Protein AF-A0A812NDP6-F1 (afdb_monomer_lite)

Organism: NCBI:txid878477

Sequence (696 aa):
MATSAATKEELLSAVQSSDADAVQRLLNSSQLGPDDMMYRKDAGWITSTVLHLAASQGDLDVVHLILAAWPAGSQERDGDGNLPFPESLRKRHLQLWLDGCGGHPRWADNFGPLVSRLRDPEAKDFLESRSRPEDWMVALLTDWLAWLSLISAASAALAAVCLERLISKLMQRPRQVQPRPSPEEERDVSDQFLQGARLLVCQALAERTSFMRLWRWLESLIAVFWFGFALLLVRWVLWLPVVFFLYAVPAVSVHGVREVLKCPVLIILTKRTTGTKCLLTQAAALLRTVALSGFFVATFVAYWVFFLGGEFAVAEPLKWFAEYAVNPIISEWVASKYFNEWRNSKLADDWLFGWAPPDITAVDIFNMVLDRLLPGFLILYSTCLLCAWLANCVQRLVPAVGCVQHRLPWLDVTIRKQRAQAKRTRAQQAIEELLQKQPLPSRFRDVDPSLRPVVLLAWPWQGGGLLQTLALLILDIGLDVKTLSDVLSAKHYAFASVTAFIVTRSALKQLAVLPPWNLRQARLEAIRESVGRGLLREDLLEFIEEERRSEAFFCACITAYAMLYAAQTAGQLVTQFGSLLLSTWLFAGYAVRICDLELDMDNFGTDAACPDVVSIRIDELKKDGDDELPATAASRNGLKPIDFASVEYLKSEFVSEDANDELQQAQQALDQGGSSNDSELSFQQAPESFAENSVP

Secondary structure (DSSP, 8-state):
----PPPHHHHHHHHHTT-HHHHHHHHHTS---TTTTEEE-TTSSEEEEHHHHHHHHT-HHHHHHHHHH-GGGGG---TTS--S--TT--HHHHHHHHHHS---TT-EETTEEHHHH---HHHHHHHHHHHSHHHHHHHHHH-HHHHHHHHHHHHHHHHHHHHHHHHHHHHS---S------HHHHHHTT-TTHHHHHHHHHHHHSTTHHHHHHHHHHHHHHHHIIIIIHHHHB-HHHHHHHHHHHHHHHHHHHH-HHHHHH-GGGGT-----SSHHHHHHHHHHHHHHHHHHHHHHHHHHHHHHHHTT------HHHHHHHHHHB-HHHHHHHHSHHHHHHHH-BGGGSGGGTTS-TT-BHHHHHHIIIIIIHHHHHHHHHHHHHHHHHHHHHHHHHHHT-SSTTS-GGG-HHHHHHHHHHHHHHHHHHHHHHHHT---GGGHHHH-TT----BSS--TTT--BHHHHHHHHHHHHHHHHHHHHHHHHTT-HHHHHHHHHHHHHHHHHHHHHS-GGGHHHHHHHHHHHHHHHTS--HHHHHHHHHIIIIIHHHHHHHHHHHHHHH--SHHHHHHHHHHHHHHHHHHHHHHHHHHTS---GGGGTTGGG--------GGGSSSS-------------------S--GGGGSSS---THHHHHHHHHHHHHHT------------PPPP--------

Structure (mmCIF, N/CA/C/O backbone):
data_AF-A0A812NDP6-F1
#
_entry.id   AF-A0A812NDP6-F1
#
loop_
_atom_site.group_PDB
_atom_site.id
_atom_site.type_symbol
_atom_site.label_atom_id
_atom_site.label_alt_id
_atom_site.label_comp_id
_atom_site.label_asym_id
_atom_site.label_entity_id
_atom_site.label_seq_id
_atom_site.pdbx_PDB_ins_code
_atom_site.Cartn_x
_atom_site.Cartn_y
_atom_site.Cartn_z
_atom_site.occupancy
_atom_site.B_iso_or_equiv
_atom_site.auth_seq_id
_atom_site.auth_comp_id
_atom_site.auth_asym_id
_atom_site.auth_atom_id
_atom_site.pdbx_PDB_model_num
ATOM 1 N N . MET A 1 1 ? 55.535 8.283 -43.056 1.00 49.62 1 MET A N 1
ATOM 2 C CA . MET A 1 1 ? 54.280 8.100 -43.812 1.00 49.62 1 MET A CA 1
ATOM 3 C C . MET A 1 1 ? 53.151 8.473 -42.873 1.00 49.62 1 MET A C 1
ATOM 5 O O . MET A 1 1 ? 53.080 7.876 -41.810 1.00 49.62 1 MET A O 1
ATOM 9 N N . ALA A 1 2 ? 52.373 9.509 -43.188 1.00 53.19 2 ALA A N 1
ATOM 10 C CA . ALA A 1 2 ? 51.181 9.829 -42.409 1.00 53.19 2 ALA A CA 1
ATOM 11 C C . ALA A 1 2 ? 50.146 8.736 -42.691 1.00 53.19 2 ALA A C 1
ATOM 13 O O . ALA A 1 2 ? 49.777 8.529 -43.845 1.00 53.19 2 ALA A O 1
ATOM 14 N N . THR A 1 3 ? 49.757 7.980 -41.670 1.00 66.38 3 THR A N 1
ATOM 15 C CA . THR A 1 3 ? 48.620 7.064 -41.762 1.00 66.38 3 THR A CA 1
ATOM 16 C C . THR A 1 3 ? 47.378 7.912 -41.999 1.00 66.38 3 THR A C 1
ATOM 18 O O . THR A 1 3 ? 47.088 8.796 -41.193 1.00 66.38 3 THR A O 1
ATOM 21 N N . SER A 1 4 ? 46.711 7.684 -43.134 1.00 76.75 4 SER A N 1
ATOM 22 C CA . SER A 1 4 ? 45.385 8.234 -43.433 1.00 76.75 4 SER A CA 1
ATOM 23 C C . SER A 1 4 ? 44.489 8.073 -42.209 1.00 76.75 4 SER A C 1
ATOM 25 O O . SER A 1 4 ? 44.520 7.013 -41.580 1.00 76.75 4 SER A O 1
ATOM 27 N N . ALA A 1 5 ? 43.758 9.125 -41.842 1.00 83.00 5 ALA A N 1
ATOM 28 C CA . ALA A 1 5 ? 42.807 9.030 -40.748 1.00 83.00 5 ALA A CA 1
ATOM 29 C C . ALA A 1 5 ? 41.742 7.984 -41.106 1.00 83.00 5 ALA A C 1
ATOM 31 O O . ALA A 1 5 ? 41.269 7.982 -42.243 1.00 83.00 5 ALA A O 1
ATOM 32 N N . ALA A 1 6 ? 41.420 7.093 -40.169 1.00 87.94 6 ALA A N 1
ATOM 33 C CA . ALA A 1 6 ? 40.399 6.075 -40.376 1.00 87.94 6 ALA A CA 1
ATOM 34 C C . ALA A 1 6 ? 39.065 6.780 -40.621 1.00 87.94 6 ALA A C 1
ATOM 36 O O . ALA A 1 6 ? 38.617 7.567 -39.786 1.00 87.94 6 ALA A O 1
A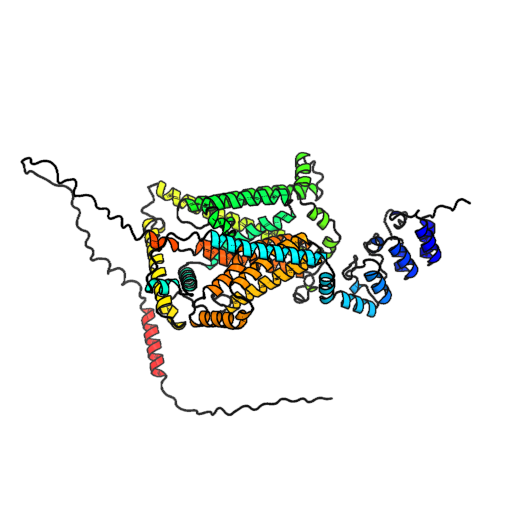TOM 37 N N . THR A 1 7 ? 38.455 6.535 -41.776 1.00 92.75 7 THR A N 1
ATOM 38 C CA . THR A 1 7 ? 37.186 7.185 -42.122 1.00 92.75 7 THR A CA 1
ATOM 39 C C . THR A 1 7 ? 36.000 6.300 -41.764 1.00 92.75 7 THR A C 1
ATOM 41 O O . THR A 1 7 ? 36.083 5.069 -41.729 1.00 92.75 7 THR A O 1
ATOM 44 N N . LYS A 1 8 ? 34.856 6.933 -41.511 1.00 91.88 8 LYS A N 1
ATOM 45 C CA . LYS A 1 8 ? 33.581 6.246 -41.296 1.00 91.88 8 LYS A CA 1
ATOM 46 C C . LYS A 1 8 ? 33.213 5.348 -42.478 1.00 91.88 8 LYS A C 1
ATOM 48 O O . LYS A 1 8 ? 32.681 4.256 -42.294 1.00 91.88 8 LYS A O 1
ATOM 53 N N . GLU A 1 9 ? 33.514 5.799 -43.690 1.00 92.56 9 GLU A N 1
ATOM 54 C CA . GLU A 1 9 ? 33.276 5.082 -44.937 1.00 92.56 9 GLU A CA 1
ATOM 55 C C . GLU A 1 9 ? 34.135 3.815 -45.035 1.00 92.56 9 GLU A C 1
ATOM 57 O O . GLU A 1 9 ? 33.638 2.778 -45.473 1.00 92.56 9 GLU A O 1
ATOM 62 N N . GLU A 1 10 ? 35.391 3.863 -44.575 1.00 94.62 10 GLU A N 1
ATOM 63 C CA . GLU A 1 10 ? 36.263 2.685 -44.486 1.00 94.62 10 GLU A CA 1
ATOM 64 C C . GLU A 1 10 ? 35.721 1.659 -43.488 1.00 94.62 10 GLU A C 1
ATOM 66 O O . GLU A 1 10 ? 35.692 0.469 -43.805 1.00 94.62 10 GLU A O 1
ATOM 71 N N . LEU A 1 11 ? 35.238 2.101 -42.317 1.00 95.19 11 LEU A N 1
ATOM 72 C CA . LEU A 1 11 ? 34.617 1.198 -41.343 1.00 95.19 11 LEU A CA 1
ATOM 73 C C . LEU A 1 11 ? 33.358 0.556 -41.924 1.00 95.19 11 LEU A C 1
ATOM 75 O O . LEU A 1 11 ? 33.196 -0.659 -41.845 1.00 95.19 11 LEU A O 1
ATOM 79 N N . LEU A 1 12 ? 32.484 1.351 -42.544 1.00 93.25 12 LEU A N 1
ATOM 80 C CA . LEU A 1 12 ? 31.268 0.839 -43.166 1.00 93.25 12 LEU A CA 1
ATOM 81 C C . LEU A 1 12 ? 31.593 -0.173 -44.272 1.00 93.25 12 LEU A C 1
ATOM 83 O O . LEU A 1 12 ? 30.969 -1.228 -44.327 1.00 93.25 12 LEU A O 1
ATOM 87 N N . SER A 1 13 ? 32.580 0.127 -45.122 1.00 94.69 13 SER A N 1
ATOM 88 C CA . SER A 1 13 ? 33.020 -0.775 -46.187 1.00 94.69 13 SER A CA 1
ATOM 89 C C . SER A 1 13 ? 33.579 -2.081 -45.625 1.00 94.69 13 SER A C 1
ATOM 91 O O . SER A 1 13 ? 33.253 -3.138 -46.155 1.00 94.69 13 SER A O 1
ATOM 93 N N . ALA A 1 14 ? 34.387 -2.018 -44.562 1.00 96.56 14 ALA A N 1
ATOM 94 C CA . ALA A 1 14 ? 34.961 -3.195 -43.910 1.00 96.56 14 ALA A CA 1
ATOM 95 C C . ALA A 1 14 ? 33.883 -4.087 -43.279 1.00 96.56 14 ALA A C 1
ATOM 97 O O . ALA A 1 14 ? 33.935 -5.310 -43.401 1.00 96.56 14 ALA A O 1
ATOM 98 N N . VAL A 1 15 ? 32.876 -3.472 -42.650 1.00 94.94 15 VAL A N 1
ATOM 99 C CA . VAL A 1 15 ? 31.721 -4.186 -42.097 1.00 94.94 15 VAL A CA 1
ATOM 100 C C . VAL A 1 15 ? 30.890 -4.809 -43.208 1.00 94.94 15 VAL A C 1
ATOM 102 O O . VAL A 1 15 ? 30.582 -5.988 -43.128 1.00 94.94 15 VAL A O 1
ATOM 105 N N . GLN A 1 16 ? 30.597 -4.067 -44.280 1.00 93.62 16 GLN A N 1
ATOM 106 C CA . GLN A 1 16 ? 29.851 -4.585 -45.430 1.00 93.62 16 GLN A CA 1
ATOM 107 C C . GLN A 1 16 ? 30.526 -5.783 -46.098 1.00 93.62 16 GLN A C 1
ATOM 109 O O . GLN A 1 16 ? 29.823 -6.641 -46.633 1.00 93.62 16 GLN A O 1
ATOM 114 N N . SER A 1 17 ? 31.860 -5.813 -46.099 1.00 95.56 17 SER A N 1
ATOM 115 C CA . SER A 1 17 ? 32.661 -6.895 -46.664 1.00 95.56 17 SER A CA 1
ATOM 116 C C . SER A 1 17 ? 32.972 -8.023 -45.682 1.00 95.56 17 SER A C 1
ATOM 118 O O . SER A 1 17 ? 33.696 -8.937 -46.071 1.00 95.56 17 SER A O 1
ATOM 120 N N . SER A 1 18 ? 32.476 -7.970 -44.440 1.00 95.00 18 SER A N 1
ATOM 121 C CA . SER A 1 18 ? 32.792 -8.963 -43.406 1.00 95.00 18 SER A CA 1
ATOM 122 C C . SER A 1 18 ? 34.299 -9.119 -43.120 1.00 95.00 18 SER A C 1
ATOM 124 O O . SER A 1 18 ? 34.790 -10.210 -42.838 1.00 95.00 18 SER A O 1
ATOM 126 N N . ASP A 1 19 ? 35.074 -8.031 -43.228 1.00 96.94 19 ASP A N 1
ATOM 127 C CA . ASP A 1 19 ? 36.526 -8.042 -42.989 1.00 96.94 19 ASP A CA 1
ATOM 128 C C . ASP A 1 19 ? 36.825 -7.682 -41.524 1.00 96.94 19 ASP A C 1
ATOM 130 O O . ASP A 1 19 ? 37.075 -6.523 -41.177 1.00 96.94 19 ASP A O 1
ATOM 134 N N . ALA A 1 20 ? 36.781 -8.690 -40.648 1.00 96.50 20 ALA A N 1
ATOM 135 C CA . ALA A 1 20 ? 37.018 -8.530 -39.213 1.00 96.50 20 ALA A CA 1
ATOM 136 C C . ALA A 1 20 ? 38.391 -7.905 -38.893 1.00 96.50 20 ALA A C 1
ATOM 138 O O . ALA A 1 20 ? 38.496 -7.083 -37.981 1.00 96.50 20 ALA A O 1
ATOM 139 N N . ASP A 1 21 ? 39.436 -8.214 -39.666 1.00 96.94 21 ASP A N 1
ATOM 140 C CA . ASP A 1 21 ? 40.774 -7.650 -39.459 1.00 96.94 21 ASP A CA 1
ATOM 141 C C . ASP A 1 21 ? 40.821 -6.160 -39.821 1.00 96.94 21 ASP A C 1
ATOM 143 O O . ASP A 1 21 ? 41.492 -5.364 -39.154 1.00 96.94 21 ASP A O 1
ATOM 147 N N . ALA A 1 22 ? 40.121 -5.743 -40.880 1.00 96.44 22 ALA A N 1
ATOM 148 C CA . ALA A 1 22 ? 39.954 -4.328 -41.195 1.00 96.44 22 ALA A CA 1
ATOM 149 C C . ALA A 1 22 ? 39.124 -3.608 -40.125 1.00 96.44 22 ALA A C 1
ATOM 151 O O . ALA A 1 22 ? 39.560 -2.563 -39.643 1.00 96.44 22 ALA A O 1
ATOM 152 N N . VAL A 1 23 ? 38.002 -4.185 -39.684 1.00 96.56 23 VAL A N 1
ATOM 153 C CA . VAL A 1 23 ? 37.168 -3.615 -38.613 1.00 96.56 23 VAL A CA 1
ATOM 154 C C . VAL A 1 23 ? 37.974 -3.446 -37.324 1.00 96.56 23 VAL A C 1
ATOM 156 O O . VAL A 1 23 ? 38.022 -2.348 -36.775 1.00 96.56 23 VAL A O 1
ATOM 159 N N . GLN A 1 24 ? 38.687 -4.479 -36.869 1.00 96.62 24 GLN A N 1
ATOM 160 C CA . GLN A 1 24 ? 39.517 -4.418 -35.663 1.00 96.62 24 GLN A CA 1
ATOM 161 C C . GLN A 1 24 ? 40.599 -3.336 -35.769 1.00 96.62 24 GLN A C 1
ATOM 163 O O . GLN A 1 24 ? 40.818 -2.588 -34.812 1.00 96.62 24 GLN A O 1
ATOM 168 N N . ARG A 1 25 ? 41.284 -3.238 -36.918 1.00 95.69 25 ARG A N 1
ATOM 169 C CA . ARG A 1 25 ? 42.303 -2.202 -37.156 1.00 95.69 25 ARG A CA 1
ATOM 170 C C . ARG A 1 25 ? 41.705 -0.799 -37.119 1.00 95.69 25 ARG A C 1
ATOM 172 O O . ARG A 1 25 ? 42.305 0.086 -36.512 1.00 95.69 25 ARG A O 1
ATOM 179 N N . LEU A 1 26 ? 40.541 -0.605 -37.737 1.00 95.81 26 LEU A N 1
ATOM 180 C CA . LEU A 1 26 ? 39.856 0.685 -37.783 1.00 95.81 26 LEU A CA 1
ATOM 181 C C . LEU A 1 26 ? 39.358 1.100 -36.395 1.00 95.81 26 LEU A C 1
ATOM 183 O O . LEU A 1 26 ? 39.615 2.227 -35.979 1.00 95.81 26 LEU A O 1
ATOM 187 N N . LEU A 1 27 ? 38.763 0.187 -35.626 1.00 94.62 27 LEU A N 1
ATOM 188 C CA . LEU A 1 27 ? 38.317 0.456 -34.253 1.00 94.62 27 LEU A CA 1
ATOM 189 C C . LEU A 1 27 ? 39.484 0.766 -33.301 1.00 94.62 27 LEU A C 1
ATOM 191 O O . LEU A 1 27 ? 39.376 1.650 -32.454 1.00 94.62 27 LEU A O 1
ATOM 195 N N . ASN A 1 28 ? 40.638 0.117 -33.483 1.00 94.62 28 ASN A N 1
ATOM 196 C CA . ASN A 1 28 ? 41.835 0.373 -32.671 1.00 94.62 28 ASN A CA 1
ATOM 197 C C . ASN A 1 28 ? 42.537 1.702 -32.995 1.00 94.62 28 ASN A C 1
ATOM 199 O O . ASN A 1 28 ? 43.393 2.147 -32.229 1.00 94.62 28 ASN A O 1
ATOM 203 N N . SER A 1 29 ? 42.194 2.356 -34.109 1.00 92.19 29 SER A N 1
ATOM 204 C CA . SER A 1 29 ? 42.841 3.604 -34.539 1.00 92.19 29 SER A CA 1
ATOM 205 C C . SER A 1 29 ? 42.583 4.799 -33.606 1.00 92.19 29 SER A C 1
ATOM 207 O O . SER A 1 29 ? 43.217 5.838 -33.770 1.00 92.19 29 SER A O 1
ATOM 209 N N . SER A 1 30 ? 41.704 4.656 -32.600 1.00 80.31 30 SER A N 1
ATOM 210 C CA . SER A 1 30 ? 41.301 5.689 -31.622 1.00 80.31 30 SER A CA 1
ATOM 211 C C . SER A 1 30 ? 40.625 6.929 -32.226 1.00 80.31 30 SER A C 1
ATOM 213 O O . SER A 1 30 ? 40.320 7.870 -31.499 1.00 80.31 30 SER A O 1
ATOM 215 N N . GLN A 1 31 ? 40.408 6.952 -33.543 1.00 87.75 31 GLN A N 1
ATOM 216 C CA . GLN A 1 31 ? 39.863 8.105 -34.264 1.00 87.75 31 GLN A CA 1
ATOM 217 C C . GLN A 1 31 ? 38.349 8.037 -34.468 1.00 87.75 31 GLN A C 1
ATOM 219 O O . GLN A 1 31 ? 37.753 9.054 -34.796 1.00 87.75 31 GLN A O 1
ATOM 224 N N . LEU A 1 32 ? 37.741 6.867 -34.259 1.00 90.56 32 LEU A N 1
ATOM 225 C CA . LEU A 1 32 ? 36.307 6.654 -34.422 1.00 90.56 32 LEU A CA 1
ATOM 226 C C . LEU A 1 32 ? 35.607 6.798 -33.068 1.00 90.56 32 LEU A C 1
ATOM 228 O O . LEU A 1 32 ? 35.892 6.051 -32.129 1.00 90.56 32 LEU A O 1
ATOM 232 N N . GLY A 1 33 ? 34.707 7.772 -32.969 1.00 89.06 33 GLY A N 1
ATOM 233 C CA . GLY A 1 33 ? 33.824 7.961 -31.824 1.00 89.06 33 GLY A CA 1
ATOM 234 C C . GLY A 1 33 ? 32.473 7.251 -31.993 1.00 89.06 33 GLY A C 1
ATOM 235 O O . GLY A 1 33 ? 32.176 6.702 -33.056 1.00 89.06 33 GLY A O 1
ATOM 236 N N . PRO A 1 34 ? 31.602 7.291 -30.967 1.00 86.75 34 PRO A N 1
ATOM 237 C CA . PRO A 1 34 ? 30.237 6.762 -31.055 1.00 86.75 34 PRO A CA 1
ATOM 238 C C . PRO A 1 34 ? 29.418 7.348 -32.219 1.00 86.75 34 PRO A C 1
ATOM 240 O O . PRO A 1 34 ? 28.638 6.635 -32.845 1.00 86.75 34 PRO A O 1
ATOM 243 N N . ASP A 1 35 ? 29.634 8.621 -32.563 1.00 86.56 35 ASP A N 1
ATOM 244 C CA . ASP A 1 35 ? 28.934 9.291 -33.670 1.00 86.56 35 ASP A CA 1
ATOM 245 C C . ASP A 1 35 ? 29.334 8.739 -35.051 1.00 86.56 35 ASP A C 1
ATOM 247 O O . ASP A 1 35 ? 28.530 8.734 -35.991 1.00 86.56 35 ASP A O 1
ATOM 251 N N . ASP A 1 36 ? 30.553 8.210 -35.181 1.00 90.50 36 ASP A N 1
ATOM 252 C CA . ASP A 1 36 ? 31.026 7.583 -36.418 1.00 90.50 36 ASP A CA 1
ATOM 253 C C . ASP A 1 36 ? 30.395 6.199 -36.624 1.00 90.50 36 ASP A C 1
ATOM 255 O O . ASP A 1 36 ? 30.212 5.756 -37.759 1.00 90.50 36 ASP A O 1
ATOM 259 N N . MET A 1 37 ? 29.966 5.551 -35.536 1.00 89.06 37 MET A N 1
ATOM 260 C CA . MET A 1 37 ? 29.261 4.263 -35.552 1.00 89.06 37 MET A CA 1
ATOM 261 C C . MET A 1 37 ? 27.782 4.383 -35.968 1.00 89.06 37 MET A C 1
ATOM 263 O O . MET A 1 37 ? 27.113 3.375 -36.236 1.00 89.06 37 MET A O 1
ATOM 267 N N . MET A 1 38 ? 27.258 5.609 -36.050 1.00 86.38 38 MET A N 1
ATOM 268 C CA . MET A 1 38 ? 25.895 5.906 -36.489 1.00 86.38 38 MET A CA 1
ATOM 269 C C . MET A 1 38 ? 25.853 6.105 -38.005 1.00 86.38 38 MET A C 1
ATOM 271 O O . MET A 1 38 ? 26.327 7.119 -38.515 1.00 86.38 38 MET A O 1
ATOM 275 N N . TYR A 1 39 ? 25.257 5.188 -38.768 1.00 78.69 39 TYR A N 1
ATOM 276 C CA . TYR A 1 39 ? 25.146 5.340 -40.221 1.00 78.69 39 TYR A CA 1
ATOM 277 C C . TYR A 1 39 ? 23.893 6.154 -40.601 1.00 78.69 39 TYR A C 1
ATOM 279 O O . TYR A 1 39 ? 22.749 5.778 -40.339 1.00 78.69 39 TYR A O 1
ATOM 287 N N . ARG A 1 40 ? 24.111 7.308 -41.244 1.00 72.25 40 ARG A N 1
ATOM 288 C CA . ARG A 1 40 ? 23.046 8.201 -41.718 1.00 72.25 40 ARG A CA 1
ATOM 289 C C . ARG A 1 40 ? 23.072 8.208 -43.240 1.00 72.25 40 ARG A C 1
ATOM 291 O O . ARG A 1 40 ? 24.071 8.612 -43.825 1.00 72.25 40 ARG A O 1
ATOM 298 N N . LYS A 1 41 ? 21.997 7.750 -43.877 1.00 64.88 41 LYS A N 1
ATOM 299 C CA . LYS A 1 41 ? 21.830 7.870 -45.329 1.00 64.88 41 LYS A CA 1
ATOM 300 C C . LYS A 1 41 ? 21.324 9.281 -45.649 1.00 64.88 41 LYS A C 1
ATOM 302 O O . LYS A 1 41 ? 20.572 9.852 -44.861 1.00 64.88 41 LYS A O 1
ATOM 307 N N . ASP A 1 42 ? 21.709 9.828 -46.801 1.00 55.03 42 ASP A N 1
ATOM 308 C CA . ASP A 1 42 ? 21.548 11.245 -47.201 1.00 55.03 42 ASP A CA 1
ATOM 309 C C . ASP A 1 42 ? 20.109 11.813 -47.195 1.00 55.03 42 ASP A C 1
ATOM 311 O O . ASP A 1 42 ? 19.900 12.994 -47.453 1.00 55.03 42 ASP A O 1
ATOM 315 N N . ALA A 1 43 ? 19.096 11.011 -46.863 1.00 57.25 43 ALA A N 1
ATOM 316 C CA . ALA A 1 43 ? 17.692 11.414 -46.806 1.00 57.25 43 ALA A CA 1
ATOM 317 C C . ALA A 1 43 ? 17.212 11.887 -45.415 1.00 57.25 43 ALA A C 1
ATOM 319 O O . ALA A 1 43 ? 16.010 12.025 -45.204 1.00 57.25 43 ALA A O 1
ATOM 320 N N . GLY A 1 44 ? 18.110 12.120 -44.451 1.00 56.88 44 GLY A N 1
ATOM 321 C CA . GLY A 1 44 ? 17.764 12.704 -43.143 1.00 56.88 44 GLY A CA 1
ATOM 322 C C . GLY A 1 44 ? 17.158 11.739 -42.113 1.00 56.88 44 GLY A C 1
ATOM 323 O O . GLY A 1 44 ? 17.034 12.107 -40.947 1.00 56.88 44 GLY A O 1
ATOM 324 N N . TRP A 1 45 ? 16.869 10.495 -42.493 1.00 56.75 45 TRP A N 1
ATOM 325 C CA . TRP A 1 45 ? 16.493 9.423 -41.569 1.00 56.75 45 TRP A CA 1
ATOM 326 C C . TRP A 1 45 ? 17.757 8.659 -41.149 1.00 56.75 45 TRP A C 1
ATOM 328 O O . TRP A 1 45 ? 18.587 8.305 -41.989 1.00 56.75 45 TRP A O 1
ATOM 338 N N . ILE A 1 46 ? 17.951 8.435 -39.846 1.00 57.72 46 ILE A N 1
ATOM 339 C CA . ILE A 1 46 ? 19.003 7.532 -39.353 1.00 57.72 46 ILE A CA 1
ATOM 340 C C . ILE A 1 46 ? 18.588 6.130 -39.793 1.00 57.72 46 ILE A C 1
ATOM 342 O O . ILE A 1 46 ? 17.606 5.606 -39.291 1.00 57.72 46 ILE A O 1
ATOM 346 N N . THR A 1 47 ? 19.258 5.547 -40.783 1.00 66.88 47 THR A N 1
ATOM 347 C CA . THR A 1 47 ? 18.754 4.320 -41.418 1.00 66.88 47 THR A CA 1
ATOM 348 C C . THR A 1 47 ? 19.263 3.034 -40.779 1.00 66.88 47 THR A C 1
ATOM 350 O O . THR A 1 47 ? 18.678 1.999 -41.054 1.00 66.88 47 THR A O 1
ATOM 353 N N . SER A 1 48 ? 20.330 3.057 -39.969 1.00 82.75 48 SER A N 1
ATOM 354 C CA . SER A 1 48 ? 20.877 1.894 -39.238 1.00 82.75 48 SER A CA 1
ATOM 355 C C . SER A 1 48 ? 22.170 2.290 -38.520 1.00 82.75 48 SER A C 1
ATOM 357 O O . SER A 1 48 ? 22.829 3.237 -38.933 1.00 82.75 48 SER A O 1
ATOM 359 N N . THR A 1 49 ? 22.596 1.565 -37.489 1.00 90.94 49 THR A N 1
ATOM 360 C CA . THR A 1 49 ? 23.985 1.674 -36.989 1.00 90.94 49 THR A CA 1
ATOM 361 C C . THR A 1 49 ? 24.903 0.715 -37.746 1.00 90.94 49 THR A C 1
ATOM 363 O O . THR A 1 49 ? 24.433 -0.228 -38.387 1.00 90.94 49 THR A O 1
ATOM 366 N N . VAL A 1 50 ? 26.222 0.910 -37.655 1.00 92.81 50 VAL A N 1
ATOM 367 C CA . VAL A 1 50 ? 27.199 -0.062 -38.184 1.00 92.81 50 VAL A CA 1
ATOM 368 C C . VAL A 1 50 ? 26.955 -1.459 -37.582 1.00 92.81 50 VAL A C 1
ATOM 370 O O . VAL A 1 50 ? 27.113 -2.474 -38.260 1.00 92.81 50 VAL A O 1
ATOM 373 N N . LEU A 1 51 ? 26.453 -1.511 -36.343 1.00 91.19 51 LEU A N 1
ATOM 374 C CA . LEU A 1 51 ? 26.059 -2.749 -35.681 1.00 91.19 51 LEU A CA 1
ATOM 375 C C . LEU A 1 51 ? 24.797 -3.389 -36.283 1.00 91.19 51 LEU A C 1
ATOM 377 O O . LEU A 1 51 ? 24.771 -4.606 -36.424 1.00 91.19 51 LEU A O 1
ATOM 381 N N . HIS A 1 52 ? 23.785 -2.609 -36.690 1.00 90.12 52 HIS A N 1
ATOM 382 C CA . HIS A 1 52 ? 22.611 -3.147 -37.405 1.00 90.12 52 HIS A CA 1
ATOM 383 C C . HIS A 1 52 ? 23.032 -3.825 -38.709 1.00 90.12 52 HIS A C 1
ATOM 385 O O . HIS A 1 52 ? 22.528 -4.893 -39.052 1.00 90.12 52 HIS A O 1
ATOM 391 N N . LEU A 1 53 ? 23.991 -3.224 -39.416 1.00 90.25 53 LEU A N 1
ATOM 392 C CA . LEU A 1 53 ? 24.503 -3.757 -40.670 1.00 90.25 53 LEU A CA 1
ATOM 393 C C . LEU A 1 53 ? 25.255 -5.075 -40.453 1.00 90.25 53 LEU A C 1
ATOM 395 O O . LEU A 1 53 ? 24.900 -6.074 -41.077 1.00 90.25 53 LEU A O 1
ATOM 399 N N . ALA A 1 54 ? 26.206 -5.101 -39.515 1.00 90.69 54 ALA A N 1
ATOM 400 C CA . ALA A 1 54 ? 26.934 -6.316 -39.143 1.00 90.69 54 ALA A CA 1
ATOM 401 C C . ALA A 1 54 ? 25.983 -7.439 -38.683 1.00 90.69 54 ALA A C 1
ATOM 403 O O . ALA A 1 54 ? 26.083 -8.583 -39.129 1.00 90.69 54 ALA A O 1
ATOM 404 N N . ALA A 1 55 ? 24.996 -7.089 -37.851 1.00 87.31 55 ALA A N 1
ATOM 405 C CA . ALA A 1 55 ? 23.953 -7.997 -37.394 1.00 87.31 55 ALA A CA 1
ATOM 406 C C . ALA A 1 55 ? 23.130 -8.561 -38.563 1.00 87.31 55 ALA A C 1
ATOM 408 O O . ALA A 1 55 ? 22.951 -9.772 -38.660 1.00 87.31 55 ALA A O 1
ATOM 409 N N . SER A 1 56 ? 22.671 -7.714 -39.488 1.00 86.00 56 SER A N 1
ATOM 410 C CA . SER A 1 56 ? 21.860 -8.142 -40.637 1.00 86.00 56 SER A CA 1
ATOM 411 C C . SER A 1 56 ? 22.582 -9.128 -41.564 1.00 86.00 56 SER A C 1
ATOM 413 O O . SER A 1 56 ? 21.939 -9.971 -42.188 1.00 86.00 56 SER A O 1
ATOM 415 N N . GLN A 1 57 ? 23.914 -9.058 -41.619 1.00 86.75 57 GLN A N 1
ATOM 416 C CA . GLN A 1 57 ? 24.757 -9.962 -42.402 1.00 86.75 57 GLN A CA 1
ATOM 417 C C . GLN A 1 57 ? 25.069 -11.276 -41.670 1.00 86.75 57 GLN A C 1
ATOM 419 O O . GLN A 1 57 ? 25.543 -12.228 -42.288 1.00 86.75 57 GLN A O 1
ATOM 424 N N . GLY A 1 58 ? 24.775 -11.357 -40.368 1.00 82.06 58 GLY A N 1
ATOM 425 C CA . GLY A 1 58 ? 25.069 -12.524 -39.540 1.00 82.06 58 GLY A CA 1
ATOM 426 C C . GLY A 1 58 ? 26.560 -12.717 -39.246 1.00 82.06 58 GLY A C 1
ATOM 427 O O . GLY A 1 58 ? 26.949 -13.821 -38.863 1.00 82.06 58 GLY A O 1
ATOM 428 N N . ASP A 1 59 ? 27.378 -11.674 -39.418 1.00 86.44 59 ASP A N 1
ATOM 429 C CA . ASP A 1 59 ? 28.820 -11.719 -39.183 1.00 86.44 59 ASP A CA 1
ATOM 430 C C . ASP A 1 59 ? 29.155 -11.392 -37.725 1.00 86.44 59 ASP A C 1
ATOM 432 O O . ASP A 1 59 ? 29.196 -10.241 -37.285 1.00 86.44 59 ASP A O 1
ATOM 436 N N . LEU A 1 60 ? 29.360 -12.447 -36.949 1.00 82.06 60 LEU A N 1
ATOM 437 C CA . LEU A 1 60 ? 29.503 -12.359 -35.501 1.00 82.06 60 LEU A CA 1
ATOM 438 C C . LEU A 1 60 ? 30.841 -11.801 -35.069 1.00 82.06 60 LEU A C 1
ATOM 440 O O . LEU A 1 60 ? 30.897 -11.144 -34.035 1.00 82.06 60 LEU A O 1
ATOM 444 N N . ASP A 1 61 ? 31.900 -12.084 -35.821 1.00 89.44 61 ASP A N 1
ATOM 445 C CA . ASP A 1 61 ? 33.234 -11.624 -35.463 1.00 89.44 61 ASP A CA 1
ATOM 446 C C . ASP A 1 61 ? 33.252 -10.097 -35.556 1.00 89.44 61 ASP A C 1
ATOM 448 O O . ASP A 1 61 ? 33.656 -9.412 -34.618 1.00 89.44 61 ASP A O 1
ATOM 452 N N . VAL A 1 62 ? 32.654 -9.546 -36.614 1.00 91.94 62 VAL A N 1
ATOM 453 C CA . VAL A 1 62 ? 32.464 -8.101 -36.765 1.00 91.94 62 VAL A CA 1
ATOM 454 C C . VAL A 1 62 ? 31.528 -7.522 -35.695 1.00 91.94 62 VAL A C 1
ATOM 456 O O . VAL A 1 62 ? 31.862 -6.503 -35.088 1.00 91.94 62 VAL A O 1
ATOM 459 N N . VAL A 1 63 ? 30.394 -8.169 -35.398 1.00 88.12 63 VAL A N 1
ATOM 460 C CA . VAL A 1 63 ? 29.488 -7.752 -34.304 1.00 88.12 63 VAL A CA 1
ATOM 461 C C . VAL A 1 63 ? 30.224 -7.696 -32.960 1.00 88.12 63 VAL A C 1
ATOM 463 O O . VAL A 1 63 ? 30.072 -6.728 -32.214 1.00 88.12 63 VAL A O 1
ATOM 466 N N . HIS A 1 64 ? 31.058 -8.694 -32.664 1.00 86.81 64 HIS A N 1
ATOM 467 C CA . HIS A 1 64 ? 31.862 -8.753 -31.447 1.00 86.81 64 HIS A CA 1
ATOM 468 C C . HIS A 1 64 ? 32.860 -7.612 -31.352 1.00 86.81 64 HIS A C 1
ATOM 470 O O . HIS A 1 64 ? 32.967 -6.985 -30.299 1.00 86.81 64 HIS A O 1
ATOM 476 N N . LEU A 1 65 ? 33.566 -7.329 -32.443 1.00 92.25 65 LEU A N 1
ATOM 477 C CA . LEU A 1 65 ? 34.526 -6.235 -32.505 1.00 92.25 65 LEU A CA 1
ATOM 478 C C . LEU A 1 65 ? 33.852 -4.884 -32.271 1.00 92.25 65 LEU A C 1
ATOM 480 O O . LEU A 1 65 ? 34.326 -4.089 -31.457 1.00 92.25 65 LEU A O 1
ATOM 484 N N . ILE A 1 66 ? 32.713 -4.650 -32.928 1.00 92.44 66 ILE A N 1
ATOM 485 C CA . ILE A 1 66 ? 31.948 -3.410 -32.773 1.00 92.44 66 ILE A CA 1
ATOM 486 C C . ILE A 1 66 ? 31.429 -3.276 -31.341 1.00 92.44 66 ILE A C 1
ATOM 488 O O . ILE A 1 66 ? 31.555 -2.202 -30.766 1.00 92.44 66 ILE A O 1
ATOM 492 N N . LEU A 1 67 ? 30.891 -4.338 -30.737 1.00 87.81 67 LEU A N 1
ATOM 493 C CA . LEU A 1 67 ? 30.365 -4.291 -29.367 1.00 87.81 67 LEU A CA 1
ATOM 494 C C . LEU A 1 67 ? 31.456 -4.198 -28.303 1.00 87.81 67 LEU A C 1
ATOM 496 O O . LEU A 1 67 ? 31.230 -3.580 -27.268 1.00 87.81 67 LEU A O 1
ATOM 500 N N . ALA A 1 68 ? 32.641 -4.752 -28.551 1.00 88.44 68 ALA A N 1
ATOM 501 C CA . ALA A 1 68 ? 33.793 -4.555 -27.679 1.00 88.44 68 ALA A CA 1
ATOM 502 C C . ALA A 1 68 ? 34.256 -3.089 -27.686 1.00 88.44 68 ALA A C 1
ATOM 504 O O . ALA A 1 68 ? 34.587 -2.545 -26.634 1.00 88.44 68 ALA A O 1
ATOM 505 N N . ALA A 1 69 ? 34.241 -2.439 -28.855 1.00 91.00 69 ALA A N 1
ATOM 506 C CA . ALA A 1 69 ? 34.576 -1.022 -28.990 1.00 91.00 69 ALA A CA 1
ATOM 507 C C . ALA A 1 69 ? 33.437 -0.087 -28.542 1.00 91.00 69 ALA A C 1
ATOM 509 O O . ALA A 1 69 ? 33.689 1.008 -28.044 1.00 91.00 69 ALA A O 1
ATOM 510 N N . TRP A 1 70 ? 32.183 -0.515 -28.700 1.00 90.62 70 TRP A N 1
ATOM 511 C CA . TRP A 1 70 ? 30.987 0.272 -28.414 1.00 90.62 70 TRP A CA 1
ATOM 512 C C . TRP A 1 70 ? 29.863 -0.584 -27.796 1.00 90.62 70 TRP A C 1
ATOM 514 O O . TRP A 1 70 ? 28.864 -0.883 -28.458 1.00 90.62 70 TRP A O 1
ATOM 524 N N . PRO A 1 71 ? 29.967 -0.944 -26.498 1.00 86.25 71 PRO A N 1
ATOM 525 C CA . PRO A 1 71 ? 28.982 -1.806 -25.832 1.00 86.25 71 PRO A CA 1
ATOM 526 C C . PRO A 1 71 ? 27.559 -1.230 -25.830 1.00 86.25 71 PRO A C 1
ATOM 528 O O . PRO A 1 71 ? 26.582 -1.965 -25.983 1.00 86.25 71 PRO A O 1
ATOM 531 N N . ALA A 1 72 ? 27.444 0.098 -25.704 1.00 84.38 72 ALA A N 1
ATOM 532 C CA . ALA A 1 72 ? 26.168 0.814 -25.738 1.00 84.38 72 ALA A CA 1
ATOM 533 C C . ALA A 1 72 ? 25.446 0.684 -27.093 1.00 84.38 72 ALA A C 1
ATOM 535 O O . ALA A 1 72 ? 24.219 0.742 -27.132 1.00 84.38 72 ALA A O 1
ATOM 536 N N . GLY A 1 73 ? 26.185 0.416 -28.179 1.00 87.31 73 GLY A N 1
ATOM 537 C CA . GLY A 1 73 ? 25.638 0.224 -29.521 1.00 87.31 73 GLY A CA 1
ATOM 538 C C . GLY A 1 73 ? 24.608 -0.902 -29.615 1.00 87.31 73 GLY A C 1
ATOM 539 O O . GLY A 1 73 ? 23.722 -0.835 -30.461 1.00 87.31 73 GLY A O 1
ATOM 540 N N . SER A 1 74 ? 24.666 -1.899 -28.721 1.00 83.75 74 SER A N 1
ATOM 541 C CA . SER A 1 74 ? 23.677 -2.989 -28.635 1.00 83.75 74 SER A CA 1
ATOM 542 C C . SER A 1 74 ? 22.249 -2.505 -28.358 1.00 83.75 74 SER A C 1
ATOM 544 O O . SER A 1 74 ? 21.292 -3.204 -28.692 1.00 83.75 74 SER A O 1
ATOM 546 N N . GLN A 1 75 ? 22.101 -1.329 -27.740 1.00 82.50 75 GLN A N 1
ATOM 547 C CA . GLN A 1 75 ? 20.815 -0.747 -27.349 1.00 82.50 75 GLN A CA 1
ATOM 548 C C . GLN A 1 75 ? 20.311 0.316 -28.324 1.00 82.50 75 GLN A C 1
ATOM 550 O O . GLN A 1 75 ? 19.160 0.747 -28.202 1.00 82.50 75 GLN A O 1
ATOM 555 N N . GLU A 1 76 ? 21.155 0.738 -29.265 1.00 85.94 76 GLU A N 1
ATOM 556 C CA . GLU A 1 76 ? 20.789 1.744 -30.252 1.00 85.94 76 GLU A CA 1
ATOM 557 C C . GLU A 1 76 ? 19.704 1.216 -31.168 1.00 85.94 76 GLU A C 1
ATOM 559 O O . GLU A 1 76 ? 19.690 0.035 -31.498 1.00 85.94 76 GLU A O 1
ATOM 564 N N . ARG A 1 77 ? 18.791 2.086 -31.587 1.00 83.38 77 ARG A N 1
ATOM 565 C CA . ARG A 1 77 ? 17.736 1.708 -32.523 1.00 83.38 77 ARG A CA 1
ATOM 566 C C . ARG A 1 77 ? 17.964 2.337 -33.885 1.00 83.38 77 ARG A C 1
ATOM 568 O O . ARG A 1 77 ? 18.472 3.454 -33.977 1.00 83.38 77 ARG A O 1
ATOM 575 N N . ASP A 1 78 ? 17.597 1.626 -34.942 1.00 86.06 78 ASP A N 1
ATOM 576 C CA . ASP A 1 78 ? 17.517 2.216 -36.273 1.00 86.06 78 ASP A CA 1
ATOM 577 C C . ASP A 1 78 ? 16.324 3.188 -36.383 1.00 86.06 78 ASP A C 1
ATOM 579 O O . ASP A 1 78 ? 15.570 3.418 -35.431 1.00 86.06 78 ASP A O 1
ATOM 583 N N . GLY A 1 79 ? 16.156 3.793 -37.559 1.00 79.25 79 GLY A N 1
ATOM 584 C CA . GLY A 1 79 ? 15.063 4.728 -37.834 1.00 79.25 79 GLY A CA 1
ATOM 585 C C . GLY A 1 79 ? 13.670 4.105 -37.776 1.00 79.25 79 GLY A C 1
ATOM 586 O O . GLY A 1 79 ? 12.697 4.837 -37.610 1.00 79.25 79 GLY A O 1
ATOM 587 N N . ASP A 1 80 ? 13.579 2.777 -37.849 1.00 79.56 80 ASP A N 1
ATOM 588 C CA . ASP A 1 80 ? 12.342 2.016 -37.698 1.00 79.56 80 ASP A CA 1
ATOM 589 C C . ASP A 1 80 ? 12.126 1.567 -36.247 1.00 79.56 80 ASP A C 1
ATOM 591 O O . ASP A 1 80 ? 11.155 0.872 -35.947 1.00 79.56 80 ASP A O 1
ATOM 595 N N . GLY A 1 81 ? 13.007 1.968 -35.325 1.00 79.75 81 GLY A N 1
ATOM 596 C CA . GLY A 1 81 ? 12.961 1.585 -33.923 1.00 79.75 81 GLY A CA 1
ATOM 597 C C . GLY A 1 81 ? 13.399 0.143 -33.669 1.00 79.75 81 GLY A C 1
ATOM 598 O O . GLY A 1 81 ? 13.157 -0.360 -32.571 1.00 79.75 81 GLY A O 1
ATOM 599 N N . ASN A 1 82 ? 14.018 -0.542 -34.625 1.00 83.00 82 ASN A N 1
ATOM 600 C CA . ASN A 1 82 ? 14.548 -1.884 -34.412 1.00 83.00 82 ASN A CA 1
ATOM 601 C C . ASN A 1 82 ? 15.857 -1.810 -33.661 1.00 83.00 82 ASN A C 1
ATOM 603 O O . ASN A 1 82 ? 16.588 -0.841 -33.783 1.00 83.00 82 ASN A O 1
ATOM 607 N N . LEU A 1 83 ? 16.143 -2.833 -32.871 1.00 83.38 83 LEU A N 1
ATOM 608 C CA . LEU A 1 83 ? 17.470 -3.002 -32.305 1.00 83.38 83 LEU A CA 1
ATOM 609 C C . LEU A 1 83 ? 18.373 -3.703 -33.346 1.00 83.38 83 LEU A C 1
ATOM 611 O O . LEU A 1 83 ? 17.844 -4.376 -34.235 1.00 83.38 83 LEU A O 1
ATOM 615 N N . PRO A 1 84 ? 19.711 -3.629 -33.221 1.00 82.19 84 PRO A N 1
ATOM 616 C CA . PRO A 1 84 ? 20.677 -4.243 -34.132 1.00 82.19 84 PRO A CA 1
ATOM 617 C C . PRO A 1 84 ? 20.727 -5.761 -33.946 1.00 82.19 84 PRO A C 1
ATOM 619 O O . PRO A 1 84 ? 21.736 -6.332 -33.545 1.00 82.19 84 PRO A O 1
ATOM 622 N N . PHE A 1 85 ? 19.604 -6.422 -34.208 1.00 76.88 85 PHE A N 1
ATOM 623 C CA . PHE A 1 85 ? 19.392 -7.836 -33.972 1.00 76.88 85 PHE A CA 1
ATOM 624 C C . PHE A 1 85 ? 19.036 -8.544 -35.272 1.00 76.88 85 PHE A C 1
ATOM 626 O O . PHE A 1 85 ? 18.053 -8.188 -35.922 1.00 76.88 85 PHE A O 1
ATOM 633 N N . PRO A 1 86 ? 19.769 -9.605 -35.631 1.00 65.25 86 PRO A N 1
ATOM 634 C CA . PRO A 1 86 ? 19.322 -10.512 -36.668 1.00 65.25 86 PRO A CA 1
ATOM 635 C C . PRO A 1 86 ? 18.145 -11.352 -36.148 1.00 65.25 86 PRO A C 1
ATOM 637 O O . PRO A 1 86 ? 18.277 -12.065 -35.154 1.00 65.25 86 PRO A O 1
ATOM 640 N N . GLU A 1 87 ? 17.023 -11.382 -36.876 1.00 69.19 87 GLU A N 1
ATOM 641 C CA . GLU A 1 87 ? 15.940 -12.372 -36.662 1.00 69.19 87 GLU A CA 1
ATOM 642 C C . GLU A 1 87 ? 16.455 -13.832 -36.726 1.00 69.19 87 GLU A C 1
ATOM 644 O O . GLU A 1 87 ? 15.802 -14.773 -36.271 1.00 69.19 87 GLU A O 1
ATOM 649 N N . SER A 1 88 ? 17.646 -14.023 -37.302 1.00 71.81 88 SER A N 1
ATOM 650 C CA . SER A 1 88 ? 18.345 -15.290 -37.506 1.00 71.81 88 SER A CA 1
ATOM 651 C C . SER A 1 88 ? 19.430 -15.599 -36.463 1.00 71.81 88 SER A C 1
ATOM 653 O O . SER A 1 88 ? 20.327 -16.399 -36.750 1.00 71.81 88 SER A O 1
ATOM 655 N N . LEU A 1 89 ? 19.414 -14.974 -35.277 1.00 78.06 89 LEU A N 1
ATOM 656 C CA . LEU A 1 89 ? 20.362 -15.329 -34.215 1.00 78.06 89 LEU A CA 1
ATOM 657 C C . LEU A 1 89 ? 20.208 -16.799 -33.836 1.00 78.06 89 LEU A C 1
ATOM 659 O O . LEU A 1 89 ? 19.149 -17.234 -33.391 1.00 78.06 89 LEU A O 1
ATOM 663 N N . ARG A 1 90 ? 21.308 -17.542 -33.961 1.00 83.88 90 ARG A N 1
ATOM 664 C CA . ARG A 1 90 ? 21.406 -18.873 -33.373 1.00 83.88 90 ARG A CA 1
ATOM 665 C C . ARG A 1 90 ? 21.614 -18.759 -31.870 1.00 83.88 90 ARG A C 1
ATOM 667 O O . ARG A 1 90 ? 22.170 -17.759 -31.407 1.00 83.88 90 ARG A O 1
ATOM 674 N N . LYS A 1 91 ? 21.285 -19.807 -31.113 1.00 87.88 91 LYS A N 1
ATOM 675 C CA . LYS A 1 91 ? 21.492 -19.863 -29.651 1.00 87.88 91 LYS A CA 1
ATOM 676 C C . LYS A 1 91 ? 22.856 -19.334 -29.195 1.00 87.88 91 LYS A C 1
ATOM 678 O O . LYS A 1 91 ? 22.923 -18.503 -28.295 1.00 87.88 91 LYS A O 1
ATOM 683 N N . ARG A 1 92 ? 23.946 -19.771 -29.840 1.00 82.94 92 ARG A N 1
ATOM 684 C CA . ARG A 1 92 ? 25.315 -19.333 -29.508 1.00 82.94 92 ARG A CA 1
ATOM 685 C C . ARG A 1 92 ? 25.488 -17.816 -29.636 1.00 82.94 92 ARG A C 1
ATOM 687 O O . ARG A 1 92 ? 26.165 -17.208 -28.817 1.00 82.94 92 ARG A O 1
ATOM 694 N N . HIS A 1 93 ? 24.881 -17.218 -30.655 1.00 79.69 93 HIS A N 1
ATOM 695 C CA . HIS A 1 93 ? 25.016 -15.794 -30.963 1.00 79.69 93 HIS A CA 1
ATOM 696 C C . HIS A 1 93 ? 24.206 -14.967 -29.972 1.00 79.69 93 HIS A C 1
ATOM 698 O O . HIS A 1 93 ? 24.679 -13.963 -29.456 1.00 79.69 93 HIS A O 1
ATOM 704 N N . LEU A 1 94 ? 23.005 -15.445 -29.653 1.00 84.88 94 LEU A N 1
ATOM 705 C CA . LEU A 1 94 ? 22.165 -14.861 -28.626 1.00 84.88 94 LEU A CA 1
ATOM 706 C C . LEU A 1 94 ? 22.826 -14.927 -27.243 1.00 84.88 94 LEU A C 1
ATOM 708 O O . LEU A 1 94 ? 22.801 -13.947 -26.512 1.00 84.88 94 LEU A O 1
ATOM 712 N N . GLN A 1 95 ? 23.462 -16.047 -26.895 1.00 86.00 95 GLN A N 1
ATOM 713 C CA . GLN A 1 95 ? 24.214 -16.173 -25.647 1.00 86.00 95 GLN A CA 1
ATOM 714 C C . GLN A 1 95 ? 25.357 -15.160 -25.575 1.00 86.00 95 GLN A C 1
ATOM 716 O O . GLN A 1 95 ? 25.473 -14.435 -24.594 1.00 86.00 95 GLN A O 1
ATOM 721 N N . LEU A 1 96 ? 26.158 -15.071 -26.636 1.00 76.06 96 LEU A N 1
ATOM 722 C CA . LEU A 1 96 ? 27.243 -14.099 -26.749 1.00 76.06 96 LEU A CA 1
ATOM 723 C C . LEU A 1 96 ? 26.741 -12.657 -26.644 1.00 76.06 96 LEU A C 1
ATOM 725 O O . LEU A 1 96 ? 27.368 -11.835 -25.982 1.00 76.06 96 LEU A O 1
ATOM 729 N N . TRP A 1 97 ? 25.584 -12.373 -27.231 1.00 76.38 97 TRP A N 1
ATOM 730 C CA . TRP A 1 97 ? 24.952 -11.066 -27.154 1.00 76.38 97 TRP A CA 1
ATOM 731 C C . TRP A 1 97 ? 24.478 -10.718 -25.734 1.00 76.38 97 TRP A C 1
ATOM 733 O O . TRP A 1 97 ? 24.736 -9.622 -25.233 1.00 76.38 97 TRP A O 1
ATOM 743 N N . LEU A 1 98 ? 23.790 -11.645 -25.063 1.00 80.25 98 LEU A N 1
ATOM 744 C CA . LEU A 1 98 ? 23.303 -11.430 -23.699 1.00 80.25 98 LEU A CA 1
ATOM 745 C C . LEU A 1 98 ? 24.459 -11.340 -22.688 1.00 80.25 98 LEU A C 1
ATOM 747 O O . LEU A 1 98 ? 24.440 -10.471 -21.824 1.00 80.25 98 LEU A O 1
ATOM 751 N N . ASP A 1 99 ? 25.468 -12.207 -22.808 1.00 79.69 99 ASP A N 1
ATOM 752 C CA . ASP A 1 99 ? 26.565 -12.318 -21.835 1.00 79.69 99 ASP A CA 1
ATOM 753 C C . ASP A 1 99 ? 27.696 -11.318 -22.077 1.00 79.69 99 ASP A C 1
ATOM 755 O O . ASP A 1 99 ? 28.271 -10.788 -21.129 1.00 79.69 99 ASP A O 1
ATOM 759 N N . GLY A 1 100 ? 28.040 -11.070 -23.341 1.00 69.94 100 GLY A N 1
ATOM 760 C CA . GLY A 1 100 ? 29.200 -10.264 -23.718 1.00 69.94 100 GLY A CA 1
ATOM 761 C C . GLY A 1 100 ? 28.883 -8.798 -23.988 1.00 69.94 100 GLY A C 1
ATOM 762 O O . GLY A 1 100 ? 29.778 -7.960 -23.909 1.00 69.94 100 GLY A O 1
ATOM 763 N N . CYS A 1 101 ? 27.629 -8.474 -24.311 1.00 66.44 101 CYS A N 1
ATOM 764 C CA . CYS A 1 101 ? 27.284 -7.170 -24.884 1.00 66.44 101 CYS A CA 1
ATOM 765 C C . CYS A 1 101 ? 26.223 -6.405 -24.086 1.00 66.44 101 CYS A C 1
ATOM 767 O O . CYS A 1 101 ? 25.738 -5.374 -24.541 1.00 66.44 101 CYS A O 1
ATOM 769 N N . GLY A 1 102 ? 25.855 -6.895 -22.897 1.00 66.19 102 GLY A N 1
ATOM 770 C CA . GLY A 1 102 ? 24.827 -6.270 -22.062 1.00 66.19 102 GLY A CA 1
ATOM 771 C C . GLY A 1 102 ? 23.411 -6.406 -22.627 1.00 66.19 102 GLY A C 1
ATOM 772 O O . GLY A 1 102 ? 22.529 -5.627 -22.257 1.00 66.19 102 GLY A O 1
ATOM 773 N N . GLY A 1 103 ? 23.189 -7.377 -23.521 1.00 69.38 103 GLY A N 1
ATOM 774 C CA . GLY A 1 103 ? 21.864 -7.741 -24.006 1.00 69.38 103 GLY A CA 1
ATOM 775 C C . GLY A 1 103 ? 20.933 -8.168 -22.875 1.00 69.38 103 GLY A C 1
ATOM 776 O O . GLY A 1 103 ? 21.343 -8.910 -21.986 1.00 69.38 103 GLY A O 1
ATOM 777 N N . HIS A 1 104 ? 19.664 -7.753 -22.916 1.00 73.75 104 HIS A N 1
ATOM 778 C CA . HIS A 1 104 ? 18.663 -8.194 -21.942 1.00 73.75 104 HIS A CA 1
ATOM 779 C C . HIS A 1 104 ? 17.617 -9.103 -22.604 1.00 73.75 104 HIS A C 1
ATOM 781 O O . HIS A 1 104 ? 17.091 -8.755 -23.663 1.00 73.75 104 HIS A O 1
ATOM 787 N N . PRO A 1 105 ? 17.232 -10.230 -21.973 1.00 71.69 105 PRO A N 1
ATOM 788 C CA . PRO A 1 105 ? 16.295 -11.185 -22.567 1.00 71.69 105 PRO A CA 1
ATOM 789 C C . PRO A 1 105 ? 14.880 -10.628 -22.777 1.00 71.69 105 PRO A C 1
ATOM 791 O O . PRO A 1 105 ? 14.114 -11.166 -23.569 1.00 71.69 105 PRO A O 1
ATOM 794 N N . ARG A 1 106 ? 14.544 -9.531 -22.087 1.00 68.56 106 ARG A N 1
ATOM 795 C CA . ARG A 1 106 ? 13.256 -8.826 -22.217 1.00 68.56 106 ARG A CA 1
ATOM 796 C C . ARG A 1 106 ? 13.233 -7.721 -23.274 1.00 68.56 106 ARG A C 1
ATOM 798 O O . ARG A 1 106 ? 12.239 -7.015 -23.354 1.00 68.56 106 ARG A O 1
ATOM 805 N N . TRP A 1 107 ? 14.306 -7.513 -24.037 1.00 75.62 107 TRP A N 1
ATOM 806 C CA . TRP A 1 107 ? 14.296 -6.459 -25.052 1.00 75.62 107 TRP A CA 1
ATOM 807 C C . TRP A 1 107 ? 13.180 -6.678 -26.074 1.00 75.62 107 TRP A C 1
ATOM 809 O O . TRP A 1 107 ? 12.958 -7.796 -26.534 1.00 75.62 107 TRP A O 1
ATOM 819 N N . ALA A 1 108 ? 12.502 -5.591 -26.430 1.00 70.38 108 ALA A N 1
ATOM 820 C CA . ALA A 1 108 ? 11.515 -5.556 -27.496 1.00 70.38 108 ALA A CA 1
ATOM 821 C C . ALA A 1 108 ? 11.911 -4.523 -28.560 1.00 70.38 108 ALA A C 1
ATOM 823 O O . ALA A 1 108 ? 12.514 -3.490 -28.245 1.00 70.38 108 ALA A O 1
ATOM 824 N N . ASP A 1 109 ? 11.575 -4.790 -29.818 1.00 75.00 109 ASP A N 1
ATOM 825 C CA . ASP A 1 109 ? 11.580 -3.810 -30.907 1.00 75.00 109 ASP A CA 1
ATOM 826 C C . ASP A 1 109 ? 10.136 -3.354 -31.206 1.00 75.00 109 ASP A C 1
ATOM 828 O O . ASP A 1 109 ? 9.213 -3.635 -30.439 1.00 75.00 109 ASP A O 1
ATOM 832 N N . ASN A 1 110 ? 9.925 -2.608 -32.293 1.00 72.81 110 ASN A N 1
ATOM 833 C CA . ASN A 1 110 ? 8.577 -2.201 -32.711 1.00 72.81 110 ASN A CA 1
ATOM 834 C C . ASN A 1 110 ? 7.701 -3.376 -33.193 1.00 72.81 110 ASN A C 1
ATOM 836 O O . ASN A 1 110 ? 6.495 -3.209 -33.364 1.00 72.81 110 ASN A O 1
ATOM 840 N N . PHE A 1 111 ? 8.284 -4.562 -33.377 1.00 70.69 111 PHE A N 1
ATOM 841 C CA . PHE A 1 111 ? 7.612 -5.784 -33.808 1.00 70.69 111 PHE A CA 1
ATOM 842 C C . PHE A 1 111 ? 7.343 -6.771 -32.661 1.00 70.69 111 PHE A C 1
ATOM 844 O O . PHE A 1 111 ? 6.698 -7.794 -32.891 1.00 70.69 111 PHE A O 1
ATOM 851 N N . GLY A 1 112 ? 7.784 -6.474 -31.434 1.00 70.56 112 GLY A N 1
ATOM 852 C CA . GLY A 1 112 ? 7.464 -7.244 -30.232 1.00 70.56 112 GLY A CA 1
ATOM 853 C C . GLY A 1 112 ? 8.691 -7.678 -29.420 1.00 70.56 112 GLY A C 1
ATOM 854 O O . GLY A 1 112 ? 9.816 -7.254 -29.690 1.00 70.56 112 GLY A O 1
ATOM 855 N N . PRO A 1 113 ? 8.497 -8.507 -28.377 1.00 76.31 113 PRO A N 1
ATOM 856 C CA . PRO A 1 113 ? 9.595 -9.025 -27.565 1.00 76.31 113 PRO A CA 1
ATOM 857 C C . PRO A 1 113 ? 10.526 -9.917 -28.395 1.00 76.31 113 PRO A C 1
ATOM 859 O O . PRO A 1 113 ? 10.061 -10.706 -29.222 1.00 76.31 113 PRO A O 1
ATOM 862 N N . LEU A 1 114 ? 11.835 -9.848 -28.130 1.00 81.50 114 LEU A N 1
ATOM 863 C CA . LEU A 1 114 ? 12.892 -10.552 -28.871 1.00 81.50 114 LEU A CA 1
ATOM 864 C C . LEU A 1 114 ? 12.593 -12.048 -29.047 1.00 81.50 114 LEU A C 1
ATOM 866 O O . LEU A 1 114 ? 12.802 -12.601 -30.123 1.00 81.50 114 LEU A O 1
ATOM 870 N N . VAL A 1 115 ? 12.014 -12.688 -28.027 1.00 83.38 115 VAL A N 1
ATOM 871 C CA . VAL A 1 115 ? 11.633 -14.110 -28.049 1.00 83.38 115 VAL A CA 1
ATOM 872 C C . VAL A 1 115 ? 10.673 -14.477 -29.182 1.00 83.38 115 VAL A C 1
ATOM 874 O O . VAL A 1 115 ? 10.749 -15.573 -29.729 1.00 83.38 115 VAL A O 1
ATOM 877 N N . SER A 1 116 ? 9.793 -13.554 -29.574 1.00 81.88 116 SER A N 1
ATOM 878 C CA . SER A 1 116 ? 8.835 -13.761 -30.665 1.00 81.88 116 SER A CA 1
ATOM 879 C C . SER A 1 116 ? 9.470 -13.615 -32.052 1.00 81.88 116 SER A C 1
ATOM 881 O O . SER A 1 116 ? 8.932 -14.125 -33.032 1.00 81.88 116 SER A O 1
ATOM 883 N N . ARG A 1 117 ? 10.625 -12.942 -32.130 1.00 83.69 117 ARG A N 1
ATOM 884 C CA . ARG A 1 117 ? 11.356 -12.635 -33.368 1.00 83.69 117 ARG A CA 1
ATOM 885 C C . ARG A 1 117 ? 12.405 -13.699 -33.701 1.00 83.69 117 ARG A C 1
ATOM 887 O O . ARG A 1 117 ? 12.801 -13.823 -34.858 1.00 83.69 117 ARG A O 1
ATOM 894 N N . LEU A 1 118 ? 12.853 -14.464 -32.703 1.00 86.06 118 LEU A N 1
ATOM 895 C CA . LEU A 1 118 ? 13.830 -15.534 -32.881 1.00 86.06 118 LEU A CA 1
ATOM 896 C C . LEU A 1 118 ? 13.231 -16.678 -33.703 1.00 86.06 118 LEU A C 1
ATOM 898 O O . LEU A 1 118 ? 12.325 -17.380 -33.256 1.00 86.06 118 LEU A O 1
ATOM 902 N N . ARG A 1 119 ? 13.768 -16.879 -34.912 1.00 88.50 119 ARG A N 1
ATOM 903 C CA . ARG A 1 119 ? 13.373 -17.998 -35.783 1.00 88.50 119 ARG A CA 1
ATOM 904 C C . ARG A 1 119 ? 14.012 -19.327 -35.376 1.00 88.50 119 ARG A C 1
ATOM 906 O O . ARG A 1 119 ? 13.475 -20.377 -35.713 1.00 88.50 119 ARG A O 1
ATOM 913 N N . ASP A 1 120 ? 15.159 -19.284 -34.695 1.00 88.62 120 ASP A N 1
ATOM 914 C CA . ASP A 1 120 ? 15.843 -20.480 -34.199 1.00 88.62 120 ASP A CA 1
ATOM 915 C C . ASP A 1 120 ? 15.162 -20.982 -32.910 1.00 88.62 120 ASP A C 1
ATOM 917 O O . ASP A 1 120 ? 15.190 -20.264 -31.903 1.00 88.62 120 ASP A O 1
ATOM 921 N N . PRO A 1 121 ? 14.567 -22.193 -32.902 1.00 91.12 121 PRO A N 1
ATOM 922 C CA . PRO A 1 121 ? 13.934 -22.748 -31.711 1.00 91.12 121 PRO A CA 1
ATOM 923 C C . PRO A 1 121 ? 14.920 -22.907 -30.551 1.00 91.12 121 PRO A C 1
ATOM 925 O O . PRO A 1 121 ? 14.537 -22.667 -29.415 1.00 91.12 121 PRO A O 1
ATOM 928 N N . GLU A 1 122 ? 16.201 -23.208 -30.800 1.00 93.38 122 GLU A N 1
ATOM 929 C CA . GLU A 1 122 ? 17.181 -23.330 -29.713 1.00 93.38 122 GLU A CA 1
ATOM 930 C C . GLU A 1 122 ? 17.503 -21.979 -29.071 1.00 93.38 122 GLU A C 1
ATOM 932 O O . GLU A 1 122 ? 17.734 -21.894 -27.862 1.00 93.38 122 GLU A O 1
ATOM 937 N N . ALA A 1 123 ? 17.547 -20.915 -29.877 1.00 89.38 123 ALA A N 1
ATOM 938 C CA . ALA A 1 123 ? 17.728 -19.555 -29.387 1.00 89.38 123 ALA A CA 1
ATOM 939 C C . ALA A 1 123 ? 16.501 -19.106 -28.595 1.00 89.38 123 ALA A C 1
ATOM 941 O O . ALA A 1 123 ? 16.646 -18.501 -27.535 1.00 89.38 123 ALA A O 1
ATOM 942 N N . LYS A 1 124 ? 15.306 -19.437 -29.091 1.00 90.75 124 LYS A N 1
ATOM 943 C CA . LYS A 1 124 ? 14.044 -19.160 -28.416 1.00 90.75 124 LYS A CA 1
ATOM 944 C C . LYS A 1 124 ? 13.965 -19.886 -27.076 1.00 90.75 124 LYS A C 1
ATOM 946 O O . LYS A 1 124 ? 13.804 -19.216 -26.067 1.00 90.75 124 LYS A O 1
ATOM 951 N N . ASP A 1 125 ? 14.205 -21.194 -27.045 1.00 89.00 125 ASP A N 1
ATOM 952 C CA . ASP A 1 125 ? 14.237 -21.997 -25.819 1.00 89.00 125 ASP A CA 1
ATOM 953 C C . ASP A 1 125 ? 15.300 -21.486 -24.840 1.00 89.00 125 ASP A C 1
ATOM 955 O O . ASP A 1 125 ? 15.068 -21.423 -23.634 1.00 89.00 125 ASP A O 1
ATOM 959 N N . PHE A 1 126 ? 16.471 -21.078 -25.343 1.00 89.00 126 PHE A N 1
ATOM 960 C CA . PHE A 1 126 ? 17.510 -20.464 -24.521 1.00 89.00 126 PHE A CA 1
ATOM 961 C C . PHE A 1 126 ? 17.047 -19.131 -23.923 1.00 89.00 126 PHE A C 1
ATOM 963 O O . PHE A 1 126 ? 17.200 -18.925 -22.718 1.00 89.00 126 PHE A O 1
ATOM 970 N N . LEU A 1 127 ? 16.439 -18.251 -24.720 1.00 86.62 127 LEU A N 1
ATOM 971 C CA . LEU A 1 127 ? 15.917 -16.976 -24.235 1.00 86.62 127 LEU A CA 1
ATOM 972 C C . LEU A 1 127 ? 14.774 -17.175 -23.244 1.00 86.62 127 LEU A C 1
ATOM 974 O O . LEU A 1 127 ? 14.752 -16.526 -22.204 1.00 86.62 127 LEU A O 1
ATOM 978 N N . GLU A 1 128 ? 13.858 -18.093 -23.547 1.00 84.75 128 GLU A N 1
ATOM 979 C CA . GLU A 1 128 ? 12.741 -18.464 -22.690 1.00 84.75 128 GLU A CA 1
ATOM 980 C C . GLU A 1 128 ? 13.258 -19.019 -21.369 1.00 84.75 128 GLU A C 1
ATOM 982 O O . GLU A 1 128 ? 12.824 -18.559 -20.314 1.00 84.75 128 GLU A O 1
ATOM 987 N N . SER A 1 129 ? 14.250 -19.917 -21.411 1.00 81.75 129 SER A N 1
ATOM 988 C CA . SER A 1 129 ? 14.906 -20.453 -20.216 1.00 81.75 129 SER A CA 1
ATOM 989 C C . SER A 1 129 ? 15.535 -19.356 -19.362 1.00 81.75 129 SER A C 1
ATOM 991 O O . SER A 1 129 ? 15.393 -19.408 -18.146 1.00 81.75 129 SER A O 1
ATOM 993 N N . ARG A 1 130 ? 16.116 -18.322 -19.989 1.00 77.81 130 ARG A N 1
ATOM 994 C CA . ARG A 1 130 ? 16.678 -17.161 -19.287 1.00 77.81 130 ARG A CA 1
ATOM 995 C C . ARG A 1 130 ? 15.661 -16.140 -18.806 1.00 77.81 130 ARG A C 1
ATOM 997 O O . ARG A 1 130 ? 15.901 -15.374 -17.881 1.00 77.81 130 ARG A O 1
ATOM 1004 N N . SER A 1 131 ? 14.515 -16.080 -19.466 1.00 72.12 131 SER A N 1
ATOM 1005 C CA . SER A 1 131 ? 13.407 -15.226 -19.052 1.00 72.12 131 SER A CA 1
ATOM 1006 C C . SER A 1 131 ? 12.602 -15.837 -17.903 1.00 72.12 131 SER A C 1
ATOM 1008 O O . SER A 1 131 ? 11.704 -15.176 -17.372 1.00 72.12 131 SER A O 1
ATOM 1010 N N . ARG A 1 132 ? 12.927 -17.078 -17.496 1.00 75.06 132 ARG A N 1
ATOM 1011 C CA . ARG A 1 132 ? 12.256 -17.754 -16.389 1.00 75.06 132 ARG A CA 1
ATOM 1012 C C . ARG A 1 132 ? 12.417 -16.970 -15.087 1.00 75.06 132 ARG A C 1
ATOM 1014 O O . ARG A 1 132 ? 13.441 -16.326 -14.860 1.00 75.06 132 ARG A O 1
ATOM 1021 N N . PRO A 1 133 ? 11.434 -17.078 -14.179 1.00 65.19 133 PRO A N 1
ATOM 1022 C CA . PRO A 1 133 ? 11.490 -16.439 -12.869 1.00 65.19 133 PRO A CA 1
ATOM 1023 C C . PRO A 1 133 ? 12.726 -16.821 -12.036 1.00 65.19 133 PRO A C 1
ATOM 1025 O O . PRO A 1 133 ? 13.089 -16.126 -11.101 1.00 65.19 133 PRO A O 1
ATOM 1028 N N . GLU A 1 134 ? 13.388 -17.932 -12.328 1.00 76.00 134 GLU A N 1
ATOM 1029 C CA . GLU A 1 134 ? 14.535 -18.377 -11.534 1.00 76.00 134 GLU A CA 1
ATOM 1030 C C . GLU A 1 134 ? 15.766 -17.477 -11.742 1.00 76.00 134 GLU A C 1
ATOM 1032 O O . GLU A 1 134 ? 16.504 -17.210 -10.792 1.00 76.00 134 GLU A O 1
ATOM 1037 N N . ASP A 1 135 ? 15.931 -16.903 -12.936 1.00 73.19 135 ASP A N 1
ATOM 1038 C CA . ASP A 1 135 ? 17.114 -16.114 -13.288 1.00 73.19 135 ASP A CA 1
ATOM 1039 C C . ASP A 1 135 ? 17.138 -14.735 -12.624 1.00 73.19 135 ASP A C 1
ATOM 1041 O O . ASP A 1 135 ? 18.214 -14.246 -12.278 1.00 73.19 135 ASP A O 1
ATOM 1045 N N . TRP A 1 136 ? 15.980 -14.109 -12.365 1.00 76.25 136 TRP A N 1
ATOM 1046 C CA . TRP A 1 136 ? 15.972 -12.859 -11.591 1.00 76.25 136 TRP A CA 1
ATOM 1047 C C . TRP A 1 136 ? 16.358 -13.109 -10.134 1.00 76.25 136 TRP A C 1
ATOM 1049 O O . TRP A 1 136 ? 17.007 -12.254 -9.536 1.00 76.25 136 TRP A O 1
ATOM 1059 N N . MET A 1 137 ? 16.016 -14.276 -9.569 1.00 79.00 137 MET A N 1
ATOM 1060 C CA . MET A 1 137 ? 16.489 -14.634 -8.233 1.00 79.00 137 MET A CA 1
ATOM 1061 C C . MET A 1 137 ? 18.001 -14.794 -8.247 1.00 79.00 137 MET A C 1
ATOM 1063 O O . MET A 1 137 ? 18.661 -14.245 -7.377 1.00 79.00 137 MET A O 1
ATOM 1067 N N . VAL A 1 138 ? 18.570 -15.483 -9.241 1.00 82.56 138 VAL A N 1
ATOM 1068 C CA . VAL A 1 138 ? 20.030 -15.599 -9.369 1.00 82.56 138 VAL A CA 1
ATOM 1069 C C . VAL A 1 138 ? 20.669 -14.218 -9.517 1.00 82.56 138 VAL A C 1
ATOM 1071 O O . VAL A 1 138 ? 21.597 -13.910 -8.775 1.00 82.56 138 VAL A O 1
ATOM 1074 N N . ALA A 1 139 ? 20.134 -13.355 -10.386 1.00 80.12 139 ALA A N 1
ATOM 1075 C CA . ALA A 1 139 ? 20.614 -11.986 -10.554 1.00 80.12 139 ALA A CA 1
ATOM 1076 C C . ALA A 1 139 ? 20.587 -11.211 -9.227 1.00 80.12 139 ALA A C 1
ATOM 1078 O O . ALA A 1 139 ? 21.590 -10.605 -8.850 1.00 80.12 139 ALA A O 1
ATOM 1079 N N . LEU A 1 140 ? 19.486 -11.306 -8.477 1.00 83.62 140 LEU A N 1
ATOM 1080 C CA . LEU A 1 140 ? 19.341 -10.697 -7.158 1.00 83.62 140 LEU A CA 1
ATOM 1081 C C . LEU A 1 140 ? 20.342 -11.264 -6.141 1.00 83.62 140 LEU A C 1
ATOM 1083 O O . LEU A 1 140 ? 20.956 -10.507 -5.395 1.00 83.62 140 LEU A O 1
ATOM 1087 N N . LEU A 1 141 ? 20.533 -12.587 -6.124 1.00 87.19 141 LEU A N 1
ATOM 1088 C CA . LEU A 1 141 ? 21.483 -13.271 -5.246 1.00 87.19 141 LEU A CA 1
ATOM 1089 C C . LEU A 1 141 ? 22.936 -12.897 -5.582 1.00 87.19 141 LEU A C 1
ATOM 1091 O O . LEU A 1 141 ? 23.778 -12.901 -4.686 1.00 87.19 141 LEU A O 1
ATOM 1095 N N . THR A 1 142 ? 23.237 -12.558 -6.837 1.00 89.88 142 THR A N 1
ATOM 1096 C CA . THR A 1 142 ? 24.570 -12.099 -7.263 1.00 89.88 142 THR A CA 1
ATOM 1097 C C . THR A 1 142 ? 24.791 -10.595 -7.090 1.00 89.88 142 THR A C 1
ATOM 1099 O O . THR A 1 142 ? 25.936 -10.141 -7.088 1.00 89.88 142 THR A O 1
ATOM 1102 N N . ASP A 1 143 ? 23.726 -9.811 -6.919 1.00 92.06 143 ASP A N 1
ATOM 1103 C CA . ASP A 1 143 ? 23.809 -8.362 -6.778 1.00 92.06 143 ASP A CA 1
ATOM 1104 C C . ASP A 1 143 ? 24.146 -7.962 -5.333 1.00 92.06 143 ASP A C 1
ATOM 1106 O O . ASP A 1 143 ? 23.300 -7.921 -4.436 1.00 92.06 143 ASP A O 1
ATOM 1110 N N . TRP A 1 144 ? 25.415 -7.638 -5.088 1.00 95.38 144 TRP A N 1
ATOM 1111 C CA . TRP A 1 144 ? 25.885 -7.242 -3.760 1.00 95.38 144 TRP A CA 1
ATOM 1112 C C . TRP A 1 144 ? 25.213 -5.960 -3.234 1.00 95.38 144 TRP A C 1
ATOM 1114 O O . TRP A 1 144 ? 25.087 -5.808 -2.016 1.00 95.38 144 TRP A O 1
ATOM 1124 N N . LEU A 1 145 ? 24.758 -5.051 -4.111 1.00 94.81 145 LEU A N 1
ATOM 1125 C CA . LEU A 1 145 ? 24.045 -3.836 -3.699 1.00 94.81 145 LEU A CA 1
ATOM 1126 C C . LEU A 1 145 ? 22.653 -4.173 -3.172 1.00 94.81 145 LEU A C 1
ATOM 1128 O O . LEU A 1 145 ? 22.228 -3.606 -2.161 1.00 94.81 145 LEU A O 1
ATOM 1132 N N . ALA A 1 146 ? 21.974 -5.136 -3.800 1.00 94.75 146 ALA A N 1
ATOM 1133 C CA . ALA A 1 146 ? 20.712 -5.658 -3.295 1.00 94.75 146 ALA A CA 1
ATOM 1134 C C . ALA A 1 146 ? 20.891 -6.228 -1.880 1.00 94.75 146 ALA A C 1
ATOM 1136 O O . ALA A 1 146 ? 20.170 -5.836 -0.961 1.00 94.75 146 ALA A O 1
ATOM 1137 N N . TRP A 1 147 ? 21.913 -7.055 -1.652 1.00 96.12 147 TRP A N 1
ATOM 1138 C CA . TRP A 1 147 ? 22.208 -7.579 -0.315 1.00 96.12 147 TRP A CA 1
ATOM 1139 C C . TRP A 1 147 ? 22.549 -6.499 0.703 1.00 96.12 147 TRP A C 1
ATOM 1141 O O . TRP A 1 147 ? 22.032 -6.530 1.818 1.00 96.12 147 TRP A O 1
ATOM 1151 N N . LEU A 1 148 ? 23.381 -5.523 0.333 1.00 96.12 148 LEU A N 1
ATOM 1152 C CA . LEU A 1 148 ? 23.717 -4.411 1.218 1.00 96.12 148 LEU A CA 1
ATOM 1153 C C . LEU A 1 148 ? 22.460 -3.621 1.616 1.00 96.12 148 LEU A C 1
ATOM 1155 O O . LEU A 1 148 ? 22.299 -3.262 2.786 1.00 96.12 148 LEU A O 1
ATOM 1159 N N . SER A 1 149 ? 21.548 -3.394 0.668 1.00 95.19 149 SER A N 1
ATOM 1160 C CA . SER A 1 149 ? 20.269 -2.717 0.909 1.00 95.19 149 SER A CA 1
ATOM 1161 C C . SER A 1 149 ? 19.392 -3.490 1.905 1.00 95.19 149 SER A C 1
ATOM 1163 O O . SER A 1 149 ? 18.916 -2.922 2.887 1.00 95.19 149 SER A O 1
ATOM 1165 N N . LEU A 1 150 ? 19.280 -4.812 1.745 1.00 96.06 150 LEU A N 1
ATOM 1166 C CA . LEU A 1 150 ? 18.492 -5.675 2.628 1.00 96.06 150 LEU A CA 1
ATOM 1167 C C . LEU A 1 150 ? 19.113 -5.806 4.025 1.00 96.06 150 LEU A C 1
ATOM 1169 O O . LEU A 1 150 ? 18.410 -5.691 5.028 1.00 96.06 150 LEU A O 1
ATOM 1173 N N . ILE A 1 151 ? 20.431 -6.005 4.115 1.00 97.12 151 ILE A N 1
ATOM 1174 C CA . ILE A 1 151 ? 21.146 -6.153 5.392 1.00 97.12 151 ILE A CA 1
ATOM 1175 C C . ILE A 1 151 ? 21.106 -4.847 6.190 1.00 97.12 151 ILE A C 1
ATOM 1177 O O . ILE A 1 151 ? 20.872 -4.871 7.403 1.00 97.12 151 ILE A O 1
ATOM 1181 N N . SER A 1 152 ? 21.316 -3.702 5.533 1.00 96.69 152 SER A N 1
ATOM 1182 C CA . SER A 1 152 ? 21.248 -2.393 6.193 1.00 96.69 152 SER A CA 1
ATOM 1183 C C . SER A 1 152 ? 19.833 -2.091 6.692 1.00 96.69 152 SER A C 1
ATOM 1185 O O . SER A 1 152 ? 19.670 -1.692 7.847 1.00 96.69 152 SER A O 1
ATOM 1187 N N . ALA A 1 153 ? 18.811 -2.378 5.882 1.00 96.88 153 ALA A N 1
ATOM 1188 C CA . ALA A 1 153 ? 17.410 -2.255 6.262 1.00 96.88 153 ALA A CA 1
ATOM 1189 C C . ALA A 1 153 ? 17.042 -3.156 7.452 1.00 96.88 153 ALA A C 1
ATOM 1191 O O . ALA A 1 153 ? 16.454 -2.682 8.425 1.00 96.88 153 ALA A O 1
ATOM 1192 N N . ALA A 1 154 ? 17.448 -4.428 7.426 1.00 97.25 154 ALA A N 1
ATOM 1193 C CA . ALA A 1 154 ? 17.211 -5.371 8.516 1.00 97.25 154 ALA A CA 1
ATOM 1194 C C . ALA A 1 154 ? 17.922 -4.953 9.813 1.00 97.25 154 ALA A C 1
ATOM 1196 O O . ALA A 1 154 ? 17.341 -5.022 10.898 1.00 97.25 154 ALA A O 1
ATOM 1197 N N . SER A 1 155 ? 19.156 -4.455 9.707 1.00 97.38 155 SER A N 1
ATOM 1198 C CA . SER A 1 155 ? 19.925 -3.948 10.849 1.00 97.38 155 SER A CA 1
ATOM 1199 C C . SER A 1 155 ? 19.265 -2.713 11.467 1.00 97.38 155 SER A C 1
ATOM 1201 O O . SER A 1 155 ? 19.123 -2.627 12.688 1.00 97.38 155 SER A O 1
ATOM 1203 N N . ALA A 1 156 ? 18.804 -1.775 10.633 1.00 97.44 156 ALA A N 1
ATOM 1204 C CA . ALA A 1 156 ? 18.069 -0.597 11.079 1.00 97.44 156 ALA A CA 1
ATOM 1205 C C . ALA A 1 156 ? 16.728 -0.976 11.726 1.00 97.44 156 ALA A C 1
ATOM 1207 O O . ALA A 1 156 ? 16.373 -0.429 12.771 1.00 97.44 156 ALA A O 1
ATOM 1208 N N . ALA A 1 157 ? 16.005 -1.941 11.152 1.00 96.31 157 ALA A N 1
ATOM 1209 C CA . ALA A 1 157 ? 14.751 -2.453 11.697 1.00 96.31 157 ALA A CA 1
ATOM 1210 C C . ALA A 1 157 ? 14.960 -3.085 13.079 1.00 96.31 157 ALA A C 1
ATOM 1212 O O . ALA A 1 157 ? 14.241 -2.760 14.025 1.00 96.31 157 ALA A O 1
ATOM 1213 N N . LEU A 1 158 ? 15.993 -3.917 13.230 1.00 96.94 158 LEU A N 1
ATOM 1214 C CA . LEU A 1 158 ? 16.363 -4.512 14.512 1.00 96.94 158 LEU A CA 1
ATOM 1215 C C . LEU A 1 158 ? 16.724 -3.446 15.550 1.00 96.94 158 LEU A C 1
ATOM 1217 O O . LEU A 1 158 ? 16.228 -3.494 16.677 1.00 96.94 158 LEU A O 1
ATOM 1221 N N . ALA A 1 159 ? 17.539 -2.460 15.171 1.00 96.56 159 ALA A N 1
ATOM 1222 C CA . ALA A 1 159 ? 17.885 -1.344 16.043 1.00 96.56 159 ALA A CA 1
ATOM 1223 C C . ALA A 1 159 ? 16.637 -0.560 16.480 1.00 96.56 159 ALA A C 1
ATOM 1225 O O . ALA A 1 159 ? 16.497 -0.253 17.664 1.00 96.56 159 ALA A O 1
ATOM 1226 N N . ALA A 1 160 ? 15.700 -0.303 15.562 1.00 94.31 160 ALA A N 1
ATOM 1227 C CA . ALA A 1 160 ? 14.445 0.383 15.854 1.00 94.31 160 ALA A CA 1
ATOM 1228 C C . ALA A 1 160 ? 13.568 -0.403 16.843 1.00 94.31 160 ALA A C 1
ATOM 1230 O O . ALA A 1 160 ? 13.090 0.175 17.817 1.00 94.31 160 ALA A O 1
ATOM 1231 N N . VAL A 1 161 ? 13.403 -1.718 16.655 1.00 93.75 161 VAL A N 1
ATOM 1232 C CA . VAL A 1 161 ? 12.631 -2.574 17.579 1.00 93.75 161 VAL A CA 1
ATOM 1233 C C . VAL A 1 161 ? 13.295 -2.652 18.959 1.00 93.75 161 VAL A C 1
ATOM 1235 O O . VAL A 1 161 ? 12.617 -2.560 19.986 1.00 93.75 161 VAL A O 1
ATOM 1238 N N . CYS A 1 162 ? 14.623 -2.777 19.016 1.00 95.06 162 CYS A N 1
ATOM 1239 C CA . CYS A 1 162 ? 15.377 -2.761 20.270 1.00 95.06 162 CYS A CA 1
ATOM 1240 C C . CYS A 1 162 ? 15.248 -1.419 21.002 1.00 95.06 162 CYS A C 1
ATOM 1242 O O . CYS A 1 162 ? 15.029 -1.400 22.215 1.00 95.06 162 CYS A O 1
ATOM 1244 N N . LEU A 1 163 ? 15.337 -0.305 20.272 1.00 93.06 163 LEU A N 1
ATOM 1245 C CA . LEU A 1 163 ? 15.169 1.037 20.820 1.00 93.06 163 LEU A CA 1
ATOM 1246 C C . LEU A 1 163 ? 13.740 1.261 21.323 1.00 93.06 163 LEU A C 1
ATOM 1248 O O . LEU A 1 163 ? 13.565 1.772 22.423 1.00 93.06 163 LEU A O 1
ATOM 1252 N N . GLU A 1 164 ? 12.722 0.833 20.576 1.00 89.50 164 GLU A N 1
ATOM 1253 C CA . GLU A 1 164 ? 11.315 0.906 20.987 1.00 89.50 164 GLU A CA 1
ATOM 1254 C C . GLU A 1 164 ? 11.073 0.127 22.289 1.00 89.50 164 GLU A C 1
ATOM 1256 O O . GLU A 1 164 ? 10.437 0.633 23.217 1.00 89.50 164 GLU A O 1
ATOM 1261 N N . ARG A 1 165 ? 11.657 -1.072 22.412 1.00 89.62 165 ARG A N 1
ATOM 1262 C CA . ARG A 1 165 ? 11.625 -1.868 23.649 1.00 89.62 165 ARG A CA 1
ATOM 1263 C C . ARG A 1 165 ? 12.350 -1.180 24.804 1.00 89.62 165 ARG A C 1
ATOM 1265 O O . ARG A 1 165 ? 11.849 -1.192 25.927 1.00 89.62 165 ARG A O 1
ATOM 1272 N N . LEU A 1 166 ? 13.508 -0.576 24.548 1.00 91.44 166 LEU A N 1
ATOM 1273 C CA . LEU A 1 166 ? 14.262 0.168 25.556 1.00 91.44 166 LEU A CA 1
ATOM 1274 C C . LEU A 1 166 ? 13.478 1.395 26.036 1.00 91.44 166 LEU A C 1
ATOM 1276 O O . LEU A 1 166 ? 13.322 1.586 27.239 1.00 91.44 166 LEU A O 1
ATOM 1280 N N . ILE A 1 167 ? 12.931 2.188 25.112 1.00 87.25 167 ILE A N 1
ATOM 1281 C CA . ILE A 1 167 ? 12.093 3.354 25.412 1.00 87.25 167 ILE A CA 1
ATOM 1282 C C . ILE A 1 167 ? 10.851 2.923 26.181 1.00 87.25 167 ILE A C 1
ATOM 1284 O O . ILE A 1 167 ? 10.508 3.569 27.163 1.00 87.25 167 ILE A O 1
ATOM 1288 N N . SER A 1 168 ? 10.206 1.821 25.797 1.00 84.31 168 SER A N 1
ATOM 1289 C CA . SER A 1 168 ? 9.042 1.297 26.517 1.00 84.31 168 SER A CA 1
ATOM 1290 C C . SER A 1 168 ? 9.400 0.932 27.957 1.00 84.31 168 SER A C 1
ATOM 1292 O O . SER A 1 168 ? 8.688 1.340 28.869 1.00 84.31 168 SER A O 1
ATOM 1294 N N . LYS A 1 169 ? 10.546 0.277 28.187 1.00 87.50 169 LYS A N 1
ATOM 1295 C CA . LYS A 1 169 ? 11.056 -0.012 29.540 1.00 87.50 169 LYS A CA 1
ATOM 1296 C C . LYS A 1 169 ? 11.401 1.255 30.331 1.00 87.50 169 LYS A C 1
ATOM 1298 O O . LYS A 1 169 ? 11.120 1.320 31.520 1.00 87.50 169 LYS A O 1
ATOM 1303 N N . LEU A 1 170 ? 11.984 2.269 29.690 1.00 88.50 170 LEU A N 1
ATOM 1304 C CA . LEU A 1 170 ? 12.335 3.542 30.337 1.00 88.50 170 LEU A CA 1
ATOM 1305 C C . LEU A 1 170 ? 11.101 4.413 30.635 1.00 88.50 170 LEU A C 1
ATOM 1307 O O . LEU A 1 170 ? 11.047 5.094 31.658 1.00 88.50 170 LEU A O 1
ATOM 1311 N N . MET A 1 171 ? 10.108 4.406 29.741 1.00 83.19 171 MET A N 1
ATOM 1312 C CA . MET A 1 171 ? 8.848 5.142 29.879 1.00 83.19 171 MET A CA 1
ATOM 1313 C C . MET A 1 171 ? 7.848 4.443 30.787 1.00 83.19 171 MET A C 1
ATOM 1315 O O . MET A 1 171 ? 7.001 5.120 31.375 1.00 83.19 171 MET A O 1
ATOM 1319 N N . GLN A 1 172 ? 7.982 3.131 30.978 1.00 81.38 172 GLN A N 1
ATOM 1320 C CA . GLN A 1 172 ? 7.508 2.433 32.169 1.00 81.38 172 GLN A CA 1
ATOM 1321 C C . GLN A 1 172 ? 8.343 2.872 33.385 1.00 81.38 172 GLN A C 1
ATOM 1323 O O . GLN A 1 172 ? 8.854 2.043 34.137 1.00 81.38 172 GLN A O 1
ATOM 1328 N N . ARG A 1 173 ? 8.449 4.199 33.610 1.00 66.69 173 ARG A N 1
ATOM 1329 C CA . ARG A 1 173 ? 8.770 4.772 34.923 1.00 66.69 173 ARG A CA 1
ATOM 1330 C C . ARG A 1 173 ? 8.030 3.927 35.949 1.00 66.69 173 ARG A C 1
ATOM 1332 O O . ARG A 1 173 ? 6.871 3.612 35.661 1.00 66.69 173 ARG A O 1
ATOM 1339 N N . PRO A 1 174 ? 8.643 3.592 37.099 1.00 57.28 174 PRO A N 1
ATOM 1340 C CA . PRO A 1 174 ? 7.950 2.863 38.147 1.00 57.28 174 PRO A CA 1
ATOM 1341 C C . PRO A 1 174 ? 6.656 3.623 38.393 1.00 57.28 174 PRO A C 1
ATOM 1343 O O . PRO A 1 174 ? 6.684 4.747 38.901 1.00 57.28 174 PRO A O 1
ATOM 1346 N N . ARG A 1 175 ? 5.541 3.069 37.888 1.00 53.12 175 ARG A N 1
ATOM 1347 C CA . ARG A 1 175 ? 4.198 3.558 38.172 1.00 53.12 175 ARG A CA 1
ATOM 1348 C C . ARG A 1 175 ? 4.239 3.692 39.679 1.00 53.12 175 ARG A C 1
ATOM 1350 O O . ARG A 1 175 ? 4.552 2.692 40.329 1.00 53.12 175 ARG A O 1
ATOM 1357 N N . GLN A 1 176 ? 4.095 4.926 40.184 1.00 49.16 176 GLN A N 1
ATOM 1358 C CA . GLN A 1 176 ? 3.923 5.204 41.611 1.00 49.16 176 GLN A CA 1
ATOM 1359 C C . GLN A 1 176 ? 3.191 4.014 42.179 1.00 49.16 176 GLN A C 1
ATOM 1361 O O . GLN A 1 176 ? 2.106 3.774 41.656 1.00 49.16 176 GLN A O 1
ATOM 1366 N N . VAL A 1 177 ? 3.851 3.259 43.070 1.00 54.06 177 VAL A N 1
ATOM 1367 C CA . VAL A 1 177 ? 3.402 1.973 43.611 1.00 54.06 177 VAL A CA 1
ATOM 1368 C C . VAL A 1 177 ? 1.885 2.001 43.675 1.00 54.06 177 VAL A C 1
ATOM 1370 O O . VAL A 1 177 ? 1.319 2.548 44.619 1.00 54.06 177 VAL A O 1
ATOM 1373 N N . GLN A 1 178 ? 1.227 1.525 42.613 1.00 55.97 178 GLN A N 1
ATOM 1374 C CA . GLN A 1 178 ? -0.204 1.341 42.687 1.00 55.97 178 GLN A CA 1
ATOM 1375 C C . GLN A 1 178 ? -0.306 0.268 43.760 1.00 55.97 178 GLN A C 1
ATOM 1377 O O . GLN A 1 178 ? 0.483 -0.688 43.701 1.00 55.97 178 GLN A O 1
ATOM 1382 N N . PRO A 1 179 ? -1.123 0.492 44.806 1.00 63.31 179 PRO A N 1
ATOM 1383 C CA . PRO A 1 179 ? -1.276 -0.480 45.874 1.00 63.31 179 PRO A CA 1
ATOM 1384 C C . PRO A 1 179 ? -1.422 -1.835 45.204 1.00 63.31 179 PRO A C 1
ATOM 1386 O O . PRO A 1 179 ? -2.205 -1.958 44.263 1.00 63.31 179 PRO A O 1
ATOM 1389 N N . ARG A 1 180 ? -0.526 -2.757 45.580 1.00 62.78 180 ARG A N 1
ATOM 1390 C CA . ARG A 1 180 ? -0.378 -4.063 44.939 1.00 62.78 180 ARG A CA 1
ATOM 1391 C C . ARG A 1 180 ? -1.795 -4.588 44.698 1.00 62.78 180 ARG A C 1
ATOM 1393 O O . ARG A 1 180 ? -2.509 -4.692 45.700 1.00 62.78 180 ARG A O 1
ATOM 1400 N N . PRO A 1 181 ? -2.214 -4.792 43.431 1.00 61.84 181 PRO A N 1
ATOM 1401 C CA . PRO A 1 181 ? -3.572 -5.218 43.147 1.00 61.84 181 PRO A CA 1
ATOM 1402 C C . PRO A 1 181 ? -3.847 -6.428 44.024 1.00 61.84 181 PRO A C 1
ATOM 1404 O O . PRO A 1 181 ? -2.958 -7.263 44.243 1.00 61.84 181 PRO A O 1
ATOM 1407 N N . SER A 1 182 ? -5.027 -6.455 44.628 1.00 79.12 182 SER A N 1
ATOM 1408 C CA . SER A 1 182 ? -5.423 -7.594 45.446 1.00 79.12 182 SER A CA 1
ATOM 1409 C C . SER A 1 182 ? -5.222 -8.890 44.636 1.00 79.12 182 SER A C 1
ATOM 1411 O O . SER A 1 182 ? -5.302 -8.863 43.409 1.00 79.12 182 SER A O 1
ATOM 1413 N N . PRO A 1 183 ? -4.953 -10.046 45.265 1.00 76.56 183 PRO A N 1
ATOM 1414 C CA . PRO A 1 183 ? -4.775 -11.309 44.537 1.00 76.56 183 PRO A CA 1
ATOM 1415 C C . PRO A 1 183 ? -5.949 -11.668 43.605 1.00 76.56 183 PRO A C 1
ATOM 1417 O O . PRO A 1 183 ? -5.787 -12.472 42.690 1.00 76.56 183 PRO A O 1
ATOM 1420 N N . GLU A 1 184 ? -7.127 -11.089 43.852 1.00 69.94 184 GLU A N 1
ATOM 1421 C CA . GLU A 1 184 ? -8.308 -11.170 42.990 1.00 69.94 184 GLU A CA 1
ATOM 1422 C C . GLU A 1 184 ? -8.184 -10.239 41.771 1.00 69.94 184 GLU A C 1
ATOM 1424 O O . GLU A 1 184 ? -8.339 -10.702 40.644 1.00 69.94 184 GLU A O 1
ATOM 1429 N N . GLU A 1 185 ? -7.770 -8.982 41.950 1.00 63.72 185 GLU A N 1
ATOM 1430 C CA . GLU A 1 185 ? -7.454 -8.071 40.836 1.00 63.72 185 GLU A CA 1
ATOM 1431 C C . GLU A 1 185 ? -6.271 -8.564 39.987 1.00 63.72 185 GLU A C 1
ATOM 1433 O O . GLU A 1 185 ? -6.252 -8.355 38.780 1.00 63.72 185 GLU A O 1
ATOM 1438 N N . GLU A 1 186 ? -5.288 -9.255 40.571 1.00 66.94 186 GLU A N 1
ATOM 1439 C CA . GLU A 1 186 ? -4.170 -9.851 39.823 1.00 66.94 186 GLU A CA 1
ATOM 1440 C C . GLU A 1 186 ? -4.633 -11.041 38.950 1.00 66.94 186 GLU A C 1
ATOM 1442 O O . GLU A 1 186 ? -4.029 -11.313 37.910 1.00 66.94 186 GLU A O 1
ATOM 1447 N N . ARG A 1 187 ? -5.745 -11.707 39.313 1.00 63.81 187 ARG A N 1
ATOM 1448 C CA . ARG A 1 187 ? -6.416 -12.703 38.455 1.00 63.81 187 ARG A CA 1
ATOM 1449 C C . ARG A 1 187 ? -7.254 -12.049 37.357 1.00 63.81 187 ARG A C 1
ATOM 1451 O O . ARG A 1 187 ? -7.185 -12.517 36.224 1.00 63.81 187 ARG A O 1
ATOM 1458 N N . ASP A 1 188 ? -7.970 -10.969 37.661 1.00 58.59 188 ASP A N 1
ATOM 1459 C CA . ASP A 1 188 ? -8.824 -10.265 36.689 1.00 58.59 188 ASP A CA 1
ATOM 1460 C C . ASP A 1 188 ? -8.023 -9.438 35.664 1.00 58.59 188 ASP A C 1
ATOM 1462 O O . ASP A 1 188 ? -8.401 -9.347 34.496 1.00 58.59 188 ASP A O 1
ATOM 1466 N N . VAL A 1 189 ? -6.873 -8.872 36.050 1.00 54.94 189 VAL A N 1
ATOM 1467 C CA . VAL A 1 189 ? -5.986 -8.103 35.150 1.00 54.94 189 VAL A CA 1
ATOM 1468 C C . VAL A 1 189 ? -5.204 -9.013 34.190 1.00 54.94 189 VAL A C 1
ATOM 1470 O O . VAL A 1 189 ? -4.693 -8.540 33.177 1.00 54.94 189 VAL A O 1
ATOM 1473 N N . SER A 1 190 ? -5.137 -10.318 34.464 1.00 61.91 190 SER A N 1
ATOM 1474 C CA . SER A 1 190 ? -4.392 -11.290 33.655 1.00 61.91 190 SER A CA 1
ATOM 1475 C C . SER A 1 190 ? -5.263 -12.088 32.674 1.00 61.91 190 SER A C 1
ATOM 1477 O O . SER A 1 190 ? -4.763 -13.056 32.086 1.00 61.91 190 SER A O 1
ATOM 1479 N N . ASP A 1 191 ? -6.542 -11.746 32.476 1.00 83.81 191 ASP A N 1
ATOM 1480 C CA . ASP A 1 191 ? -7.345 -12.486 31.502 1.00 83.81 191 ASP A CA 1
ATOM 1481 C C . ASP A 1 191 ? -6.922 -12.121 30.073 1.00 83.81 191 ASP A C 1
ATOM 1483 O O . ASP A 1 191 ? -7.281 -11.074 29.528 1.00 83.81 191 ASP A O 1
ATOM 1487 N N . GLN A 1 192 ? -6.164 -13.029 29.455 1.00 91.50 192 GLN A N 1
ATOM 1488 C CA . GLN A 1 192 ? -5.602 -12.925 28.103 1.00 91.50 192 GLN A CA 1
ATOM 1489 C C . GLN A 1 192 ? -6.667 -12.702 27.010 1.00 91.50 192 GLN A C 1
ATOM 1491 O O . GLN A 1 192 ? -6.324 -12.507 25.847 1.00 91.50 192 GLN A O 1
ATOM 1496 N N . PHE A 1 193 ? -7.959 -12.755 27.346 1.00 93.19 193 PHE A N 1
ATOM 1497 C CA . PHE A 1 193 ? -9.081 -12.535 26.433 1.00 93.19 193 PHE A CA 1
ATOM 1498 C C . PHE A 1 193 ? -9.810 -11.205 26.651 1.00 93.19 193 PHE A C 1
ATOM 1500 O O . PHE A 1 193 ? -10.702 -10.881 25.866 1.00 93.19 193 PHE A O 1
ATOM 1507 N N . LEU A 1 194 ? -9.441 -10.404 27.658 1.00 92.12 194 LEU A N 1
ATOM 1508 C CA . LEU A 1 194 ? -10.118 -9.143 27.982 1.00 92.12 194 LEU A CA 1
ATOM 1509 C C . LEU A 1 194 ? -10.158 -8.186 26.784 1.00 92.12 194 LEU A C 1
ATOM 1511 O O . LEU A 1 194 ? -11.210 -7.625 26.464 1.00 92.12 194 LEU A O 1
ATOM 1515 N N . GLN A 1 195 ? -9.032 -8.017 26.084 1.00 91.19 195 GLN A N 1
ATOM 1516 C CA . GLN A 1 195 ? -8.982 -7.170 24.891 1.00 91.19 195 GLN A CA 1
ATOM 1517 C C . GLN A 1 195 ? -9.843 -7.731 23.749 1.00 91.19 195 GLN A C 1
ATOM 1519 O O . GLN A 1 195 ? -10.580 -6.981 23.105 1.00 91.19 195 GLN A O 1
ATOM 1524 N N . GLY A 1 196 ? -9.809 -9.049 23.529 1.00 93.88 196 GLY A N 1
ATOM 1525 C CA . GLY A 1 196 ? -10.643 -9.723 22.533 1.00 93.88 196 GLY A CA 1
ATOM 1526 C C . GLY A 1 196 ? -12.139 -9.584 22.815 1.00 93.88 196 GLY A C 1
ATOM 1527 O O . GLY A 1 196 ? -12.908 -9.294 21.898 1.00 93.88 196 GLY A O 1
ATOM 1528 N N . ALA A 1 197 ? -12.549 -9.717 24.080 1.00 94.50 197 ALA A N 1
ATOM 1529 C CA . ALA A 1 197 ? -13.924 -9.514 24.532 1.00 94.50 197 ALA A CA 1
ATOM 1530 C C . ALA A 1 197 ? -14.376 -8.064 24.331 1.00 94.50 197 ALA A C 1
ATOM 1532 O O . ALA A 1 197 ? -15.424 -7.827 23.730 1.00 94.50 197 ALA A O 1
ATOM 1533 N N . ARG A 1 198 ? -13.554 -7.088 24.743 1.00 93.25 198 ARG A N 1
ATOM 1534 C CA . ARG A 1 198 ? -13.809 -5.656 24.510 1.00 93.25 198 ARG A CA 1
ATOM 1535 C C . ARG A 1 198 ? -14.013 -5.363 23.031 1.00 93.25 198 ARG A C 1
ATOM 1537 O O . ARG A 1 198 ? -15.009 -4.753 22.654 1.00 93.25 198 ARG A O 1
ATOM 1544 N N . LEU A 1 199 ? -13.098 -5.838 22.190 1.00 92.25 199 LEU A N 1
ATOM 1545 C CA . LEU A 1 199 ? -13.165 -5.652 20.747 1.00 92.25 199 LEU A CA 1
ATOM 1546 C C . LEU A 1 199 ? -14.462 -6.232 20.170 1.00 92.25 199 LEU A C 1
ATOM 1548 O O . LEU A 1 199 ? -15.119 -5.579 19.357 1.00 92.25 199 LEU A O 1
ATOM 1552 N N . LEU A 1 200 ? -14.831 -7.444 20.587 1.00 94.00 200 LEU A N 1
ATOM 1553 C CA . LEU A 1 200 ? -16.017 -8.128 20.092 1.00 94.00 200 LEU A CA 1
ATOM 1554 C C . LEU A 1 200 ? -17.308 -7.409 20.501 1.00 94.00 200 LEU A C 1
ATOM 1556 O O . LEU A 1 200 ? -18.160 -7.148 19.651 1.00 94.00 200 LEU A O 1
ATOM 1560 N N . VAL A 1 201 ? -17.424 -7.028 21.774 1.00 94.62 201 VAL A N 1
ATOM 1561 C CA . VAL A 1 201 ? -18.581 -6.295 22.304 1.00 94.62 201 VAL A CA 1
ATOM 1562 C C . VAL A 1 201 ? -18.706 -4.923 21.648 1.00 94.62 201 VAL A C 1
ATOM 1564 O O . VAL A 1 201 ? -19.792 -4.558 21.196 1.00 94.62 201 VAL A O 1
ATOM 1567 N N . CYS A 1 202 ? -17.604 -4.185 21.496 1.00 92.38 202 CYS A N 1
ATOM 1568 C CA . CYS A 1 202 ? -17.615 -2.913 20.778 1.00 92.38 202 CYS A CA 1
ATOM 1569 C C . CYS A 1 202 ? -18.068 -3.079 19.322 1.00 92.38 202 CYS A C 1
ATOM 1571 O O . CYS A 1 202 ? -18.851 -2.269 18.832 1.00 92.38 202 CYS A O 1
ATOM 1573 N N . GLN A 1 203 ? -17.608 -4.121 18.621 1.00 92.38 203 GLN A N 1
ATOM 1574 C CA . GLN A 1 203 ? -18.016 -4.387 17.237 1.00 92.38 203 GLN A CA 1
ATOM 1575 C C . GLN A 1 203 ? -19.498 -4.745 17.116 1.00 92.38 203 GLN A C 1
ATOM 1577 O O . GLN A 1 203 ? -20.137 -4.317 16.157 1.00 92.38 203 GLN A O 1
ATOM 1582 N N . ALA A 1 204 ? -20.033 -5.505 18.070 1.00 92.81 204 ALA A N 1
ATOM 1583 C CA . ALA A 1 204 ? -21.435 -5.904 18.098 1.00 92.81 204 ALA A CA 1
ATOM 1584 C C . ALA A 1 204 ? -22.367 -4.712 18.384 1.00 92.81 204 ALA A C 1
ATOM 1586 O O . ALA A 1 204 ? -23.380 -4.530 17.710 1.00 92.81 204 ALA A O 1
ATOM 1587 N N . LEU A 1 205 ? -21.977 -3.836 19.318 1.00 92.38 205 LEU A N 1
ATOM 1588 C CA . LEU A 1 205 ? -22.746 -2.644 19.693 1.00 92.38 205 LEU A CA 1
ATOM 1589 C C . LEU A 1 205 ? -22.584 -1.464 18.721 1.00 92.38 205 LEU A C 1
ATOM 1591 O O . LEU A 1 205 ? -23.374 -0.509 18.753 1.00 92.38 205 LEU A O 1
ATOM 1595 N N . ALA A 1 206 ? -21.559 -1.494 17.870 1.00 90.19 206 ALA A N 1
ATOM 1596 C CA . ALA A 1 206 ? -21.332 -0.473 16.865 1.00 90.19 206 ALA A CA 1
ATOM 1597 C C . ALA A 1 206 ? -22.329 -0.611 15.710 1.00 90.19 206 ALA A C 1
ATOM 1599 O O . ALA A 1 206 ? -22.215 -1.449 14.816 1.00 90.19 206 ALA A O 1
ATOM 1600 N N . GLU A 1 207 ? -23.305 0.289 15.685 1.00 79.25 207 GLU A N 1
ATOM 1601 C CA . GLU A 1 207 ? -24.210 0.419 14.550 1.00 79.25 207 GLU A CA 1
ATOM 1602 C C . GLU A 1 207 ? -23.418 0.820 13.292 1.00 79.25 207 GLU A C 1
ATOM 1604 O O . GLU A 1 207 ? -22.698 1.819 13.289 1.00 79.25 207 GLU A O 1
ATOM 1609 N N . ARG A 1 208 ? -23.600 0.081 12.188 1.00 86.31 208 ARG A N 1
ATOM 1610 C CA . ARG A 1 208 ? -23.041 0.401 10.855 1.00 86.31 208 ARG A CA 1
ATOM 1611 C C . ARG A 1 208 ? -21.506 0.352 10.757 1.00 86.31 208 ARG A C 1
ATOM 1613 O O . ARG A 1 208 ? -20.909 1.177 10.060 1.00 86.31 208 ARG A O 1
ATOM 1620 N N . THR A 1 209 ? -20.860 -0.640 11.373 1.00 86.25 209 THR A N 1
ATOM 1621 C CA . THR A 1 209 ? -19.402 -0.873 11.249 1.00 86.25 209 THR A CA 1
ATOM 1622 C C . THR A 1 209 ? -18.899 -0.871 9.800 1.00 86.25 209 THR A C 1
ATOM 1624 O O . THR A 1 209 ? -17.823 -0.343 9.528 1.00 86.25 209 THR A O 1
ATOM 1627 N N . SER A 1 210 ? -19.681 -1.392 8.850 1.00 88.81 210 SER A N 1
ATOM 1628 C CA . SER A 1 210 ? -19.316 -1.432 7.427 1.00 88.81 210 SER A CA 1
ATOM 1629 C C . SER A 1 210 ? -19.194 -0.036 6.806 1.00 88.81 210 SER A C 1
ATOM 1631 O O . SER A 1 210 ? -18.251 0.218 6.063 1.00 88.81 210 SER A O 1
ATOM 1633 N N . PHE A 1 211 ? -20.094 0.893 7.152 1.00 91.44 211 PHE A N 1
ATOM 1634 C CA . PHE A 1 211 ? -20.014 2.280 6.682 1.00 91.44 211 PHE A CA 1
ATOM 1635 C C . PHE A 1 211 ? -18.815 3.007 7.298 1.00 91.44 211 PHE A C 1
ATOM 1637 O O . PHE A 1 211 ? -18.111 3.729 6.599 1.00 91.44 211 PHE A O 1
ATOM 1644 N N . MET A 1 212 ? -18.542 2.781 8.589 1.00 91.50 212 MET A N 1
ATOM 1645 C CA . MET A 1 212 ? -17.349 3.340 9.236 1.00 91.50 212 MET A CA 1
ATOM 1646 C C . MET A 1 212 ? -16.071 2.818 8.579 1.00 91.50 212 MET A C 1
ATOM 1648 O O . MET A 1 212 ? -15.163 3.593 8.299 1.00 91.50 212 MET A O 1
ATOM 1652 N N . ARG A 1 213 ? -16.022 1.521 8.256 1.00 92.75 213 ARG A N 1
ATOM 1653 C CA . ARG A 1 213 ? -14.884 0.925 7.551 1.00 92.75 213 ARG A CA 1
ATOM 1654 C C . ARG A 1 213 ? -14.704 1.515 6.159 1.00 92.75 213 ARG A C 1
ATOM 1656 O O . ARG A 1 213 ? -13.583 1.863 5.817 1.00 92.75 213 ARG A O 1
ATOM 1663 N N . LEU A 1 214 ? -15.785 1.689 5.398 1.00 92.62 214 LEU A N 1
ATOM 1664 C CA . LEU A 1 214 ? -15.731 2.341 4.088 1.00 92.62 214 LEU A CA 1
ATOM 1665 C C . LEU A 1 214 ? -15.218 3.786 4.195 1.00 92.62 214 LEU A C 1
ATOM 1667 O O . LEU A 1 214 ? -14.365 4.193 3.413 1.00 92.62 214 LEU A O 1
ATOM 1671 N N . TRP A 1 215 ? -15.689 4.543 5.190 1.00 93.69 215 TRP A N 1
ATOM 1672 C CA . TRP A 1 215 ? -15.211 5.900 5.460 1.00 93.69 215 TRP A CA 1
ATOM 1673 C C . TRP A 1 215 ? -13.708 5.932 5.763 1.00 93.69 215 TRP A C 1
ATOM 1675 O O . TRP A 1 215 ? -12.971 6.700 5.146 1.00 93.69 215 TRP A O 1
ATOM 1685 N N . ARG A 1 216 ? -13.240 5.069 6.673 1.00 94.62 216 ARG A N 1
ATOM 1686 C CA . ARG A 1 216 ? -11.813 4.959 7.011 1.00 94.62 216 ARG A CA 1
ATOM 1687 C C . ARG A 1 216 ? -10.975 4.485 5.837 1.00 94.62 216 ARG A C 1
ATOM 1689 O O . ARG A 1 216 ? -9.847 4.936 5.688 1.00 94.62 216 ARG A O 1
ATOM 1696 N N . TRP A 1 217 ? -11.520 3.623 4.989 1.00 94.69 217 TRP A N 1
ATOM 1697 C CA . TRP A 1 217 ? -10.852 3.172 3.777 1.00 94.69 217 TRP A CA 1
ATOM 1698 C C . TRP A 1 217 ? -10.666 4.308 2.773 1.00 94.69 217 TRP A C 1
ATOM 1700 O O . TRP A 1 217 ? -9.547 4.517 2.318 1.00 94.69 217 TRP A O 1
ATOM 1710 N N . LEU A 1 218 ? -11.702 5.116 2.522 1.00 93.88 218 LEU A N 1
ATOM 1711 C CA . LEU A 1 218 ? -11.582 6.322 1.696 1.00 93.88 218 LEU A CA 1
ATOM 1712 C C . LEU A 1 218 ? -10.553 7.303 2.274 1.00 93.88 218 LEU A C 1
ATOM 1714 O O . LEU A 1 218 ? -9.678 7.765 1.551 1.00 93.88 218 LEU A O 1
ATOM 1718 N N . GLU A 1 219 ? -10.607 7.581 3.579 1.00 93.62 219 GLU A N 1
ATOM 1719 C CA . GLU A 1 219 ? -9.628 8.449 4.247 1.00 93.62 219 GLU A CA 1
ATOM 1720 C C . GLU A 1 219 ? -8.188 7.932 4.088 1.00 93.62 219 GLU A C 1
ATOM 1722 O O . GLU A 1 219 ? -7.266 8.710 3.835 1.00 93.62 219 GLU A O 1
ATOM 1727 N N . SER A 1 220 ? -8.009 6.614 4.186 1.00 93.94 220 SER A N 1
ATOM 1728 C CA . SER A 1 220 ? -6.717 5.945 4.029 1.00 93.94 220 SER A CA 1
ATOM 1729 C C . SER A 1 220 ? -6.214 6.004 2.591 1.00 93.94 220 SER A C 1
ATOM 1731 O O . SER A 1 220 ? -5.050 6.325 2.380 1.00 93.94 220 SER A O 1
ATOM 1733 N N . LEU A 1 221 ? -7.079 5.766 1.599 1.00 93.31 221 LEU A N 1
ATOM 1734 C CA . LEU A 1 221 ? -6.736 5.890 0.180 1.00 93.31 221 LEU A CA 1
ATOM 1735 C C . LEU A 1 221 ? -6.276 7.308 -0.168 1.00 93.31 221 LEU A C 1
ATOM 1737 O O . LEU A 1 221 ? -5.275 7.471 -0.858 1.00 93.31 221 LEU A O 1
ATOM 1741 N N . ILE A 1 222 ? -6.960 8.334 0.348 1.00 93.12 222 ILE A N 1
ATOM 1742 C CA . ILE A 1 222 ? -6.555 9.730 0.141 1.00 93.12 222 ILE A CA 1
ATOM 1743 C C . ILE A 1 222 ? -5.220 10.027 0.823 1.00 93.12 222 ILE A C 1
ATOM 1745 O O . ILE A 1 222 ? -4.374 10.706 0.248 1.00 93.12 222 ILE A O 1
ATOM 1749 N N . ALA A 1 223 ? -4.986 9.493 2.021 1.00 92.38 223 ALA A N 1
ATOM 1750 C CA . ALA A 1 223 ? -3.686 9.624 2.665 1.00 92.38 223 ALA A CA 1
ATOM 1751 C C . ALA A 1 223 ? -2.578 8.951 1.845 1.00 92.38 223 ALA A C 1
ATOM 1753 O O . ALA A 1 223 ? -1.563 9.583 1.575 1.00 92.38 223 ALA A O 1
ATOM 1754 N N . VAL A 1 224 ? -2.785 7.715 1.388 1.00 92.31 224 VAL A N 1
ATOM 1755 C CA . VAL A 1 224 ? -1.815 7.002 0.548 1.00 92.31 224 VAL A CA 1
ATOM 1756 C C . VAL A 1 224 ? -1.588 7.718 -0.782 1.00 92.31 224 VAL A C 1
ATOM 1758 O O . VAL A 1 224 ? -0.457 7.786 -1.253 1.00 92.31 224 VAL A O 1
ATOM 1761 N N . PHE A 1 225 ? -2.617 8.336 -1.360 1.00 91.00 225 PHE A N 1
ATOM 1762 C CA . PHE A 1 225 ? -2.445 9.195 -2.525 1.00 91.00 225 PHE A CA 1
ATOM 1763 C C . PHE A 1 225 ? -1.464 10.341 -2.250 1.00 91.00 225 PHE A C 1
ATOM 1765 O O . PHE A 1 225 ? -0.512 10.532 -3.008 1.00 91.00 225 PHE A O 1
ATOM 1772 N N . TRP A 1 226 ? -1.636 11.057 -1.137 1.00 91.88 226 TRP A N 1
ATOM 1773 C CA . TRP A 1 226 ? -0.735 12.150 -0.779 1.00 91.88 226 TRP A CA 1
ATOM 1774 C C . TRP A 1 226 ? 0.662 11.671 -0.388 1.00 91.88 226 TRP A C 1
ATOM 1776 O O . TRP A 1 226 ? 1.637 12.294 -0.780 1.00 91.88 226 TRP A O 1
ATOM 1786 N N . PHE A 1 227 ? 0.802 10.582 0.360 1.00 91.12 227 PHE A N 1
ATOM 1787 C CA . PHE A 1 227 ? 2.112 10.100 0.808 1.00 91.12 227 PHE A CA 1
ATOM 1788 C C . PHE A 1 227 ? 2.848 9.234 -0.225 1.00 91.12 227 PHE A C 1
ATOM 1790 O O . PHE A 1 227 ? 4.048 9.036 -0.074 1.00 91.12 227 PHE A O 1
ATOM 1797 N N . GLY A 1 228 ? 2.159 8.728 -1.249 1.00 90.94 228 GLY A N 1
ATOM 1798 C CA . GLY A 1 228 ? 2.704 7.834 -2.272 1.00 90.94 228 GLY A CA 1
ATOM 1799 C C . GLY A 1 228 ? 2.624 8.431 -3.673 1.00 90.94 228 GLY A C 1
ATOM 1800 O O . GLY A 1 228 ? 3.621 8.918 -4.200 1.00 90.94 228 GLY A O 1
ATOM 1801 N N . PHE A 1 229 ? 1.435 8.440 -4.280 1.00 89.69 229 PHE A N 1
ATOM 1802 C CA . PHE A 1 229 ? 1.263 8.860 -5.679 1.00 89.69 229 PHE A CA 1
ATOM 1803 C C . PHE A 1 229 ? 1.717 10.298 -5.953 1.00 89.69 229 PHE A C 1
ATOM 1805 O O . PHE A 1 229 ? 2.344 10.565 -6.974 1.00 89.69 229 PHE A O 1
ATOM 1812 N N . ALA A 1 230 ? 1.445 11.242 -5.052 1.00 90.19 230 ALA A N 1
ATOM 1813 C CA . ALA A 1 230 ? 1.832 12.634 -5.264 1.00 90.19 230 ALA A CA 1
ATOM 1814 C C . ALA A 1 230 ? 3.361 12.840 -5.307 1.00 90.19 230 ALA A C 1
ATOM 1816 O O . ALA A 1 230 ? 3.821 13.772 -5.964 1.00 90.19 230 ALA A O 1
ATOM 1817 N N . LEU A 1 231 ? 4.155 11.946 -4.698 1.00 90.88 231 LEU A N 1
ATOM 1818 C CA . LEU A 1 231 ? 5.624 11.968 -4.788 1.00 90.88 231 LEU A CA 1
ATOM 1819 C C . LEU A 1 231 ? 6.150 11.626 -6.184 1.00 90.88 231 LEU A C 1
ATOM 1821 O O . LEU A 1 231 ? 7.303 11.929 -6.503 1.00 90.88 231 LEU A O 1
ATOM 1825 N N . LEU A 1 232 ? 5.326 10.988 -7.017 1.00 87.75 232 LEU A N 1
ATOM 1826 C CA . LEU A 1 232 ? 5.665 10.782 -8.417 1.00 87.75 232 LEU A CA 1
ATOM 1827 C C . LEU A 1 232 ? 5.716 12.133 -9.117 1.00 87.75 232 LEU A C 1
ATOM 1829 O O . LEU A 1 232 ? 6.687 12.417 -9.796 1.00 87.75 232 LEU A O 1
ATOM 1833 N N . LEU A 1 233 ? 4.713 12.987 -8.911 1.00 87.62 233 LEU A N 1
ATOM 1834 C CA . LEU A 1 233 ? 4.595 14.266 -9.613 1.00 87.62 233 LEU A CA 1
ATOM 1835 C C . LEU A 1 233 ? 5.421 15.378 -8.973 1.00 87.62 233 LEU A C 1
ATOM 1837 O O . LEU A 1 233 ? 5.992 16.199 -9.685 1.00 87.62 233 LEU A O 1
ATOM 1841 N N . VAL A 1 234 ? 5.513 15.395 -7.645 1.00 91.38 234 VAL A N 1
ATOM 1842 C CA . VAL A 1 234 ? 6.170 16.460 -6.887 1.00 91.38 234 VAL A CA 1
ATOM 1843 C C . VAL A 1 234 ? 7.466 15.948 -6.269 1.00 91.38 234 VAL A C 1
ATOM 1845 O O . VAL A 1 234 ? 7.497 14.882 -5.655 1.00 91.38 234 VAL A O 1
ATOM 1848 N N . ARG A 1 235 ? 8.547 16.730 -6.349 1.00 92.06 235 ARG A N 1
ATOM 1849 C CA . ARG A 1 235 ? 9.805 16.403 -5.664 1.00 92.06 235 ARG A CA 1
ATOM 1850 C C . ARG A 1 235 ? 9.573 16.217 -4.168 1.00 92.06 235 ARG A C 1
ATOM 1852 O O . ARG A 1 235 ? 9.092 17.115 -3.472 1.00 92.06 235 ARG A O 1
ATOM 1859 N N . TRP A 1 236 ? 10.016 15.071 -3.659 1.00 91.31 236 TRP A N 1
ATOM 1860 C CA . TRP A 1 236 ? 9.841 14.669 -2.263 1.00 91.31 236 TRP A CA 1
ATOM 1861 C C . TRP A 1 236 ? 10.379 15.697 -1.254 1.00 91.31 236 TRP A C 1
ATOM 1863 O O . TRP A 1 236 ? 9.780 15.872 -0.196 1.00 91.31 236 TRP A O 1
ATOM 1873 N N . VAL A 1 237 ? 11.455 16.419 -1.598 1.00 91.44 237 VAL A N 1
ATOM 1874 C CA . VAL A 1 237 ? 12.071 17.461 -0.751 1.00 91.44 237 VAL A CA 1
ATOM 1875 C C . VAL A 1 237 ? 11.094 18.596 -0.439 1.00 91.44 237 VAL A C 1
ATOM 1877 O O . VAL A 1 237 ? 11.133 19.155 0.651 1.00 91.44 237 VAL A O 1
ATOM 1880 N N . LEU A 1 238 ? 10.205 18.928 -1.377 1.00 92.62 238 LEU A N 1
ATOM 1881 C CA . LEU A 1 238 ? 9.185 19.963 -1.197 1.00 92.62 238 LEU A CA 1
ATOM 1882 C C . LEU A 1 238 ? 7.897 19.384 -0.636 1.00 92.62 238 LEU A C 1
ATOM 1884 O O . LEU A 1 238 ? 7.269 19.973 0.241 1.00 92.62 238 LEU A O 1
ATOM 1888 N N . TRP A 1 239 ? 7.516 18.218 -1.142 1.00 93.44 239 TRP A N 1
ATOM 1889 C CA . TRP A 1 239 ? 6.226 17.625 -0.850 1.00 93.44 239 TRP A CA 1
A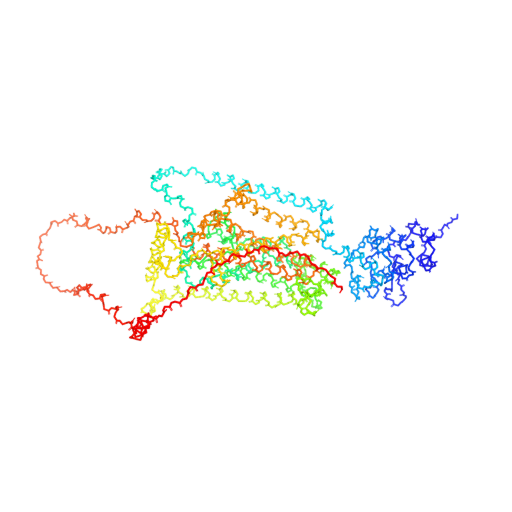TOM 1890 C C . TRP A 1 239 ? 6.139 17.047 0.565 1.00 93.44 239 TRP A C 1
ATOM 1892 O O . TRP A 1 239 ? 5.194 17.349 1.294 1.00 93.44 239 TRP A O 1
ATOM 1902 N N . LEU A 1 240 ? 7.135 16.264 0.998 1.00 91.94 240 LEU A N 1
ATOM 1903 C CA . LEU A 1 240 ? 7.087 15.588 2.297 1.00 91.94 240 LEU A CA 1
ATOM 1904 C C . LEU A 1 240 ? 7.016 16.554 3.485 1.00 91.94 240 LEU A C 1
ATOM 1906 O O . LEU A 1 240 ? 6.210 16.285 4.372 1.00 91.94 240 LEU A O 1
ATOM 1910 N N . PRO A 1 241 ? 7.761 17.679 3.537 1.00 93.81 241 PRO A N 1
ATOM 1911 C CA . PRO A 1 241 ? 7.592 18.650 4.614 1.00 93.81 241 PRO A CA 1
ATOM 1912 C C . PRO A 1 241 ? 6.178 19.232 4.662 1.00 93.81 241 PRO A C 1
ATOM 1914 O O . PRO A 1 241 ? 5.590 19.305 5.738 1.00 93.81 241 PRO A O 1
ATOM 1917 N N . VAL A 1 242 ? 5.602 19.599 3.510 1.00 93.81 242 VAL A N 1
ATOM 1918 C CA . VAL A 1 242 ? 4.243 20.163 3.434 1.00 93.81 242 VAL A CA 1
ATOM 1919 C C . VAL A 1 242 ? 3.216 19.160 3.950 1.00 93.81 242 VAL A C 1
ATOM 1921 O O . VAL A 1 242 ? 2.421 19.491 4.834 1.00 93.81 242 VAL A O 1
ATOM 1924 N N . VAL A 1 243 ? 3.266 17.920 3.454 1.00 93.12 243 VAL A N 1
ATOM 1925 C CA . VAL A 1 243 ? 2.384 16.844 3.917 1.00 93.12 243 VAL A CA 1
ATOM 1926 C C . VAL A 1 243 ? 2.597 16.592 5.410 1.00 93.12 243 VAL A C 1
ATOM 1928 O O . VAL A 1 243 ? 1.628 16.560 6.166 1.00 93.12 243 VAL A O 1
ATOM 1931 N N . PHE A 1 244 ? 3.848 16.487 5.866 1.00 92.88 244 PHE A N 1
ATOM 1932 C CA . PHE A 1 244 ? 4.178 16.261 7.271 1.00 92.88 244 PHE A CA 1
ATOM 1933 C C . PHE A 1 244 ? 3.594 17.348 8.173 1.00 92.88 244 PHE A C 1
ATOM 1935 O O . PHE A 1 244 ? 2.928 17.016 9.146 1.00 92.88 244 PHE A O 1
ATOM 1942 N N . PHE A 1 245 ? 3.762 18.634 7.857 1.00 94.62 245 PHE A N 1
ATOM 1943 C CA . PHE A 1 245 ? 3.212 19.709 8.686 1.00 94.62 245 PHE A CA 1
ATOM 1944 C C . PHE A 1 245 ? 1.680 19.707 8.704 1.00 94.62 245 PHE A C 1
ATOM 1946 O O . PHE A 1 245 ? 1.086 19.828 9.778 1.00 94.62 245 PHE A O 1
ATOM 1953 N N . LEU A 1 246 ? 1.036 19.519 7.548 1.00 94.81 246 LEU A N 1
ATOM 1954 C CA . LEU A 1 246 ? -0.428 19.504 7.439 1.00 94.81 246 LEU A CA 1
ATOM 1955 C C . LEU A 1 246 ? -1.079 18.323 8.167 1.00 94.81 246 LEU A C 1
ATOM 1957 O O . LEU A 1 246 ? -2.231 18.423 8.590 1.00 94.81 246 LEU A O 1
ATOM 1961 N N . TYR A 1 247 ? -0.355 17.218 8.330 1.00 94.12 247 TYR A N 1
ATOM 1962 C CA . TYR A 1 247 ? -0.840 16.028 9.017 1.00 94.12 247 TYR A CA 1
ATOM 1963 C C . TYR A 1 247 ? -0.395 15.967 10.490 1.00 94.12 247 TYR A C 1
ATOM 1965 O O . TYR A 1 247 ? -1.221 15.778 11.385 1.00 94.12 247 TYR A O 1
ATOM 1973 N N . ALA A 1 248 ? 0.894 16.159 10.776 1.00 94.12 248 ALA A N 1
ATOM 1974 C CA . ALA A 1 248 ? 1.468 15.971 12.106 1.00 94.12 248 ALA A CA 1
ATOM 1975 C C . ALA A 1 248 ? 1.068 17.074 13.093 1.00 94.12 248 ALA A C 1
ATOM 1977 O O . ALA A 1 248 ? 0.757 16.764 14.241 1.00 94.12 248 ALA A O 1
ATOM 1978 N N . VAL A 1 249 ? 1.030 18.349 12.677 1.00 94.75 249 VAL A N 1
ATOM 1979 C CA . VAL A 1 249 ? 0.727 19.464 13.598 1.00 94.75 249 VAL A CA 1
ATOM 1980 C C . VAL A 1 249 ? -0.691 19.353 14.173 1.00 94.75 249 VAL A C 1
ATOM 1982 O O . VAL A 1 249 ? -0.826 19.373 15.402 1.00 94.75 249 VAL A O 1
ATOM 1985 N N . PRO A 1 250 ? -1.753 19.162 13.359 1.00 93.38 250 PRO A N 1
ATOM 1986 C CA . PRO A 1 250 ? -3.090 18.960 13.906 1.00 93.38 250 PRO A CA 1
ATOM 1987 C C . PRO A 1 250 ? -3.177 17.707 14.776 1.00 93.38 250 PRO A C 1
ATOM 1989 O O . PRO A 1 250 ? -3.764 17.756 15.856 1.00 93.38 250 PRO A O 1
ATOM 1992 N N . ALA A 1 251 ? -2.556 16.603 14.363 1.00 92.44 251 ALA A N 1
ATOM 1993 C CA . ALA A 1 251 ? -2.614 15.359 15.116 1.00 92.44 251 ALA A CA 1
ATOM 1994 C C . ALA A 1 251 ? -1.945 15.469 16.491 1.00 92.44 251 ALA A C 1
ATOM 1996 O O . ALA A 1 251 ? -2.539 15.083 17.497 1.00 92.44 251 ALA A O 1
ATOM 1997 N N . VAL A 1 252 ? -0.758 16.075 16.566 1.00 93.88 252 VAL A N 1
ATOM 1998 C CA . VAL A 1 252 ? -0.068 16.346 17.834 1.00 93.88 252 VAL A CA 1
ATOM 1999 C C . VAL A 1 252 ? -0.907 17.261 18.726 1.00 93.88 252 VAL A C 1
ATOM 2001 O O . VAL A 1 252 ? -0.983 17.021 19.928 1.00 93.88 252 VAL A O 1
ATOM 2004 N N . SER A 1 253 ? -1.586 18.264 18.160 1.00 91.56 253 SER A N 1
ATOM 2005 C CA . SER A 1 253 ? -2.467 19.148 18.936 1.00 91.56 253 SER A CA 1
ATOM 2006 C C . SER A 1 253 ? -3.692 18.431 19.526 1.00 91.56 253 SER A C 1
ATOM 2008 O O . SER A 1 253 ? -4.165 18.795 20.601 1.00 91.56 253 SER A O 1
ATOM 2010 N N . VAL A 1 254 ? -4.199 17.396 18.847 1.00 88.81 254 VAL A N 1
ATOM 2011 C CA . VAL A 1 254 ? -5.425 16.682 19.237 1.00 88.81 254 VAL A CA 1
ATOM 2012 C C . VAL A 1 254 ? -5.127 15.511 20.171 1.00 88.81 254 VAL A C 1
ATOM 2014 O O . VAL A 1 254 ? -5.840 15.318 21.158 1.00 88.81 254 VAL A O 1
ATOM 2017 N N . HIS A 1 255 ? -4.098 14.728 19.851 1.00 87.75 255 HIS A N 1
ATOM 2018 C CA . HIS A 1 255 ? -3.763 13.468 20.519 1.00 87.75 255 HIS A CA 1
ATOM 2019 C C . HIS A 1 255 ? -2.591 13.599 21.500 1.00 87.75 255 HIS A C 1
ATOM 2021 O O . HIS A 1 255 ? -2.418 12.754 22.373 1.00 87.75 255 HIS A O 1
ATOM 2027 N N . GLY A 1 256 ? -1.790 14.659 21.382 1.00 90.88 256 GLY A N 1
ATOM 2028 C CA . GLY A 1 256 ? -0.529 14.806 22.101 1.00 90.88 256 GLY A CA 1
ATOM 2029 C C . GLY A 1 256 ? 0.620 14.053 21.425 1.00 90.88 256 GLY A C 1
ATOM 2030 O O . GLY A 1 256 ? 0.435 13.031 20.766 1.00 90.88 256 GLY A O 1
ATOM 2031 N N . VAL A 1 257 ? 1.846 14.549 21.624 1.00 90.12 257 VAL A N 1
ATOM 2032 C CA . VAL A 1 257 ? 3.069 13.979 21.023 1.00 90.12 257 VAL A CA 1
ATOM 2033 C C . VAL A 1 257 ? 3.245 12.504 21.394 1.00 90.12 257 VAL A C 1
ATOM 2035 O O . VAL A 1 257 ? 3.607 11.692 20.551 1.00 90.12 257 VAL A O 1
ATOM 2038 N N . ARG A 1 258 ? 2.965 12.141 22.652 1.00 87.38 258 ARG A N 1
ATOM 2039 C CA . ARG A 1 258 ? 3.180 10.780 23.158 1.00 87.38 258 ARG A CA 1
ATOM 2040 C C . ARG A 1 258 ? 2.328 9.745 22.426 1.00 87.38 258 ARG A C 1
ATOM 2042 O O . ARG A 1 258 ? 2.856 8.708 22.041 1.00 87.38 258 ARG A O 1
ATOM 2049 N N . GLU A 1 259 ? 1.040 10.020 22.242 1.00 86.69 259 GLU A N 1
ATOM 2050 C CA . GLU A 1 259 ? 0.133 9.071 21.586 1.00 86.69 259 GLU A CA 1
ATOM 2051 C C . GLU A 1 259 ? 0.390 9.000 20.083 1.00 86.69 259 GLU A C 1
ATOM 2053 O O . GLU A 1 259 ? 0.373 7.913 19.514 1.00 86.69 259 GLU A O 1
ATOM 2058 N N . VAL A 1 260 ? 0.759 10.121 19.456 1.00 89.81 260 VAL A N 1
ATOM 2059 C CA . VAL A 1 260 ? 1.210 10.133 18.058 1.00 89.81 260 VAL A CA 1
ATOM 2060 C C . VAL A 1 260 ? 2.485 9.304 17.860 1.00 89.81 260 VAL A C 1
ATOM 2062 O O . VAL A 1 260 ? 2.578 8.561 16.890 1.00 89.81 260 VAL A O 1
ATOM 2065 N N . LEU A 1 261 ? 3.458 9.373 18.774 1.00 84.75 261 LEU A N 1
ATOM 2066 C CA . LEU A 1 261 ? 4.681 8.567 18.669 1.00 84.75 261 LEU A CA 1
ATOM 2067 C C . LEU A 1 261 ? 4.424 7.070 18.890 1.00 84.75 261 LEU A C 1
ATOM 2069 O O . LEU A 1 261 ? 5.084 6.247 18.261 1.00 84.75 261 LEU A O 1
ATOM 2073 N N . LYS A 1 262 ? 3.473 6.709 19.760 1.00 82.12 262 LYS A N 1
ATOM 2074 C CA . LYS A 1 262 ? 3.067 5.308 19.965 1.00 82.12 262 LYS A CA 1
ATOM 2075 C C . LYS A 1 262 ? 2.273 4.758 18.784 1.00 82.12 262 LYS A C 1
ATOM 2077 O O . LYS A 1 262 ? 2.459 3.609 18.401 1.00 82.12 262 LYS A O 1
ATOM 2082 N N . CYS A 1 263 ? 1.379 5.570 18.227 1.00 86.38 263 CYS A N 1
ATOM 2083 C CA . CYS A 1 263 ? 0.478 5.188 17.153 1.00 86.38 263 CYS A CA 1
ATOM 2084 C C . CYS A 1 263 ? 0.559 6.229 16.021 1.00 86.38 263 CYS A C 1
ATOM 2086 O O . CYS A 1 263 ? -0.326 7.082 15.902 1.00 86.38 263 CYS A O 1
ATOM 2088 N N . PRO A 1 264 ? 1.605 6.167 15.166 1.00 88.44 264 PRO A N 1
ATOM 2089 C CA . PRO A 1 264 ? 1.837 7.150 14.102 1.00 88.44 264 PRO A CA 1
ATOM 2090 C C . PRO A 1 264 ? 0.654 7.319 13.156 1.00 88.44 264 PRO A C 1
ATOM 2092 O O . PRO A 1 264 ? 0.459 8.380 12.579 1.00 88.44 264 PRO A O 1
ATOM 2095 N N . VAL A 1 265 ? -0.186 6.296 13.024 1.00 89.81 265 VAL A N 1
ATOM 2096 C CA . VAL A 1 265 ? -1.357 6.341 12.150 1.00 89.81 265 VAL A CA 1
ATOM 2097 C C . VAL A 1 265 ? -2.427 7.336 12.615 1.00 89.81 265 VAL A C 1
ATOM 2099 O O . VAL A 1 265 ? -3.210 7.811 11.796 1.00 89.81 265 VAL A O 1
ATOM 2102 N N . LEU A 1 266 ? -2.423 7.741 13.894 1.00 91.00 266 LEU A N 1
ATOM 2103 C CA . LEU A 1 266 ? -3.283 8.818 14.405 1.00 91.00 266 LEU A CA 1
ATOM 2104 C C . LEU A 1 266 ? -3.022 10.158 13.709 1.00 91.00 266 LEU A C 1
ATOM 2106 O O . LEU A 1 266 ? -3.884 11.030 13.716 1.00 91.00 266 LEU A O 1
ATOM 2110 N N . ILE A 1 267 ? -1.858 10.311 13.071 1.00 91.75 267 ILE A N 1
ATOM 2111 C CA . ILE A 1 267 ? -1.536 11.466 12.232 1.00 91.75 267 ILE A CA 1
ATOM 2112 C C . ILE A 1 267 ? -2.553 11.631 11.096 1.00 91.75 267 ILE A C 1
ATOM 2114 O O . ILE A 1 267 ? -2.917 12.745 10.719 1.00 91.75 267 ILE A O 1
ATOM 2118 N N . ILE A 1 268 ? -3.041 10.515 10.561 1.00 91.56 268 ILE A N 1
ATOM 2119 C CA . ILE A 1 268 ? -3.880 10.482 9.367 1.00 91.56 268 ILE A CA 1
ATOM 2120 C C . ILE A 1 268 ? -5.358 10.547 9.727 1.00 91.56 268 ILE A C 1
ATOM 2122 O O . ILE A 1 268 ? -6.132 11.184 9.015 1.00 91.56 268 ILE A O 1
ATOM 2126 N N . LEU A 1 269 ? -5.756 9.932 10.834 1.00 92.12 269 LEU A N 1
ATOM 2127 C CA . LEU A 1 269 ? -7.154 9.625 11.103 1.00 92.12 269 LEU A CA 1
ATOM 2128 C C . LEU A 1 269 ? -7.926 10.801 11.714 1.00 92.12 269 LEU A C 1
ATOM 2130 O O . LEU A 1 269 ? -7.527 11.420 12.698 1.00 92.12 269 LEU A O 1
ATOM 2134 N N . THR A 1 270 ? -9.110 11.073 11.175 1.00 91.00 270 THR A N 1
ATOM 2135 C CA . THR A 1 270 ? -10.071 12.009 11.766 1.00 91.00 270 THR A CA 1
ATOM 2136 C C . THR A 1 270 ? -10.770 11.384 12.969 1.00 91.00 270 THR A C 1
ATOM 2138 O O . THR A 1 270 ? -11.695 10.588 12.813 1.00 91.00 270 THR A O 1
ATOM 2141 N N . LYS A 1 271 ? -10.403 11.745 14.205 1.00 86.69 271 LYS A N 1
ATOM 2142 C CA . LYS A 1 271 ? -11.106 11.185 15.374 1.00 86.69 271 LYS A CA 1
ATOM 2143 C C . LYS A 1 271 ? -12.571 11.642 15.407 1.00 86.69 271 LYS A C 1
ATOM 2145 O O . LYS A 1 271 ? -12.858 12.847 15.417 1.00 86.69 271 LYS A O 1
ATOM 2150 N N . ARG A 1 272 ? -13.498 10.681 15.487 1.00 80.38 272 ARG A N 1
ATOM 2151 C CA . ARG A 1 272 ? -14.933 10.922 15.691 1.00 80.38 272 ARG A CA 1
ATOM 2152 C C . ARG A 1 272 ? -15.196 11.169 17.177 1.00 80.38 272 ARG A C 1
ATOM 2154 O O . ARG A 1 272 ? -15.788 10.354 17.869 1.00 80.38 272 ARG A O 1
ATOM 2161 N N . THR A 1 273 ? -14.709 12.290 17.698 1.00 72.69 273 THR A N 1
ATOM 2162 C CA . THR A 1 273 ? -15.004 12.666 19.089 1.00 72.69 273 THR A CA 1
ATOM 2163 C C . THR A 1 273 ? -16.414 13.248 19.209 1.00 72.69 273 THR A C 1
ATOM 2165 O O . THR A 1 273 ? -16.976 13.779 18.255 1.00 72.69 273 THR A O 1
ATOM 2168 N N . THR A 1 274 ? -17.023 13.168 20.387 1.00 69.94 274 THR A N 1
ATOM 2169 C CA . THR A 1 274 ? -18.190 13.996 20.718 1.00 69.94 274 THR A CA 1
ATOM 2170 C C . THR A 1 274 ? -17.713 15.343 21.259 1.00 69.94 274 THR A C 1
ATOM 2172 O O . THR A 1 274 ? -16.778 15.392 22.055 1.00 69.94 274 THR A O 1
ATOM 2175 N N . GLY A 1 275 ? -18.355 16.446 20.865 1.00 77.44 275 GLY A N 1
ATOM 2176 C CA . GLY A 1 275 ? -18.047 17.783 21.394 1.00 77.44 275 GLY A CA 1
ATOM 2177 C C . GLY A 1 275 ? -17.094 18.606 20.524 1.00 77.44 275 GLY A C 1
ATOM 2178 O O . GLY A 1 275 ? -16.943 18.334 19.333 1.00 77.44 275 GLY A O 1
ATOM 2179 N N . THR A 1 276 ? -16.500 19.657 21.106 1.00 77.81 276 THR A N 1
ATOM 2180 C CA . THR A 1 276 ? -15.743 20.722 20.412 1.00 77.81 276 THR A CA 1
ATOM 2181 C C . THR A 1 276 ? -14.600 20.193 19.550 1.00 77.81 276 THR A C 1
ATOM 2183 O O . THR A 1 276 ? -14.513 20.589 18.384 1.00 77.81 276 THR A O 1
ATOM 2186 N N . LYS A 1 277 ? -13.826 19.231 20.070 1.00 82.44 277 LYS A N 1
ATOM 2187 C CA . LYS A 1 277 ? -12.656 18.618 19.414 1.00 82.44 277 LYS A CA 1
ATOM 2188 C C . LYS A 1 277 ? -12.961 17.982 18.049 1.00 82.44 277 LYS A C 1
ATOM 2190 O O . LYS A 1 277 ? -12.107 18.020 17.172 1.00 82.44 277 LYS A O 1
ATOM 2195 N N . CYS A 1 278 ? -14.178 17.485 17.826 1.00 84.12 278 CYS A N 1
ATOM 2196 C CA . CYS A 1 278 ? -14.565 16.853 16.557 1.00 84.12 278 CYS A CA 1
ATOM 2197 C C . CYS A 1 278 ? -14.583 17.826 15.380 1.00 84.12 278 CYS A C 1
ATOM 2199 O O . CYS A 1 278 ? -14.179 17.496 14.271 1.00 84.12 278 CYS A O 1
ATOM 2201 N N . LEU A 1 279 ? -15.031 19.054 15.632 1.00 87.25 279 LEU A N 1
ATOM 2202 C CA . LEU A 1 279 ? -15.059 20.078 14.595 1.00 87.25 279 LEU A CA 1
ATOM 2203 C C . LEU A 1 279 ? -13.643 20.538 14.252 1.00 87.25 279 LEU A C 1
ATOM 2205 O O . LEU A 1 279 ? -13.385 20.831 13.093 1.00 87.25 279 LEU A O 1
ATOM 2209 N N . LEU A 1 280 ? -12.721 20.535 15.223 1.00 88.81 280 LEU A N 1
ATOM 2210 C CA . LEU A 1 280 ? -11.314 20.839 14.973 1.00 88.81 280 LEU A CA 1
ATOM 2211 C C . LEU A 1 280 ? -10.645 19.745 14.129 1.00 88.81 280 LEU A C 1
ATOM 2213 O O . LEU A 1 280 ? -9.970 20.075 13.161 1.00 88.81 280 LEU A O 1
ATOM 2217 N N . THR A 1 281 ? -10.866 18.460 14.438 1.00 89.19 281 THR A N 1
ATOM 2218 C CA . THR A 1 281 ? -10.298 17.352 13.645 1.00 89.19 281 THR A CA 1
ATOM 2219 C C . THR A 1 281 ? -10.850 17.328 12.222 1.00 89.19 281 THR A C 1
ATOM 2221 O O . THR A 1 281 ? -10.089 17.157 11.274 1.00 89.19 281 THR A O 1
ATOM 2224 N N . GLN A 1 282 ? -12.154 17.557 12.047 1.00 90.25 282 GLN A N 1
ATOM 2225 C CA . GLN A 1 282 ? -12.773 17.647 10.722 1.00 90.25 282 GLN A CA 1
ATOM 2226 C C . GLN A 1 282 ? -12.331 18.890 9.949 1.00 90.25 282 GLN A C 1
ATOM 2228 O O . GLN A 1 282 ? -12.048 18.786 8.761 1.00 90.25 282 GLN A O 1
ATOM 2233 N N . ALA A 1 283 ? -12.236 20.051 10.605 1.00 90.44 283 ALA A N 1
ATOM 2234 C CA . ALA A 1 283 ? -11.743 21.272 9.974 1.00 90.44 283 ALA A CA 1
ATOM 2235 C C . ALA A 1 283 ? -10.277 21.125 9.550 1.00 90.44 283 ALA A C 1
ATOM 2237 O O . ALA A 1 283 ? -9.931 21.506 8.438 1.00 90.44 283 ALA A O 1
ATOM 2238 N N . ALA A 1 284 ? -9.433 20.514 10.387 1.00 91.38 284 ALA A N 1
ATOM 2239 C CA . ALA A 1 284 ? -8.054 20.196 10.033 1.00 91.38 284 ALA A CA 1
ATOM 2240 C C . ALA A 1 284 ? -7.984 19.228 8.844 1.00 91.38 284 ALA A C 1
ATOM 2242 O O . ALA A 1 284 ? -7.194 19.436 7.925 1.00 91.38 284 ALA A O 1
ATOM 2243 N N . ALA A 1 285 ? -8.845 18.206 8.816 1.00 91.06 285 ALA A N 1
ATOM 2244 C CA . ALA A 1 285 ? -8.918 17.278 7.696 1.00 91.06 285 ALA A CA 1
ATOM 2245 C C . ALA A 1 285 ? -9.411 17.930 6.398 1.00 91.06 285 ALA A C 1
ATOM 2247 O O . ALA A 1 285 ? -8.914 17.600 5.322 1.00 91.06 285 ALA A O 1
ATOM 2248 N N . LEU A 1 286 ? -10.351 18.870 6.484 1.00 91.75 286 LEU A N 1
ATOM 2249 C CA . LEU A 1 286 ? -10.816 19.638 5.334 1.00 91.75 286 LEU A CA 1
ATOM 2250 C C . LEU A 1 286 ? -9.704 20.565 4.836 1.00 91.75 286 LEU A C 1
ATOM 2252 O O . LEU A 1 286 ? -9.379 20.546 3.654 1.00 91.75 286 LEU A O 1
ATOM 2256 N N . LEU A 1 287 ? -9.065 21.302 5.749 1.00 92.44 287 LEU A N 1
ATOM 2257 C CA . LEU A 1 287 ? -7.967 22.215 5.444 1.00 92.44 287 LEU A CA 1
ATOM 2258 C C . LEU A 1 287 ? -6.805 21.490 4.763 1.00 92.44 287 LEU A C 1
ATOM 2260 O O . LEU A 1 287 ? -6.364 21.936 3.708 1.00 92.44 287 LEU A O 1
ATOM 2264 N N . ARG A 1 288 ? -6.341 20.356 5.311 1.00 93.56 288 ARG A N 1
ATOM 2265 C CA . ARG A 1 288 ? -5.259 19.577 4.683 1.00 93.56 288 ARG A CA 1
ATOM 2266 C C . ARG A 1 288 ? -5.671 19.053 3.308 1.00 93.56 288 ARG A C 1
ATOM 2268 O O . ARG A 1 288 ? -4.883 19.147 2.380 1.00 93.56 288 ARG A O 1
ATOM 2275 N N . THR A 1 289 ? -6.903 18.558 3.148 1.00 90.69 289 THR A N 1
ATOM 2276 C CA . THR A 1 289 ? -7.369 18.006 1.863 1.00 90.69 289 THR A CA 1
ATOM 2277 C C . THR A 1 289 ? -7.441 19.100 0.802 1.00 90.69 289 THR A C 1
ATOM 2279 O O . THR A 1 289 ? -6.956 18.901 -0.307 1.00 90.69 289 THR A O 1
ATOM 2282 N N . VAL A 1 290 ? -7.973 20.275 1.149 1.00 91.62 290 VAL A N 1
ATOM 2283 C CA . VAL A 1 290 ? -8.047 21.436 0.250 1.00 91.62 290 VAL A CA 1
ATOM 2284 C C . VAL A 1 290 ? -6.652 21.964 -0.085 1.00 91.62 290 VAL A C 1
ATOM 2286 O O . VAL A 1 290 ? -6.364 22.193 -1.256 1.00 91.62 290 VAL A O 1
ATOM 2289 N N . ALA A 1 291 ? -5.772 22.118 0.908 1.00 91.88 291 ALA A N 1
ATOM 2290 C CA . ALA A 1 291 ? -4.416 22.623 0.700 1.00 91.88 291 ALA A CA 1
ATOM 2291 C C . ALA A 1 291 ? -3.581 21.687 -0.189 1.00 91.88 291 ALA A C 1
ATOM 2293 O O . ALA A 1 291 ? -2.955 22.147 -1.143 1.00 91.88 291 ALA A O 1
ATOM 2294 N N . LEU A 1 292 ? -3.614 20.378 0.081 1.00 91.50 292 LEU A N 1
ATOM 2295 C CA . LEU A 1 292 ? -2.885 19.381 -0.707 1.00 91.50 292 LEU A CA 1
ATOM 2296 C C . LEU A 1 292 ? -3.461 19.243 -2.117 1.00 91.50 292 LEU A C 1
ATOM 2298 O O . LEU A 1 292 ? -2.692 19.206 -3.071 1.00 91.50 292 LEU A O 1
ATOM 2302 N N . SER A 1 293 ? -4.790 19.263 -2.268 1.00 89.06 293 SER A N 1
ATOM 2303 C CA . SER A 1 293 ? -5.428 19.244 -3.592 1.00 89.06 293 SER A CA 1
ATOM 2304 C C . SER A 1 293 ? -5.095 20.489 -4.401 1.00 89.06 293 SER A C 1
ATOM 2306 O O . SER A 1 293 ? -4.769 20.375 -5.576 1.00 89.06 293 SER A O 1
ATOM 2308 N N . GLY A 1 294 ? -5.121 21.670 -3.779 1.00 89.50 294 GLY A N 1
ATOM 2309 C CA . GLY A 1 294 ? -4.748 22.919 -4.438 1.00 89.50 294 GLY A CA 1
ATOM 2310 C C . GLY A 1 294 ? -3.294 22.909 -4.909 1.00 89.50 294 GLY A C 1
ATOM 2311 O O . GLY A 1 294 ? -3.028 23.234 -6.063 1.00 89.50 294 GLY A O 1
ATOM 2312 N N . PHE A 1 295 ? -2.365 22.478 -4.048 1.00 88.38 295 PHE A N 1
ATOM 2313 C CA . PHE A 1 295 ? -0.953 22.354 -4.414 1.00 88.38 295 PHE A CA 1
ATOM 2314 C C . PHE A 1 295 ? -0.753 21.333 -5.540 1.00 88.38 295 PHE A C 1
ATOM 2316 O O . PHE A 1 295 ? -0.085 21.626 -6.526 1.00 88.38 295 PHE A O 1
ATOM 2323 N N . PHE A 1 296 ? -1.374 20.159 -5.427 1.00 87.56 296 PHE A N 1
ATOM 2324 C CA . PHE A 1 296 ? -1.264 19.098 -6.421 1.00 87.56 296 PHE A CA 1
ATOM 2325 C C . PHE A 1 296 ? -1.816 19.517 -7.783 1.00 87.56 296 PHE A C 1
ATOM 2327 O O . PHE A 1 296 ? -1.141 19.335 -8.789 1.00 87.56 296 PHE A O 1
ATOM 2334 N N . VAL A 1 297 ? -3.006 20.128 -7.825 1.00 87.94 297 VAL A N 1
ATOM 2335 C CA . VAL A 1 297 ? -3.592 20.649 -9.068 1.00 87.94 297 VAL A CA 1
ATOM 2336 C C . VAL A 1 297 ? -2.698 21.731 -9.666 1.00 87.94 297 VAL A C 1
ATOM 2338 O O . VAL A 1 297 ? -2.474 21.716 -10.870 1.00 87.94 297 VAL A O 1
ATOM 2341 N N . ALA A 1 298 ? -2.132 22.629 -8.854 1.00 84.94 298 ALA A N 1
ATOM 2342 C CA . ALA A 1 298 ? -1.205 23.645 -9.347 1.00 84.94 298 ALA A CA 1
ATOM 2343 C C . ALA A 1 298 ? 0.049 23.021 -9.985 1.00 84.94 298 ALA A C 1
ATOM 2345 O O . ALA A 1 298 ? 0.424 23.412 -11.090 1.00 84.94 298 ALA A O 1
ATOM 2346 N N . THR A 1 299 ? 0.667 22.021 -9.345 1.00 84.31 299 THR A N 1
ATOM 2347 C CA . THR A 1 299 ? 1.824 21.312 -9.917 1.00 84.31 299 THR A CA 1
ATOM 2348 C C . THR A 1 299 ? 1.446 20.490 -11.148 1.00 84.31 299 THR A C 1
ATOM 2350 O O . THR A 1 299 ? 2.193 20.481 -12.120 1.00 84.31 299 THR A O 1
ATOM 2353 N N . PHE A 1 300 ? 0.282 19.840 -11.148 1.00 84.25 300 PHE A N 1
ATOM 2354 C CA . PHE A 1 300 ? -0.201 19.051 -12.279 1.00 84.25 300 PHE A CA 1
ATOM 2355 C C . PHE A 1 300 ? -0.519 19.921 -13.498 1.00 84.25 300 PHE A C 1
ATOM 2357 O O . PHE A 1 300 ? -0.131 19.582 -14.611 1.00 84.25 300 PHE A O 1
ATOM 2364 N N . VAL A 1 301 ? -1.171 21.071 -13.298 1.00 83.69 301 VAL A N 1
ATOM 2365 C CA . VAL A 1 301 ? -1.411 22.058 -14.360 1.00 83.69 301 VAL A CA 1
ATOM 2366 C C . VAL A 1 301 ? -0.084 22.609 -14.874 1.00 83.69 301 VAL A C 1
ATOM 2368 O O . VAL A 1 301 ? 0.101 22.679 -16.084 1.00 83.69 301 VAL A O 1
ATOM 2371 N N . ALA A 1 302 ? 0.859 22.944 -13.987 1.00 81.50 302 ALA A N 1
ATOM 2372 C CA . ALA A 1 302 ? 2.190 23.392 -14.392 1.00 81.50 302 ALA A CA 1
ATOM 2373 C C . ALA A 1 302 ? 2.926 22.326 -15.225 1.00 81.50 302 ALA A C 1
ATOM 2375 O O . ALA A 1 302 ? 3.504 22.653 -16.259 1.00 81.50 302 ALA A O 1
ATOM 2376 N N . TYR A 1 303 ? 2.839 21.053 -14.826 1.00 82.44 303 TYR A N 1
ATOM 2377 C CA . TYR A 1 303 ? 3.373 19.921 -15.581 1.00 82.44 303 TYR A CA 1
ATOM 2378 C C . TYR A 1 303 ? 2.730 19.803 -16.968 1.00 82.44 303 TYR A C 1
ATOM 2380 O O . TYR A 1 303 ? 3.443 19.769 -17.968 1.00 82.44 303 TYR A O 1
ATOM 2388 N N . TRP A 1 304 ? 1.396 19.797 -17.043 1.00 82.88 304 TRP A N 1
ATOM 2389 C CA . TRP A 1 304 ? 0.653 19.689 -18.303 1.00 82.88 304 TRP A CA 1
ATOM 2390 C C . TRP A 1 304 ? 0.978 20.823 -19.270 1.00 82.88 304 TRP A C 1
ATOM 2392 O O . TRP A 1 304 ? 1.258 20.584 -20.442 1.00 82.88 304 TRP A O 1
ATOM 2402 N N . VAL A 1 305 ? 0.966 22.056 -18.767 1.00 79.69 305 VAL A N 1
ATOM 2403 C CA . VAL A 1 305 ? 1.258 23.253 -19.556 1.00 79.69 305 VAL A CA 1
ATOM 2404 C C . VAL A 1 305 ? 2.689 23.216 -20.102 1.00 79.69 305 VAL A C 1
ATOM 2406 O O . VAL A 1 305 ? 2.908 23.626 -21.238 1.00 79.69 305 VAL A O 1
ATOM 2409 N N . PHE A 1 306 ? 3.652 22.710 -19.326 1.00 76.38 306 PHE A N 1
ATOM 2410 C CA . PHE A 1 306 ? 5.062 22.709 -19.713 1.00 76.38 306 PHE A CA 1
ATOM 2411 C C . PHE A 1 306 ? 5.455 21.538 -20.625 1.00 76.38 306 PHE A C 1
ATOM 2413 O O . PHE A 1 306 ? 6.174 21.739 -21.599 1.00 76.38 306 PHE A O 1
ATOM 2420 N N . PHE A 1 307 ? 4.992 20.319 -20.333 1.00 71.38 307 PHE A N 1
ATOM 2421 C CA . PHE A 1 307 ? 5.464 19.110 -21.018 1.00 71.38 307 PHE A CA 1
ATOM 2422 C C . PHE A 1 307 ? 4.609 18.684 -22.213 1.00 71.38 307 PHE A C 1
ATOM 2424 O O . PHE A 1 307 ? 5.134 18.046 -23.121 1.00 71.38 307 PHE A O 1
ATOM 2431 N N . LEU A 1 308 ? 3.316 19.024 -22.249 1.00 71.69 308 LEU A N 1
ATOM 2432 C CA . LEU A 1 308 ? 2.403 18.549 -23.302 1.00 71.69 308 LEU A CA 1
ATOM 2433 C C . LEU A 1 308 ? 2.154 19.575 -24.417 1.00 71.69 308 LEU A C 1
ATOM 2435 O O . LEU A 1 308 ? 1.283 19.378 -25.260 1.00 71.69 308 LEU A O 1
ATOM 2439 N N . GLY A 1 309 ? 2.988 20.617 -24.490 1.00 57.62 309 GLY A N 1
ATOM 2440 C CA . GLY A 1 309 ? 3.238 21.310 -25.755 1.00 57.62 309 GLY A CA 1
ATOM 2441 C C . GLY A 1 309 ? 2.165 22.302 -26.193 1.00 57.62 309 GLY A C 1
ATOM 2442 O O . GLY A 1 309 ? 1.924 22.461 -27.386 1.00 57.62 309 GLY A O 1
ATOM 2443 N N . GLY A 1 310 ? 1.543 23.019 -25.260 1.00 60.53 310 GLY A N 1
ATOM 2444 C CA . GLY A 1 310 ? 0.874 24.254 -25.647 1.00 60.53 310 GLY A CA 1
ATOM 2445 C C . GLY A 1 310 ? 1.917 25.345 -25.891 1.00 60.53 310 GLY A C 1
ATOM 2446 O O . GLY A 1 310 ? 2.647 25.678 -24.963 1.00 60.53 310 GLY A O 1
ATOM 2447 N N . GLU A 1 311 ? 1.948 25.963 -27.078 1.00 69.31 311 GLU A N 1
ATOM 2448 C CA . GLU A 1 311 ? 2.649 27.240 -27.347 1.00 69.31 311 GLU A CA 1
ATOM 2449 C C . GLU A 1 311 ? 2.047 28.418 -26.543 1.00 69.31 311 GLU A C 1
ATOM 2451 O O . GLU A 1 311 ? 1.954 29.556 -27.003 1.00 69.31 311 GLU A O 1
ATOM 2456 N N . PHE A 1 312 ? 1.571 28.170 -25.326 1.00 69.25 312 PHE A N 1
ATOM 2457 C CA . PHE A 1 312 ? 1.164 29.231 -24.435 1.00 69.25 312 PHE A CA 1
ATOM 2458 C C . PHE A 1 312 ? 2.430 29.919 -23.939 1.00 69.25 312 PHE A C 1
ATOM 2460 O O . PHE A 1 312 ? 3.353 29.273 -23.449 1.00 69.25 312 PHE A O 1
ATOM 2467 N N . ALA A 1 313 ? 2.471 31.245 -24.052 1.00 72.12 313 ALA A N 1
ATOM 2468 C CA . ALA A 1 313 ? 3.471 32.067 -23.390 1.00 72.12 313 ALA A CA 1
ATOM 2469 C C . ALA A 1 313 ? 3.263 31.961 -21.870 1.00 72.12 313 ALA A C 1
ATOM 2471 O O . ALA A 1 313 ? 2.596 32.788 -21.247 1.00 72.12 313 ALA A O 1
ATOM 2472 N N . VAL A 1 314 ? 3.771 30.884 -21.276 1.00 72.44 314 VAL A N 1
ATOM 2473 C CA . VAL A 1 314 ? 3.759 30.679 -19.832 1.00 72.44 314 VAL A CA 1
ATOM 2474 C C . VAL A 1 314 ? 4.678 31.726 -19.219 1.00 72.44 314 VAL A C 1
ATOM 2476 O O . VAL A 1 314 ? 5.808 31.910 -19.669 1.00 72.44 314 VAL A O 1
ATOM 2479 N N . ALA A 1 315 ? 4.205 32.428 -18.193 1.00 79.31 315 ALA A N 1
ATOM 2480 C CA . ALA A 1 315 ? 5.041 33.381 -17.479 1.00 79.31 315 ALA A CA 1
ATOM 2481 C C . ALA A 1 315 ? 6.278 32.669 -16.887 1.00 79.31 315 ALA A C 1
ATOM 2483 O O . ALA A 1 315 ? 6.138 31.623 -16.254 1.00 79.31 315 ALA A O 1
ATOM 2484 N N . GLU A 1 316 ? 7.468 33.261 -17.037 1.00 83.25 316 GLU A N 1
ATOM 2485 C CA . GLU A 1 316 ? 8.755 32.790 -16.475 1.00 83.25 316 GLU A CA 1
ATOM 2486 C C . GLU A 1 316 ? 8.667 32.201 -15.041 1.00 83.25 316 GLU A C 1
ATOM 2488 O O . GLU A 1 316 ? 9.220 31.125 -14.801 1.00 83.25 316 GLU A O 1
ATOM 2493 N N . PRO A 1 317 ? 7.912 32.791 -14.085 1.00 83.75 317 PRO A N 1
ATOM 2494 C CA . PRO A 1 317 ? 7.792 32.231 -12.735 1.00 83.75 317 PRO A CA 1
ATOM 2495 C C . PRO A 1 317 ? 7.156 30.832 -12.672 1.00 83.75 317 PRO A C 1
ATOM 2497 O O . PRO A 1 317 ? 7.528 30.026 -11.821 1.00 83.75 317 PRO A O 1
ATOM 2500 N N . LEU A 1 318 ? 6.203 30.530 -13.560 1.00 81.31 318 LEU A N 1
ATOM 2501 C CA . LEU A 1 318 ? 5.540 29.221 -13.626 1.00 81.31 318 LEU A CA 1
ATOM 2502 C C . LEU A 1 318 ? 6.475 28.152 -14.192 1.00 81.31 318 LEU A C 1
ATOM 2504 O O . LEU A 1 318 ? 6.441 27.015 -13.729 1.00 81.31 318 LEU A O 1
ATOM 2508 N N . LYS A 1 319 ? 7.338 28.528 -15.141 1.00 83.44 319 LYS A N 1
ATOM 2509 C CA . LYS A 1 319 ? 8.377 27.650 -15.682 1.00 83.44 319 LYS A CA 1
ATOM 2510 C C . LYS A 1 319 ? 9.391 27.266 -14.606 1.00 83.44 319 LYS A C 1
ATOM 2512 O O . LYS A 1 319 ? 9.604 26.080 -14.374 1.00 83.44 319 LYS A O 1
ATOM 2517 N N . TRP A 1 320 ? 9.936 28.253 -13.893 1.00 87.56 320 TRP A N 1
ATOM 2518 C CA . TRP A 1 320 ? 10.855 27.996 -12.780 1.00 87.56 320 TRP A CA 1
ATOM 2519 C C . TRP A 1 320 ? 10.212 27.109 -11.705 1.00 87.56 320 TRP A C 1
ATOM 2521 O O . TRP A 1 320 ? 10.835 26.164 -11.222 1.00 87.56 320 TRP A O 1
ATOM 2531 N N . PHE A 1 321 ? 8.945 27.367 -11.359 1.00 85.06 321 PHE A N 1
ATOM 2532 C CA . PHE A 1 321 ? 8.220 26.528 -10.408 1.00 85.06 321 PHE A CA 1
ATOM 2533 C C . PHE A 1 321 ? 8.025 25.099 -10.925 1.00 85.06 321 PHE A C 1
ATOM 2535 O O . PHE A 1 321 ? 8.215 24.166 -10.153 1.00 85.06 321 PHE A O 1
ATOM 2542 N N . ALA A 1 322 ? 7.679 24.905 -12.201 1.00 85.69 322 ALA A N 1
ATOM 2543 C CA . ALA A 1 322 ? 7.533 23.576 -12.793 1.00 85.69 322 ALA A CA 1
ATOM 2544 C C . ALA A 1 322 ? 8.856 22.799 -12.752 1.00 85.69 322 ALA A C 1
ATOM 2546 O O . ALA A 1 322 ? 8.888 21.690 -12.231 1.00 85.69 322 ALA A O 1
ATOM 2547 N N . GLU A 1 323 ? 9.959 23.401 -13.200 1.00 87.00 323 GLU A N 1
ATOM 2548 C CA . GLU A 1 323 ? 11.293 22.784 -13.162 1.00 87.00 323 GLU A CA 1
ATOM 2549 C C . GLU A 1 323 ? 11.745 22.456 -11.730 1.00 87.00 323 GLU A C 1
ATOM 2551 O O . GLU A 1 323 ? 12.393 21.438 -11.480 1.00 87.00 323 GLU A O 1
ATOM 2556 N N . TYR A 1 324 ? 11.391 23.306 -10.762 1.00 89.00 324 TYR A N 1
ATOM 2557 C CA . TYR A 1 324 ? 11.756 23.100 -9.367 1.00 89.00 324 TYR A CA 1
ATOM 2558 C C . TYR A 1 324 ? 10.863 22.083 -8.649 1.00 89.00 324 TYR A C 1
ATOM 2560 O O . TYR A 1 324 ? 11.376 21.312 -7.839 1.00 89.00 324 TYR A O 1
ATOM 2568 N N . ALA A 1 325 ? 9.552 22.087 -8.901 1.00 88.88 325 ALA A N 1
ATOM 2569 C CA . ALA A 1 325 ? 8.568 21.300 -8.162 1.00 88.88 325 ALA A CA 1
ATOM 2570 C C . ALA A 1 325 ? 8.299 19.927 -8.780 1.00 88.88 325 ALA A C 1
ATOM 2572 O O . ALA A 1 325 ? 8.061 18.980 -8.027 1.00 88.88 325 ALA A O 1
ATOM 2573 N N . VAL A 1 326 ? 8.342 19.802 -10.110 1.00 88.50 326 VAL A N 1
ATOM 2574 C CA . VAL A 1 326 ? 8.092 18.536 -10.806 1.00 88.50 326 VAL A CA 1
ATOM 2575 C C . VAL A 1 326 ? 9.241 17.571 -10.548 1.00 88.50 326 VAL A C 1
ATOM 2577 O O . VAL A 1 326 ? 10.417 17.938 -10.565 1.00 88.50 326 VAL A O 1
ATOM 2580 N N . ASN A 1 327 ? 8.907 16.314 -10.275 1.00 86.88 327 ASN A N 1
ATOM 2581 C CA . ASN A 1 327 ? 9.910 15.277 -10.103 1.00 86.88 327 ASN A CA 1
ATOM 2582 C C . ASN A 1 327 ? 10.568 14.934 -11.459 1.00 86.88 327 ASN A C 1
ATOM 2584 O O . ASN A 1 327 ? 9.865 14.462 -12.358 1.00 86.88 327 ASN A O 1
ATOM 2588 N N . PRO A 1 328 ? 11.897 15.103 -11.621 1.00 87.00 328 PRO A N 1
ATOM 2589 C CA . PRO A 1 328 ? 12.580 14.791 -12.881 1.00 87.00 328 PRO A CA 1
ATOM 2590 C C . PRO A 1 328 ? 12.473 13.309 -13.263 1.00 87.00 328 PRO A C 1
ATOM 2592 O O . PRO A 1 328 ? 12.505 12.980 -14.448 1.00 87.00 328 PRO A O 1
ATOM 2595 N N . ILE A 1 329 ? 12.259 12.425 -12.280 1.00 84.75 329 ILE A N 1
ATOM 2596 C CA . ILE A 1 329 ? 12.074 10.988 -12.506 1.00 84.75 329 ILE A CA 1
ATOM 2597 C C . ILE A 1 329 ? 10.892 10.730 -13.445 1.00 84.75 329 ILE A C 1
ATOM 2599 O O . ILE A 1 329 ? 10.979 9.832 -14.272 1.00 84.75 329 ILE A O 1
ATOM 2603 N N . ILE A 1 330 ? 9.809 11.516 -13.378 1.00 83.31 330 ILE A N 1
ATOM 2604 C CA . ILE A 1 330 ? 8.689 11.339 -14.314 1.00 83.31 330 ILE A CA 1
ATOM 2605 C C . ILE A 1 330 ? 9.099 11.710 -15.727 1.00 83.31 330 ILE A C 1
ATOM 2607 O O . ILE A 1 330 ? 8.783 10.967 -16.647 1.00 83.31 330 ILE A O 1
ATOM 2611 N N . SER A 1 331 ? 9.771 12.845 -15.928 1.00 80.44 331 SER A N 1
ATOM 2612 C CA . SER A 1 331 ? 10.192 13.235 -17.276 1.00 80.44 331 SER A CA 1
ATOM 2613 C C . SER A 1 331 ? 11.172 12.227 -17.867 1.00 80.44 331 SER A C 1
ATOM 2615 O O . SER A 1 331 ? 11.032 11.865 -19.031 1.00 80.44 331 SER A O 1
ATOM 2617 N N . GLU A 1 332 ? 12.104 11.720 -17.057 1.00 84.38 332 GLU A N 1
ATOM 2618 C CA . GLU A 1 332 ? 13.027 10.659 -17.461 1.00 84.38 332 GLU A CA 1
ATOM 2619 C C . GLU A 1 332 ? 12.283 9.359 -17.765 1.00 84.38 332 GLU A C 1
ATOM 2621 O O . GLU A 1 332 ? 12.546 8.737 -18.786 1.00 84.38 332 GLU A O 1
ATOM 2626 N N . TRP A 1 333 ? 11.316 8.970 -16.930 1.00 83.62 333 TRP A N 1
ATOM 2627 C CA . TRP A 1 333 ? 10.516 7.765 -17.128 1.00 83.62 333 TRP A CA 1
ATOM 2628 C C . TRP A 1 333 ? 9.646 7.855 -18.381 1.00 83.62 333 TRP A C 1
ATOM 2630 O O . TRP A 1 333 ? 9.717 6.958 -19.212 1.00 83.62 333 TRP A O 1
ATOM 2640 N N . VAL A 1 334 ? 8.901 8.947 -18.578 1.00 82.00 334 VAL A N 1
ATOM 2641 C CA . VAL A 1 334 ? 8.072 9.176 -19.776 1.00 82.00 334 VAL A CA 1
ATOM 2642 C C . VAL A 1 334 ? 8.928 9.213 -21.044 1.00 82.00 334 VAL A C 1
ATOM 2644 O O . VAL A 1 334 ? 8.517 8.683 -22.073 1.00 82.00 334 VAL A O 1
ATOM 2647 N N . ALA A 1 335 ? 10.124 9.806 -20.977 1.00 78.62 335 ALA A N 1
ATOM 2648 C CA . ALA A 1 335 ? 11.076 9.799 -22.086 1.00 78.62 335 ALA A CA 1
ATOM 2649 C C . ALA A 1 335 ? 11.780 8.442 -22.263 1.00 78.62 335 ALA A C 1
ATOM 2651 O O . ALA A 1 335 ? 12.357 8.176 -23.319 1.00 78.62 335 ALA A O 1
ATOM 2652 N N . SER A 1 336 ? 11.760 7.580 -21.245 1.00 78.06 336 SER A N 1
ATOM 2653 C CA . SER A 1 336 ? 12.457 6.303 -21.283 1.00 78.06 336 SER A CA 1
ATOM 2654 C C . SER A 1 336 ? 11.750 5.307 -22.194 1.00 78.06 336 SER A C 1
ATOM 2656 O O . SER A 1 336 ? 10.524 5.204 -22.255 1.00 78.06 336 SER A O 1
ATOM 2658 N N . LYS A 1 337 ? 12.555 4.467 -22.841 1.00 64.12 337 LYS A N 1
ATOM 2659 C CA . LYS A 1 337 ? 12.085 3.297 -23.588 1.00 64.12 337 LYS A CA 1
ATOM 2660 C C . LYS A 1 337 ? 11.202 2.367 -22.737 1.00 64.12 337 LYS A C 1
ATOM 2662 O O . LYS A 1 337 ? 10.267 1.776 -23.276 1.00 64.12 337 LYS A O 1
ATOM 2667 N N . TYR A 1 338 ? 11.453 2.289 -21.425 1.00 72.56 338 TYR A N 1
ATOM 2668 C CA . TYR A 1 338 ? 10.661 1.479 -20.497 1.00 72.56 338 TYR A CA 1
ATOM 2669 C C . TYR A 1 338 ? 9.192 1.891 -20.470 1.00 72.56 338 TYR A C 1
ATOM 2671 O O . TYR A 1 338 ? 8.338 1.020 -20.367 1.00 72.56 338 TYR A O 1
ATOM 2679 N N . PHE A 1 339 ? 8.878 3.180 -20.630 1.00 80.88 339 PHE A N 1
ATOM 2680 C CA . PHE A 1 339 ? 7.491 3.633 -20.668 1.00 80.88 339 PHE A CA 1
ATOM 2681 C C . PHE A 1 339 ? 6.726 3.065 -21.864 1.00 80.88 339 PHE A C 1
ATOM 2683 O O . PHE A 1 339 ? 5.577 2.666 -21.711 1.00 80.88 339 PHE A O 1
ATOM 2690 N N . ASN A 1 340 ? 7.355 2.969 -23.039 1.00 77.94 340 ASN A N 1
ATOM 2691 C CA . ASN A 1 340 ? 6.709 2.409 -24.229 1.00 77.94 340 ASN A CA 1
ATOM 2692 C C . ASN A 1 340 ? 6.508 0.891 -24.118 1.00 77.94 340 ASN A C 1
ATOM 2694 O O . ASN A 1 340 ? 5.447 0.389 -24.482 1.00 77.94 340 ASN A O 1
ATOM 2698 N N . GLU A 1 341 ? 7.499 0.163 -23.596 1.00 78.50 341 GLU A N 1
ATOM 2699 C CA . GLU A 1 341 ? 7.376 -1.282 -23.347 1.00 78.50 341 GLU A CA 1
ATOM 2700 C C . GLU A 1 341 ? 6.304 -1.566 -22.289 1.00 78.50 341 GLU A C 1
ATOM 2702 O O . GLU A 1 341 ? 5.409 -2.379 -22.512 1.00 78.50 341 GLU A O 1
ATOM 2707 N N . TRP A 1 342 ? 6.334 -0.823 -21.181 1.00 86.81 342 TRP A N 1
ATOM 2708 C CA . TRP A 1 342 ? 5.317 -0.879 -20.139 1.00 86.81 342 TRP A CA 1
ATOM 2709 C C . TRP A 1 342 ? 3.929 -0.580 -20.706 1.00 86.81 342 TRP A C 1
ATOM 2711 O O . TRP A 1 342 ? 3.011 -1.380 -20.536 1.00 86.81 342 TRP A O 1
ATOM 2721 N N . ARG A 1 343 ? 3.789 0.518 -21.460 1.00 86.88 343 ARG A N 1
ATOM 2722 C CA . ARG A 1 343 ? 2.532 0.959 -22.077 1.00 86.88 343 ARG A CA 1
ATOM 2723 C C . ARG A 1 343 ? 1.905 -0.102 -22.962 1.00 86.88 343 ARG A C 1
ATOM 2725 O O . ARG A 1 343 ? 0.687 -0.244 -22.943 1.00 86.88 343 ARG A O 1
ATOM 2732 N N . ASN A 1 344 ? 2.725 -0.817 -23.723 1.00 86.19 344 ASN A N 1
ATOM 2733 C CA . ASN A 1 344 ? 2.263 -1.829 -24.665 1.00 86.19 344 ASN A CA 1
ATOM 2734 C C . ASN A 1 344 ? 2.147 -3.226 -24.040 1.00 86.19 344 ASN A C 1
ATOM 2736 O O . ASN A 1 344 ? 1.652 -4.136 -24.703 1.00 86.19 344 ASN A O 1
ATOM 2740 N N . SER A 1 345 ? 2.585 -3.411 -22.789 1.00 89.75 345 SER A N 1
ATOM 2741 C CA . SER A 1 345 ? 2.449 -4.692 -22.098 1.00 89.75 345 SER A CA 1
ATOM 2742 C C . SER A 1 345 ? 0.974 -5.032 -21.884 1.00 89.75 345 SER A C 1
ATOM 2744 O O . SER A 1 345 ? 0.178 -4.180 -21.469 1.00 89.75 345 SER A O 1
ATOM 2746 N N . LYS A 1 346 ? 0.603 -6.280 -22.184 1.00 91.38 346 LYS A N 1
ATOM 2747 C CA . LYS A 1 346 ? -0.779 -6.749 -22.088 1.00 91.38 346 LYS A CA 1
ATOM 2748 C C . LYS A 1 346 ? -0.983 -7.507 -20.793 1.00 91.38 346 LYS A C 1
ATOM 2750 O O . LYS A 1 346 ? -0.095 -8.200 -20.304 1.00 91.38 346 LYS A O 1
ATOM 2755 N N . LEU A 1 347 ? -2.181 -7.394 -20.234 1.00 92.19 347 LEU A N 1
ATOM 2756 C CA . LEU A 1 347 ? -2.527 -8.084 -18.997 1.00 92.19 347 LEU A CA 1
ATOM 2757 C C . LEU A 1 347 ? -2.498 -9.609 -19.174 1.00 92.19 347 LEU A C 1
ATOM 2759 O O . LEU A 1 347 ? -2.006 -10.310 -18.296 1.00 92.19 347 LEU A O 1
ATOM 2763 N N . ALA A 1 348 ? -2.955 -10.103 -20.328 1.00 89.31 348 ALA A N 1
ATOM 2764 C CA . ALA A 1 348 ? -2.979 -11.529 -20.655 1.00 89.31 348 ALA A CA 1
ATOM 2765 C C . ALA A 1 348 ? -1.584 -12.169 -20.806 1.00 89.31 348 ALA A C 1
ATOM 2767 O O . ALA A 1 348 ? -1.484 -13.394 -20.791 1.00 89.31 348 ALA A O 1
ATOM 2768 N N . ASP A 1 349 ? -0.521 -11.364 -20.930 1.00 83.50 349 ASP A N 1
ATOM 2769 C CA . ASP A 1 349 ? 0.858 -11.866 -21.003 1.00 83.50 349 ASP A CA 1
ATOM 2770 C C . ASP A 1 349 ? 1.349 -12.385 -19.637 1.00 83.50 349 ASP A C 1
ATOM 2772 O O . ASP A 1 349 ? 2.323 -13.135 -19.562 1.00 83.50 349 ASP A O 1
ATOM 2776 N N . ASP A 1 350 ? 0.685 -11.999 -18.542 1.00 86.44 350 ASP A N 1
ATOM 2777 C CA . ASP A 1 350 ? 0.982 -12.493 -17.201 1.00 86.44 350 ASP A CA 1
ATOM 2778 C C . ASP A 1 350 ? 0.192 -13.778 -16.910 1.00 86.44 350 ASP A C 1
ATOM 2780 O O . ASP A 1 350 ? -1.029 -13.843 -17.077 1.00 86.44 350 ASP A O 1
ATOM 2784 N N . TRP A 1 351 ? 0.885 -14.810 -16.424 1.00 85.06 351 TRP A N 1
ATOM 2785 C CA . TRP A 1 351 ? 0.308 -16.126 -16.141 1.00 85.06 351 TRP A CA 1
ATOM 2786 C C . TRP A 1 351 ? -0.866 -16.075 -15.149 1.00 85.06 351 TRP A C 1
ATOM 2788 O O . TRP A 1 351 ? -1.777 -16.899 -15.244 1.00 85.06 351 TRP A O 1
ATOM 2798 N N . LEU A 1 352 ? -0.881 -15.105 -14.223 1.00 85.62 352 LEU A N 1
ATOM 2799 C CA . LEU A 1 352 ? -1.969 -14.940 -13.253 1.00 85.62 352 LEU A CA 1
ATOM 2800 C C . LEU A 1 352 ? -3.264 -14.437 -13.917 1.00 85.62 352 LEU A C 1
ATOM 2802 O O . LEU A 1 352 ? -4.369 -14.659 -13.412 1.00 85.62 352 LEU A O 1
ATOM 2806 N N . PHE A 1 353 ? -3.127 -13.774 -15.066 1.00 90.88 353 PHE A N 1
ATOM 2807 C CA . PHE A 1 353 ? -4.202 -13.106 -15.787 1.00 90.88 353 PHE A CA 1
ATOM 2808 C C . PHE A 1 353 ? -4.372 -13.624 -17.217 1.00 90.88 353 PHE A C 1
ATOM 2810 O O . PHE A 1 353 ? -4.973 -12.940 -18.038 1.00 90.88 353 PHE A O 1
ATOM 2817 N N . GLY A 1 354 ? -3.950 -14.858 -17.516 1.00 85.56 354 GLY A N 1
ATOM 2818 C CA . GLY A 1 354 ? -4.163 -15.471 -18.837 1.00 85.56 354 GLY A CA 1
ATOM 2819 C C . GLY A 1 354 ? -5.642 -15.612 -19.246 1.00 85.56 354 GLY A C 1
ATOM 2820 O O . GLY A 1 354 ? -5.945 -15.876 -20.404 1.00 85.56 354 GLY A O 1
ATOM 2821 N N . TRP A 1 355 ? -6.574 -15.423 -18.304 1.00 91.44 355 TRP A N 1
ATOM 2822 C CA . TRP A 1 355 ? -8.021 -15.352 -18.543 1.00 91.44 355 TRP A CA 1
ATOM 2823 C C . TRP A 1 355 ? -8.517 -13.949 -18.942 1.00 91.44 355 TRP A C 1
ATOM 2825 O O . TRP A 1 355 ? -9.675 -13.804 -19.338 1.00 91.44 355 TRP A O 1
ATOM 2835 N N . ALA A 1 356 ? -7.691 -12.910 -18.798 1.00 91.56 356 ALA A N 1
ATOM 2836 C CA . ALA A 1 356 ? -8.059 -11.541 -19.128 1.00 91.56 356 ALA A CA 1
ATOM 2837 C C . ALA A 1 356 ? -8.131 -11.339 -20.654 1.00 91.56 356 ALA A C 1
ATOM 2839 O O . ALA A 1 356 ? -7.401 -11.994 -21.401 1.00 91.56 356 ALA A O 1
ATOM 2840 N N . PRO A 1 357 ? -8.979 -10.415 -21.144 1.00 93.00 357 PRO A N 1
ATOM 2841 C CA . PRO A 1 357 ? -8.987 -10.053 -22.556 1.00 93.00 357 PRO A CA 1
ATOM 2842 C C . PRO A 1 357 ? -7.589 -9.617 -23.040 1.00 93.00 357 PRO A C 1
ATOM 2844 O O . PRO A 1 357 ? -6.928 -8.835 -22.348 1.00 93.00 357 PRO A O 1
ATOM 2847 N N . PRO A 1 358 ? -7.144 -10.062 -24.232 1.00 87.88 358 PRO A N 1
ATOM 2848 C CA . PRO A 1 358 ? -5.779 -9.843 -24.730 1.00 87.88 358 PRO A CA 1
ATOM 2849 C C . PRO A 1 358 ? -5.470 -8.384 -25.094 1.00 87.88 358 PRO A C 1
ATOM 2851 O O . PRO A 1 358 ? -4.324 -8.056 -25.404 1.00 87.88 358 PRO A O 1
ATOM 2854 N N . ASP A 1 359 ? -6.478 -7.515 -25.073 1.00 93.88 359 ASP A N 1
ATOM 2855 C CA . ASP A 1 359 ? -6.368 -6.124 -25.508 1.00 93.88 359 ASP A CA 1
ATOM 2856 C C . ASP A 1 359 ? -6.208 -5.142 -24.339 1.00 93.88 359 ASP A C 1
ATOM 2858 O O . ASP A 1 359 ? -5.997 -3.958 -24.573 1.00 93.88 359 ASP A O 1
ATOM 2862 N N . ILE A 1 360 ? -6.292 -5.604 -23.083 1.00 95.25 360 ILE A N 1
ATOM 2863 C CA . ILE A 1 360 ? -6.118 -4.726 -21.917 1.00 95.25 360 ILE A CA 1
ATOM 2864 C C . ILE A 1 360 ? -4.627 -4.456 -21.712 1.00 95.25 360 ILE A C 1
ATOM 2866 O O . ILE A 1 360 ? -3.874 -5.361 -21.341 1.00 95.25 360 ILE A O 1
ATOM 2870 N N . THR A 1 361 ? -4.214 -3.207 -21.914 1.00 95.06 361 THR A N 1
ATOM 2871 C CA . THR A 1 361 ? -2.821 -2.775 -21.736 1.00 95.06 361 THR A CA 1
ATOM 2872 C C . THR A 1 361 ? -2.567 -2.157 -20.359 1.00 95.06 361 THR A C 1
ATOM 2874 O O . THR A 1 361 ? -3.499 -1.761 -19.652 1.00 95.06 361 THR A O 1
ATOM 2877 N N . ALA A 1 362 ? -1.296 -2.018 -19.965 1.00 92.81 362 ALA A N 1
ATOM 2878 C CA . ALA A 1 362 ? -0.941 -1.322 -18.724 1.00 92.81 362 ALA A CA 1
ATOM 2879 C C . ALA A 1 362 ? -1.402 0.143 -18.720 1.00 92.81 362 ALA A C 1
ATOM 2881 O O . ALA A 1 362 ? -1.828 0.644 -17.680 1.00 92.81 362 ALA A O 1
ATOM 2882 N N . VAL A 1 363 ? -1.376 0.822 -19.875 1.00 92.00 363 VAL A N 1
ATOM 2883 C CA . VAL A 1 363 ? -1.855 2.208 -19.979 1.00 92.00 363 VAL A CA 1
ATOM 2884 C C . VAL A 1 363 ? -3.364 2.312 -19.801 1.00 92.00 363 VAL A C 1
ATOM 2886 O O . VAL A 1 363 ? -3.815 3.257 -19.161 1.00 92.00 363 VAL A O 1
ATOM 2889 N N . ASP A 1 364 ? -4.153 1.344 -20.272 1.00 93.88 364 ASP A N 1
ATOM 2890 C CA . ASP A 1 364 ? -5.603 1.347 -20.030 1.00 93.88 364 ASP A CA 1
ATOM 2891 C C . ASP A 1 364 ? -5.917 1.229 -18.537 1.00 93.88 364 ASP A C 1
ATOM 2893 O O . ASP A 1 364 ? -6.755 1.960 -18.002 1.00 93.88 364 ASP A O 1
ATOM 2897 N N . ILE A 1 365 ? -5.199 0.339 -17.847 1.00 93.56 365 ILE A N 1
ATOM 2898 C CA . ILE A 1 365 ? -5.321 0.134 -16.401 1.00 93.56 365 ILE A CA 1
ATOM 2899 C C . ILE A 1 365 ? -4.886 1.398 -15.659 1.00 93.56 365 ILE A C 1
ATOM 2901 O O . ILE A 1 365 ? -5.590 1.865 -14.762 1.00 93.56 365 ILE A O 1
ATOM 2905 N N . PHE A 1 366 ? -3.756 1.981 -16.055 1.00 91.06 366 PHE A N 1
ATOM 2906 C CA . PHE A 1 366 ? -3.238 3.196 -15.451 1.00 91.06 366 PHE A CA 1
ATOM 2907 C C . PHE A 1 366 ? -4.188 4.382 -15.622 1.00 91.06 366 PHE A C 1
ATOM 2909 O O . PHE A 1 366 ? -4.534 5.021 -14.632 1.00 91.06 366 PHE A O 1
ATOM 2916 N N . ASN A 1 367 ? -4.680 4.629 -16.837 1.00 89.81 367 ASN A N 1
ATOM 2917 C CA . ASN A 1 367 ? -5.645 5.693 -17.114 1.00 89.81 367 ASN A CA 1
ATOM 2918 C C . ASN A 1 367 ? -6.961 5.452 -16.364 1.00 89.81 367 ASN A C 1
ATOM 2920 O O . ASN A 1 367 ? -7.545 6.375 -15.805 1.00 89.81 367 ASN A O 1
ATOM 2924 N N . MET A 1 368 ? -7.434 4.205 -16.265 1.00 93.31 368 MET A N 1
ATOM 2925 C CA . MET A 1 368 ? -8.611 3.888 -15.451 1.00 93.31 368 MET A CA 1
ATOM 2926 C C . MET A 1 368 ? -8.400 4.279 -13.979 1.00 93.31 368 MET A C 1
ATOM 2928 O O . MET A 1 368 ? -9.285 4.887 -13.366 1.00 93.31 368 MET A O 1
ATOM 2932 N N . VAL A 1 369 ? -7.243 3.943 -13.406 1.00 88.88 369 VAL A N 1
ATOM 2933 C CA . VAL A 1 369 ? -6.922 4.248 -12.007 1.00 88.88 369 VAL A CA 1
ATOM 2934 C C . VAL A 1 369 ? -6.728 5.750 -11.798 1.00 88.88 369 VAL A C 1
ATOM 2936 O O . VAL A 1 369 ? -7.385 6.327 -10.927 1.00 88.88 369 VAL A O 1
ATOM 2939 N N . LEU A 1 370 ? -5.860 6.384 -12.588 1.00 84.75 370 LEU A N 1
ATOM 2940 C CA . LEU A 1 370 ? -5.450 7.772 -12.398 1.00 84.75 370 LEU A CA 1
ATOM 2941 C C . LEU A 1 370 ? -6.501 8.773 -12.888 1.00 84.75 370 LEU A C 1
ATOM 2943 O O . LEU A 1 370 ? -6.758 9.748 -12.189 1.00 84.75 370 LEU A O 1
ATOM 2947 N N . ASP A 1 371 ? -7.145 8.535 -14.033 1.00 85.69 371 ASP A N 1
ATOM 2948 C CA . ASP A 1 371 ? -8.070 9.514 -14.620 1.00 85.69 371 ASP A CA 1
ATOM 2949 C C . ASP A 1 371 ? -9.491 9.378 -14.071 1.00 85.69 371 ASP A C 1
ATOM 2951 O O . ASP A 1 371 ? -10.248 10.350 -14.064 1.00 85.69 371 ASP A O 1
ATOM 2955 N N . ARG A 1 372 ? -9.892 8.178 -13.624 1.00 91.25 372 ARG A N 1
ATOM 2956 C CA . ARG A 1 372 ? -11.279 7.926 -13.193 1.00 91.25 372 ARG A CA 1
ATOM 2957 C C . ARG A 1 372 ? -11.405 7.610 -11.715 1.00 91.25 372 ARG A C 1
ATOM 2959 O O . ARG A 1 372 ? -12.119 8.320 -11.005 1.00 91.25 372 ARG A O 1
ATOM 2966 N N . LEU A 1 373 ? -10.756 6.545 -11.249 1.00 89.81 373 LEU A N 1
ATOM 2967 C CA . LEU A 1 373 ? -10.975 6.052 -9.888 1.00 89.81 373 LEU A CA 1
ATOM 2968 C C . LEU A 1 373 ? -10.474 7.046 -8.845 1.00 89.81 373 LEU A C 1
ATOM 2970 O O . LEU A 1 373 ? -11.215 7.414 -7.937 1.00 89.81 373 LEU A O 1
ATOM 2974 N N . LEU A 1 374 ? -9.241 7.517 -8.993 1.00 87.06 374 LEU A N 1
ATOM 2975 C CA . LEU A 1 374 ? -8.606 8.378 -8.011 1.00 87.06 374 LEU A CA 1
ATOM 2976 C C . LEU A 1 374 ? -9.298 9.757 -7.875 1.00 87.06 374 LEU A C 1
ATOM 2978 O O . LEU A 1 374 ? -9.648 10.116 -6.744 1.00 87.06 374 LEU A O 1
ATOM 2982 N N . PRO A 1 375 ? -9.588 10.512 -8.957 1.00 88.00 375 PRO A N 1
ATOM 2983 C CA . PRO A 1 375 ? -10.385 11.734 -8.871 1.00 88.00 375 PRO A CA 1
ATOM 2984 C C . PRO A 1 375 ? -11.774 11.469 -8.294 1.00 88.00 375 PRO A C 1
ATOM 2986 O O . PRO A 1 375 ? -12.250 12.238 -7.460 1.00 88.00 375 PRO A O 1
ATOM 2989 N N . GLY A 1 376 ? -12.400 10.348 -8.672 1.00 92.06 376 GLY A N 1
ATOM 2990 C CA . GLY A 1 376 ? -13.677 9.910 -8.115 1.00 92.06 376 GLY A CA 1
ATOM 2991 C C . GLY A 1 376 ? -13.622 9.731 -6.596 1.00 92.06 376 GLY A C 1
ATOM 2992 O O . GLY A 1 376 ? -14.475 10.266 -5.886 1.00 92.06 376 GLY A O 1
ATOM 2993 N N . PHE A 1 377 ? -12.596 9.052 -6.076 1.00 91.00 377 PHE A N 1
ATOM 2994 C CA . PHE A 1 377 ? -12.393 8.880 -4.637 1.00 91.00 377 PHE A CA 1
ATOM 2995 C C . PHE A 1 377 ? -12.107 10.204 -3.925 1.00 91.00 377 PHE A C 1
ATOM 2997 O O . PHE A 1 377 ? -12.662 10.437 -2.850 1.00 91.00 377 PHE A O 1
ATOM 3004 N N . LEU A 1 378 ? -11.303 11.092 -4.518 1.00 89.00 378 LEU A N 1
ATOM 3005 C CA . LEU A 1 378 ? -10.999 12.405 -3.944 1.00 89.00 378 LEU A CA 1
ATOM 3006 C C . LEU A 1 378 ? -12.248 13.287 -3.853 1.00 89.00 378 LEU A C 1
ATOM 3008 O O . LEU A 1 378 ? -12.498 13.890 -2.805 1.00 89.00 378 LEU A O 1
ATOM 3012 N N . ILE A 1 379 ? -13.057 13.329 -4.915 1.00 91.94 379 ILE A N 1
ATOM 3013 C CA . ILE A 1 379 ? -14.324 14.070 -4.950 1.00 91.94 379 ILE A CA 1
ATOM 3014 C C . ILE A 1 379 ? -15.305 13.480 -3.937 1.00 91.94 379 ILE A C 1
ATOM 3016 O O . ILE A 1 379 ? -15.897 14.229 -3.155 1.00 91.94 379 ILE A O 1
ATOM 3020 N N . LEU A 1 380 ? -15.455 12.152 -3.908 1.00 93.56 380 LEU A N 1
ATOM 3021 C CA . LEU A 1 380 ? -16.351 11.466 -2.979 1.00 93.56 380 LEU A CA 1
ATOM 3022 C C . LEU A 1 380 ? -15.960 11.752 -1.525 1.00 93.56 380 LEU A C 1
ATOM 3024 O O . LEU A 1 380 ? -16.796 12.203 -0.742 1.00 93.56 380 LEU A O 1
ATOM 3028 N N . TYR A 1 381 ? -14.687 11.556 -1.171 1.00 93.50 381 TYR A N 1
ATOM 3029 C CA . TYR A 1 381 ? -14.182 11.814 0.176 1.00 93.50 381 TYR A CA 1
ATOM 3030 C C . TYR A 1 381 ? -14.349 13.285 0.572 1.00 93.50 381 TYR A C 1
ATOM 3032 O O . TYR A 1 381 ? -14.887 13.569 1.642 1.00 93.50 381 TYR A O 1
ATOM 3040 N N . SER A 1 382 ? -13.968 14.225 -0.299 1.00 90.38 382 SER A N 1
ATOM 3041 C CA . SER A 1 382 ? -14.077 15.666 -0.027 1.00 90.38 382 SER A CA 1
ATOM 3042 C C . SER A 1 382 ? -15.528 16.103 0.167 1.00 90.38 382 SER A C 1
ATOM 3044 O O . SER A 1 382 ? -15.830 16.859 1.091 1.00 90.38 382 SER A O 1
ATOM 3046 N N . THR A 1 383 ? -16.443 15.580 -0.653 1.00 92.44 383 THR A N 1
ATOM 3047 C CA . THR A 1 383 ? -17.880 15.862 -0.546 1.00 92.44 383 THR A CA 1
ATOM 3048 C C . THR A 1 383 ? -18.443 15.309 0.758 1.00 92.44 383 THR A C 1
ATOM 3050 O O . THR A 1 383 ? -19.086 16.036 1.512 1.00 92.44 383 THR A O 1
ATOM 3053 N N . CYS A 1 384 ? -18.157 14.046 1.082 1.00 91.88 384 CYS A N 1
ATOM 3054 C CA . CYS A 1 384 ? -18.606 13.438 2.330 1.00 91.88 384 CYS A CA 1
ATOM 3055 C C . CYS A 1 384 ? -18.022 14.147 3.564 1.00 91.88 384 CYS A C 1
ATOM 3057 O O . CYS A 1 384 ? -18.745 14.358 4.539 1.00 91.88 384 CYS A O 1
ATOM 3059 N N . LEU A 1 385 ? -16.753 14.566 3.517 1.00 91.88 385 LEU A N 1
ATOM 3060 C CA . LEU A 1 385 ? -16.104 15.325 4.586 1.00 91.88 385 LEU A CA 1
ATOM 3061 C C . LEU A 1 385 ? -16.756 16.697 4.779 1.00 91.88 385 LEU A C 1
ATOM 3063 O O . LEU A 1 385 ? -17.057 17.077 5.911 1.00 91.88 385 LEU A O 1
ATOM 3067 N N . LEU A 1 386 ? -17.027 17.414 3.685 1.00 91.88 386 LEU A N 1
ATOM 3068 C CA . LEU A 1 386 ? -17.722 18.697 3.712 1.00 91.88 386 LEU A CA 1
ATOM 3069 C C . LEU A 1 386 ? -19.138 18.548 4.281 1.00 91.88 386 LEU A C 1
ATOM 3071 O O . LEU A 1 386 ? -19.519 19.303 5.173 1.00 91.88 386 LEU A O 1
ATOM 3075 N N . CYS A 1 387 ? -19.900 17.549 3.831 1.00 92.88 387 CYS A N 1
ATOM 3076 C CA . CYS A 1 387 ? -21.231 17.260 4.364 1.00 92.88 387 CYS A CA 1
ATOM 3077 C C . CYS A 1 387 ? -21.187 16.920 5.860 1.00 92.88 387 CYS A C 1
ATOM 3079 O O . CYS A 1 387 ? -22.017 17.418 6.620 1.00 92.88 387 CYS A O 1
ATOM 3081 N N . ALA A 1 388 ? -20.219 16.112 6.304 1.00 89.31 388 ALA A N 1
ATOM 3082 C CA . ALA A 1 388 ? -20.049 15.767 7.715 1.00 89.31 388 ALA A CA 1
ATOM 3083 C C . ALA A 1 388 ? -19.706 16.998 8.570 1.00 89.31 388 ALA A C 1
ATOM 3085 O O . ALA A 1 388 ? -20.263 17.172 9.657 1.00 89.31 388 ALA A O 1
ATOM 3086 N N . TRP A 1 389 ? -18.832 17.870 8.065 1.00 91.88 389 TRP A N 1
ATOM 3087 C CA . TRP A 1 389 ? -18.470 19.124 8.720 1.00 91.88 389 TRP A CA 1
ATOM 3088 C C . TRP A 1 389 ? -19.663 20.086 8.803 1.00 91.88 389 TRP A C 1
ATOM 3090 O O . TRP A 1 389 ? -19.995 20.556 9.891 1.00 91.88 389 TRP A O 1
ATOM 3100 N N . LEU A 1 390 ? -20.378 20.308 7.693 1.00 91.31 390 LEU A N 1
ATOM 3101 C CA . LEU A 1 390 ? -21.582 21.146 7.649 1.00 91.31 390 LEU A CA 1
ATOM 3102 C C . LEU A 1 390 ? -22.678 20.619 8.580 1.00 91.31 390 LEU A C 1
ATOM 3104 O O . LEU A 1 390 ? -23.263 21.394 9.336 1.00 91.31 390 LEU A O 1
ATOM 3108 N N . ALA A 1 391 ? -22.922 19.307 8.588 1.00 89.00 391 ALA A N 1
ATOM 3109 C CA . ALA A 1 391 ? -23.888 18.688 9.489 1.00 89.00 391 ALA A CA 1
ATOM 3110 C C . ALA A 1 391 ? -23.529 18.941 10.962 1.00 89.00 391 ALA A C 1
ATOM 3112 O O . ALA A 1 391 ? -24.406 19.262 11.765 1.00 89.00 391 ALA A O 1
ATOM 3113 N N . ASN A 1 392 ? -22.245 18.861 11.318 1.00 87.75 392 ASN A N 1
ATOM 3114 C CA . ASN A 1 392 ? -21.774 19.164 12.667 1.00 87.75 392 ASN A CA 1
ATOM 3115 C C . ASN A 1 392 ? -21.877 20.657 13.017 1.00 87.75 392 ASN A C 1
ATOM 3117 O O . ASN A 1 392 ? -22.230 20.985 14.151 1.00 87.75 392 ASN A O 1
ATOM 3121 N N . CYS A 1 393 ? -21.630 21.561 12.065 1.00 89.31 393 CYS A N 1
ATOM 3122 C CA . CYS A 1 393 ? -21.861 22.997 12.241 1.00 89.31 393 CYS A CA 1
ATOM 3123 C C . CYS A 1 393 ? -23.343 23.291 12.510 1.00 89.31 393 CYS A C 1
ATOM 3125 O O . CYS A 1 393 ? -23.670 23.941 13.502 1.00 89.31 393 CYS A O 1
ATOM 3127 N N . VAL A 1 394 ? -24.248 22.743 11.692 1.00 88.88 394 VAL A N 1
ATOM 3128 C CA . VAL A 1 394 ? -25.701 22.902 11.863 1.00 88.88 394 VAL A CA 1
ATOM 3129 C C . VAL A 1 394 ? -26.155 22.343 13.212 1.00 88.88 394 VAL A C 1
ATOM 3131 O O . VAL A 1 394 ? -26.861 23.029 13.947 1.00 88.88 394 VAL A O 1
ATOM 3134 N N . GLN A 1 395 ? -25.693 21.149 13.602 1.00 85.12 395 GLN A N 1
ATOM 3135 C CA . GLN A 1 395 ? -26.031 20.555 14.903 1.00 85.12 395 GLN A CA 1
ATOM 3136 C C . GLN A 1 395 ? -25.604 21.415 16.101 1.00 85.12 395 GLN A C 1
ATOM 3138 O O . GLN A 1 395 ? -26.226 21.314 17.156 1.00 85.12 395 GLN A O 1
ATOM 3143 N N . ARG A 1 396 ? -24.569 22.254 15.966 1.00 85.38 396 ARG A N 1
ATOM 3144 C CA . ARG A 1 396 ? -24.138 23.184 17.023 1.00 85.38 396 ARG A CA 1
ATOM 3145 C C . ARG A 1 396 ? -24.855 24.526 16.984 1.00 85.38 396 ARG A C 1
ATOM 3147 O O . ARG A 1 396 ? -25.089 25.105 18.039 1.00 85.38 396 ARG A O 1
ATOM 3154 N N . LEU A 1 397 ? -25.194 25.013 15.795 1.00 87.25 397 LEU A N 1
ATOM 3155 C CA . LEU A 1 397 ? -25.909 26.277 15.630 1.00 87.25 397 LEU A CA 1
ATOM 3156 C C . LEU A 1 397 ? -27.383 26.154 16.036 1.00 87.25 397 LEU A C 1
ATOM 3158 O O . LEU A 1 397 ? -27.918 27.078 16.634 1.00 87.25 397 LEU A O 1
ATOM 3162 N N . VAL A 1 398 ? -28.031 25.010 15.786 1.00 86.12 398 VAL A N 1
ATOM 3163 C CA . VAL A 1 398 ? -29.461 24.813 16.097 1.00 86.12 398 VAL A CA 1
ATOM 3164 C C . VAL A 1 398 ? -29.794 25.037 17.586 1.00 86.12 398 VAL A C 1
ATOM 3166 O O . VAL A 1 398 ? -30.725 25.797 17.855 1.00 86.12 398 VAL A O 1
ATOM 3169 N N . PRO A 1 399 ? -29.055 24.472 18.566 1.00 79.06 399 PRO A N 1
ATOM 3170 C CA . PRO A 1 399 ? -29.278 24.773 19.982 1.00 79.06 399 PRO A CA 1
ATOM 3171 C C . PRO A 1 399 ? -29.046 26.245 20.347 1.00 79.06 399 PRO A C 1
ATOM 3173 O O . PRO A 1 399 ? -29.736 26.771 21.213 1.00 79.06 399 PRO A O 1
ATOM 3176 N N . ALA A 1 400 ? -28.110 26.929 19.678 1.00 81.19 400 ALA A N 1
ATOM 3177 C CA . ALA A 1 400 ? -27.811 28.336 19.951 1.00 81.19 400 ALA A CA 1
ATOM 3178 C C . ALA A 1 400 ? -28.949 29.286 19.532 1.00 81.19 400 ALA A C 1
ATOM 3180 O O . ALA A 1 400 ? -29.050 30.390 20.056 1.00 81.19 400 ALA A O 1
ATOM 3181 N N . VAL A 1 401 ? -29.825 28.858 18.615 1.00 81.88 401 VAL A N 1
ATOM 3182 C CA . VAL A 1 401 ? -30.935 29.678 18.098 1.00 81.88 401 VAL A CA 1
ATOM 3183 C C . VAL A 1 401 ? -32.191 29.606 18.989 1.00 81.88 401 VAL A C 1
ATOM 3185 O O . VAL A 1 401 ? -33.137 30.354 18.761 1.00 81.88 401 VAL A O 1
ATOM 3188 N N . GLY A 1 402 ? -32.220 28.763 20.033 1.00 71.81 402 GLY A N 1
ATOM 3189 C CA . GLY A 1 402 ? -33.215 28.764 21.127 1.00 71.81 402 GLY A CA 1
ATOM 3190 C C . GLY A 1 402 ? -34.678 28.430 20.769 1.00 71.81 402 GLY A C 1
ATOM 3191 O O . GLY A 1 402 ? -35.397 27.868 21.587 1.00 71.81 402 GLY A O 1
ATOM 3192 N N . CYS A 1 403 ? -35.138 28.701 19.546 1.00 69.50 403 CYS A N 1
ATOM 3193 C CA . CYS A 1 403 ? -36.553 28.615 19.168 1.00 69.50 403 CYS A CA 1
ATOM 3194 C C . CYS A 1 403 ? -37.018 27.228 18.688 1.00 69.50 403 CYS A C 1
ATOM 3196 O O . CYS A 1 403 ? -38.218 27.011 18.550 1.00 69.50 403 CYS A O 1
ATOM 3198 N N . VAL A 1 404 ? -36.115 26.276 18.417 1.00 64.94 404 VAL A N 1
ATOM 3199 C CA . VAL A 1 404 ? -36.470 24.994 17.752 1.00 64.94 404 VAL A CA 1
ATOM 3200 C C . VAL A 1 404 ? -36.281 23.766 18.658 1.00 64.94 404 VAL A C 1
ATOM 3202 O O . VAL A 1 404 ? -36.630 22.644 18.292 1.00 64.94 404 VAL A O 1
ATOM 3205 N N . GLN A 1 405 ? -35.786 23.961 19.880 1.00 57.66 405 GLN A N 1
ATOM 3206 C CA . GLN A 1 405 ? -35.285 22.876 20.730 1.00 57.66 405 GLN A CA 1
ATOM 3207 C C . GLN A 1 405 ? -36.362 21.855 21.148 1.00 57.66 405 GLN A C 1
ATOM 3209 O O . GLN A 1 405 ? -36.046 20.685 21.341 1.00 57.66 405 GLN A O 1
ATOM 3214 N N . HIS A 1 406 ? -37.640 22.247 21.186 1.00 64.19 406 HIS A N 1
ATOM 3215 C CA . HIS A 1 406 ? -38.736 21.355 21.583 1.00 64.19 406 HIS A CA 1
ATOM 3216 C C . HIS A 1 406 ? -39.282 20.431 20.477 1.00 64.19 406 HIS A C 1
ATOM 3218 O O . HIS A 1 406 ? -40.053 19.532 20.797 1.00 64.19 406 HIS A O 1
ATOM 3224 N N . ARG A 1 407 ? -38.928 20.605 19.191 1.00 71.62 407 ARG A N 1
ATOM 3225 C CA . ARG A 1 407 ? -39.566 19.838 18.091 1.00 71.62 407 ARG A CA 1
ATOM 3226 C C . ARG A 1 407 ? -38.742 18.696 17.493 1.00 71.62 407 ARG A C 1
ATOM 3228 O O . ARG A 1 407 ? -39.279 17.949 16.682 1.00 71.62 407 ARG A O 1
ATOM 3235 N N . LEU A 1 408 ? -37.470 18.525 17.860 1.00 76.06 408 LEU A N 1
ATOM 3236 C CA . LEU A 1 408 ? -36.604 17.499 17.260 1.00 76.06 408 LEU A CA 1
ATOM 3237 C C . LEU A 1 408 ? -35.967 16.613 18.346 1.00 76.06 408 LEU A C 1
ATOM 3239 O O . LEU A 1 408 ? -34.865 16.910 18.807 1.00 76.06 408 LEU A O 1
ATOM 3243 N N . PRO A 1 409 ? -36.613 15.492 18.728 1.00 68.44 409 PRO A N 1
ATOM 3244 C CA . PRO A 1 409 ? -36.140 14.591 19.790 1.00 68.44 409 PRO A CA 1
ATOM 3245 C C . PRO A 1 409 ? -34.715 14.054 19.580 1.00 68.44 409 PRO A C 1
ATOM 3247 O O . PRO A 1 409 ? -34.012 13.725 20.530 1.00 68.44 409 PRO A O 1
ATOM 3250 N N . TRP A 1 410 ? -34.247 13.976 18.330 1.00 73.00 410 TRP A N 1
ATOM 3251 C CA . TRP A 1 410 ? -32.900 13.501 17.999 1.00 73.00 410 TRP A CA 1
ATOM 3252 C C . TRP A 1 410 ? -31.784 14.516 18.307 1.00 73.00 410 TRP A C 1
ATOM 3254 O O . TRP A 1 410 ? -30.606 14.138 18.297 1.00 73.00 410 TRP A O 1
ATOM 3264 N N . LEU A 1 411 ? -32.121 15.783 18.575 1.00 69.31 411 LEU A N 1
ATOM 3265 C CA . LEU A 1 411 ? -31.189 16.851 18.963 1.00 69.31 411 LEU A CA 1
ATOM 3266 C C . LEU A 1 411 ? -30.997 16.965 20.479 1.00 69.31 411 LEU A C 1
ATOM 3268 O O . LEU A 1 411 ? -30.114 17.706 20.911 1.00 69.31 411 LEU A O 1
ATOM 3272 N N . ASP A 1 412 ? -31.768 16.227 21.281 1.00 80.31 412 ASP A N 1
ATOM 3273 C CA . ASP A 1 412 ? -31.635 16.289 22.730 1.00 80.31 412 ASP A CA 1
ATOM 3274 C C . ASP A 1 412 ? -30.305 15.664 23.187 1.00 80.31 412 ASP A C 1
ATOM 3276 O O . ASP A 1 412 ? -30.065 14.452 23.116 1.00 80.31 412 ASP A O 1
ATOM 3280 N N . VAL A 1 413 ? -29.407 16.534 23.649 1.00 80.56 413 VAL A N 1
ATOM 3281 C CA . VAL A 1 413 ? -28.077 16.178 24.150 1.00 80.56 413 VAL A CA 1
ATOM 3282 C C . VAL A 1 413 ? -28.180 15.257 25.365 1.00 80.56 413 VAL A C 1
ATOM 3284 O O . VAL A 1 413 ? -27.326 14.383 25.531 1.00 80.56 413 VAL A O 1
ATOM 3287 N N . THR A 1 414 ? -29.216 15.409 26.194 1.00 84.44 414 THR A N 1
ATOM 3288 C CA . THR A 1 414 ? -29.400 14.579 27.389 1.00 84.44 414 THR A CA 1
ATOM 3289 C C . THR A 1 414 ? -29.742 13.141 27.011 1.00 84.44 414 THR A C 1
ATOM 3291 O O . THR A 1 414 ? -29.055 12.225 27.464 1.00 84.44 414 THR A O 1
ATOM 3294 N N . ILE A 1 415 ? -30.673 12.936 26.070 1.00 85.19 415 ILE A N 1
ATOM 3295 C CA . ILE A 1 415 ? -31.021 11.609 25.534 1.00 85.19 415 ILE A CA 1
ATOM 3296 C C . ILE A 1 415 ? -29.794 10.943 24.897 1.00 85.19 415 ILE A C 1
ATOM 3298 O O . ILE A 1 415 ? -29.565 9.748 25.085 1.00 85.19 415 ILE A O 1
ATOM 3302 N N . ARG A 1 416 ? -28.956 11.695 24.169 1.00 83.56 416 ARG A N 1
ATOM 3303 C CA . ARG A 1 416 ? -27.712 11.150 23.591 1.00 83.56 416 ARG A CA 1
ATOM 3304 C C . ARG A 1 416 ? -26.717 10.710 24.663 1.00 83.56 416 ARG A C 1
ATOM 3306 O O . ARG A 1 416 ? -26.153 9.626 24.534 1.00 83.56 416 ARG A O 1
ATOM 3313 N N . LYS A 1 417 ? -26.512 11.518 25.711 1.00 85.56 417 LYS A N 1
ATOM 3314 C CA . LYS A 1 417 ? -25.642 11.160 26.843 1.00 85.56 417 LYS A CA 1
ATOM 3315 C C . LYS A 1 417 ? -26.165 9.925 27.576 1.00 85.56 417 LYS A C 1
ATOM 3317 O O . LYS A 1 417 ? -25.391 9.004 27.804 1.00 85.56 417 LYS A O 1
ATOM 3322 N N . GLN A 1 418 ? -27.469 9.862 27.846 1.00 89.00 418 GLN A N 1
ATOM 3323 C CA . GLN A 1 418 ? -28.108 8.704 28.476 1.00 89.00 418 GLN A CA 1
ATOM 3324 C C . GLN A 1 418 ? -27.976 7.442 27.620 1.00 89.00 418 GLN A C 1
ATOM 3326 O O . GLN A 1 418 ? -27.588 6.400 28.133 1.00 89.00 418 GLN A O 1
ATOM 3331 N N . ARG A 1 419 ? -28.211 7.521 26.303 1.00 88.88 419 ARG A N 1
ATOM 3332 C CA . ARG A 1 419 ? -28.004 6.383 25.389 1.00 88.88 419 ARG A CA 1
ATOM 3333 C C . ARG A 1 419 ? -26.543 5.946 25.336 1.00 88.88 419 ARG A C 1
ATOM 3335 O O . ARG A 1 419 ? -26.277 4.751 25.304 1.00 88.88 419 ARG A O 1
ATOM 3342 N N . ALA A 1 420 ? -25.600 6.888 25.326 1.00 85.81 420 ALA A N 1
ATOM 3343 C CA . ALA A 1 420 ? -24.174 6.573 25.347 1.00 85.81 420 ALA A CA 1
ATOM 3344 C C . ALA A 1 420 ? -23.765 5.893 26.662 1.00 85.81 420 ALA A C 1
ATOM 3346 O O . ALA A 1 420 ? -23.046 4.899 26.631 1.00 85.81 420 ALA A O 1
ATOM 3347 N N . GLN A 1 421 ? -24.263 6.380 27.800 1.00 88.88 421 GLN A N 1
ATOM 3348 C CA . GLN A 1 421 ? -24.032 5.773 29.109 1.00 88.88 421 GLN A CA 1
ATOM 3349 C C . GLN A 1 421 ? -24.676 4.385 29.208 1.00 88.88 421 GLN A C 1
ATOM 3351 O O . GLN A 1 421 ? -23.997 3.438 29.580 1.00 88.88 421 GLN A O 1
ATOM 3356 N N . ALA A 1 422 ? -25.928 4.223 28.774 1.00 91.19 422 ALA A N 1
ATOM 3357 C CA . ALA A 1 422 ? -26.600 2.925 28.736 1.00 91.19 422 ALA A CA 1
ATOM 3358 C C . ALA A 1 422 ? -25.861 1.916 27.841 1.00 91.19 422 ALA A C 1
ATOM 3360 O O . ALA A 1 422 ? -25.692 0.761 28.221 1.00 91.19 422 ALA A O 1
ATOM 3361 N N . LYS A 1 423 ? -25.358 2.351 26.674 1.00 90.75 423 LYS A N 1
ATOM 3362 C CA . LYS A 1 423 ? -24.512 1.513 25.809 1.00 90.75 423 LYS A CA 1
ATOM 3363 C C . LYS A 1 423 ? -23.204 1.116 26.493 1.00 90.75 423 LYS A C 1
ATOM 3365 O O . LYS A 1 423 ? -22.794 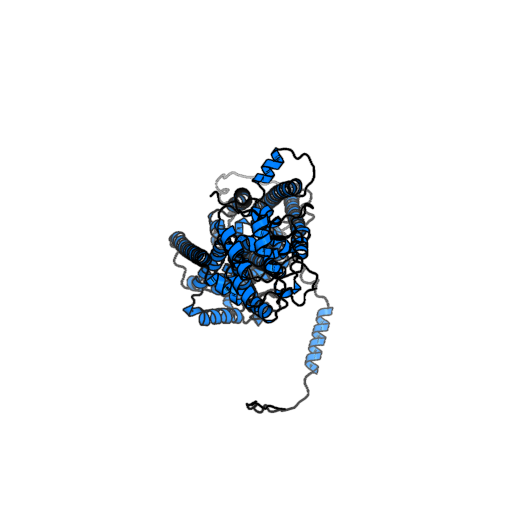-0.027 26.350 1.00 90.75 423 LYS A O 1
ATOM 3370 N N . ARG A 1 424 ? -22.568 2.025 27.241 1.00 89.31 424 ARG A N 1
ATOM 3371 C CA . ARG A 1 424 ? -21.350 1.737 28.020 1.00 89.31 424 ARG A CA 1
ATOM 3372 C C . ARG A 1 424 ? -21.607 0.705 29.113 1.00 89.31 424 ARG A C 1
ATOM 3374 O O . ARG A 1 424 ? -20.886 -0.280 29.175 1.00 89.31 424 ARG A O 1
ATOM 3381 N N . THR A 1 425 ? -22.651 0.895 29.915 1.00 91.88 425 THR A N 1
ATOM 3382 C CA . THR A 1 425 ? -23.018 -0.050 30.976 1.00 91.88 425 THR A CA 1
ATOM 3383 C C . THR A 1 425 ? -23.361 -1.422 30.398 1.00 91.88 425 THR A C 1
ATOM 3385 O O . THR A 1 425 ? -22.857 -2.427 30.884 1.00 91.88 425 THR A O 1
ATOM 3388 N N . ARG A 1 426 ? -24.128 -1.473 29.299 1.00 93.75 426 ARG A N 1
ATOM 3389 C CA . ARG A 1 426 ? -24.416 -2.727 28.583 1.00 93.75 426 ARG A CA 1
ATOM 3390 C C . ARG A 1 426 ? -23.148 -3.388 28.041 1.00 93.75 426 ARG A C 1
ATOM 3392 O O . ARG A 1 426 ? -23.019 -4.601 28.124 1.00 93.75 426 ARG A O 1
ATOM 3399 N N . ALA A 1 427 ? -22.213 -2.605 27.501 1.00 92.62 427 ALA A N 1
ATOM 3400 C CA . ALA A 1 427 ? -20.939 -3.128 27.016 1.00 92.62 427 ALA A CA 1
ATOM 3401 C C . ALA A 1 427 ? -20.116 -3.750 28.150 1.00 92.62 427 ALA A C 1
ATOM 3403 O O . ALA A 1 427 ? -19.598 -4.847 27.988 1.00 92.62 427 ALA A O 1
ATOM 3404 N N . GLN A 1 428 ? -20.021 -3.079 29.300 1.00 91.94 428 GLN A N 1
ATOM 3405 C CA . GLN A 1 428 ? -19.313 -3.602 30.472 1.00 91.94 428 GLN A CA 1
ATOM 3406 C C . GLN A 1 428 ? -19.925 -4.905 30.972 1.00 91.94 428 GLN A C 1
ATOM 3408 O O . GLN A 1 428 ? -19.205 -5.884 31.119 1.00 91.94 428 GLN A O 1
ATOM 3413 N N . GLN A 1 429 ? -21.249 -4.931 31.136 1.00 94.50 429 GLN A N 1
ATOM 3414 C CA . GLN A 1 429 ? -21.972 -6.133 31.547 1.00 94.50 429 GLN A CA 1
ATOM 3415 C C . GLN A 1 429 ? -21.723 -7.292 30.578 1.00 94.50 429 GLN A C 1
ATOM 3417 O O . GLN A 1 429 ? -21.400 -8.391 31.013 1.00 94.50 429 GLN A O 1
ATOM 3422 N N . ALA A 1 430 ? -21.782 -7.036 29.268 1.00 94.12 430 ALA A N 1
ATOM 3423 C CA . ALA A 1 430 ? -21.497 -8.057 28.266 1.00 94.12 430 ALA A CA 1
ATOM 3424 C C . ALA A 1 430 ? -20.039 -8.548 28.321 1.00 94.12 430 ALA A C 1
ATOM 3426 O O . ALA A 1 430 ? -19.792 -9.736 28.150 1.00 94.12 430 ALA A O 1
ATOM 3427 N N . ILE A 1 431 ? -19.065 -7.664 28.570 1.00 93.81 431 ILE A N 1
ATOM 3428 C CA . ILE A 1 431 ? -17.653 -8.053 28.723 1.00 93.81 431 ILE A CA 1
ATOM 3429 C C . ILE A 1 431 ? -17.474 -8.932 29.963 1.00 93.81 431 ILE A C 1
ATOM 3431 O O . ILE A 1 431 ? -16.896 -10.009 29.855 1.00 93.81 431 ILE A O 1
ATOM 3435 N N . GLU A 1 432 ? -17.978 -8.498 31.119 1.00 92.38 432 GLU A N 1
ATOM 3436 C CA . GLU A 1 432 ? -17.898 -9.254 32.375 1.00 92.38 432 GLU A CA 1
ATOM 3437 C C . GLU A 1 432 ? -18.560 -10.629 32.231 1.00 92.38 432 GLU A C 1
ATOM 3439 O O . GLU A 1 432 ? -17.982 -11.645 32.614 1.00 92.38 432 GLU A O 1
ATOM 3444 N N . GLU A 1 433 ? -19.728 -10.688 31.591 1.00 93.12 433 GLU A N 1
ATOM 3445 C CA . GLU A 1 433 ? -20.454 -11.932 31.351 1.00 93.12 433 GLU A CA 1
ATOM 3446 C C . GLU A 1 433 ? -19.707 -12.880 30.396 1.00 93.12 433 GLU A C 1
ATOM 3448 O O . GLU A 1 433 ? -19.656 -14.089 30.643 1.00 93.12 433 GLU A O 1
ATOM 3453 N N . LEU A 1 434 ? -19.082 -12.347 29.338 1.00 92.94 434 LEU A N 1
ATOM 3454 C CA . LEU A 1 434 ? -18.253 -13.126 28.412 1.00 92.94 434 LEU A CA 1
ATOM 3455 C C . LEU A 1 434 ? -17.005 -13.705 29.092 1.00 92.94 434 LEU A C 1
ATOM 3457 O O . LEU A 1 434 ? -16.616 -14.828 28.774 1.00 92.94 434 LEU A O 1
ATOM 3461 N N . LEU A 1 435 ? -16.385 -12.966 30.015 1.00 91.75 435 LEU A N 1
ATOM 3462 C CA . LEU A 1 435 ? -15.194 -13.429 30.733 1.00 91.75 435 LEU A CA 1
ATOM 3463 C C . LEU A 1 435 ? -15.553 -14.457 31.816 1.00 91.75 435 LEU A C 1
ATOM 3465 O O . LEU A 1 435 ? -14.900 -15.494 31.925 1.00 91.75 435 LEU A O 1
ATOM 3469 N N . GLN A 1 436 ? -16.643 -14.239 32.559 1.00 88.94 436 GLN A N 1
ATOM 3470 C CA . GLN A 1 436 ? -17.062 -15.132 33.645 1.00 88.94 436 GLN A CA 1
ATOM 3471 C C . GLN A 1 436 ? -17.607 -16.477 33.153 1.00 88.94 436 GLN A C 1
ATOM 3473 O O . GLN A 1 436 ? -17.313 -17.519 33.741 1.00 88.94 436 GLN A O 1
ATOM 3478 N N . LYS A 1 437 ? -18.431 -16.490 32.095 1.00 77.19 437 LYS A N 1
ATOM 3479 C CA . LYS A 1 437 ? -19.200 -17.693 31.729 1.00 77.19 437 LYS A CA 1
ATOM 3480 C C . LYS A 1 437 ? -18.411 -18.746 30.951 1.00 77.19 437 LYS A C 1
ATOM 3482 O O . LYS A 1 437 ? -18.980 -19.808 30.697 1.00 77.19 437 LYS A O 1
ATOM 3487 N N . GLN A 1 438 ? -17.166 -18.463 30.546 1.00 76.31 438 GLN A N 1
ATOM 3488 C CA . GLN A 1 438 ? -16.446 -19.227 29.509 1.00 76.31 438 GLN A CA 1
ATOM 3489 C C . GLN A 1 438 ? -17.414 -19.722 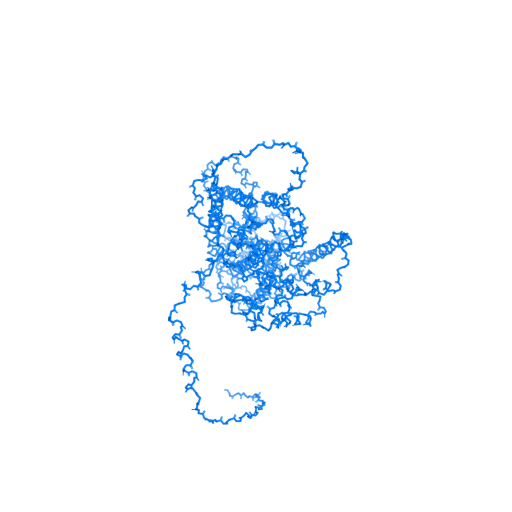28.417 1.00 76.31 438 GLN A C 1
ATOM 3491 O O . GLN A 1 438 ? -17.567 -20.933 28.221 1.00 76.31 438 GLN A O 1
ATOM 3496 N N . PRO A 1 439 ? -18.189 -18.813 27.799 1.00 68.06 439 PRO A N 1
ATOM 3497 C CA . PRO A 1 439 ? -19.349 -19.206 27.028 1.00 68.06 439 PRO A CA 1
ATOM 3498 C C . PRO A 1 439 ? -18.910 -20.100 25.873 1.00 68.06 439 PRO A C 1
ATOM 3500 O O . PRO A 1 439 ? -18.080 -19.724 25.047 1.00 68.06 439 PRO A O 1
ATOM 3503 N N . LEU A 1 440 ? -19.504 -21.293 25.795 1.00 78.88 440 LEU A N 1
ATOM 3504 C CA . LEU A 1 440 ? -19.494 -22.065 24.558 1.00 78.88 440 LEU A CA 1
ATOM 3505 C C . LEU A 1 440 ? -19.996 -21.148 23.426 1.00 78.88 440 LEU A C 1
ATOM 3507 O O . LEU A 1 440 ? -20.907 -20.352 23.673 1.00 78.88 440 LEU A O 1
ATOM 3511 N N . PRO A 1 441 ? -19.482 -21.259 22.187 1.00 78.56 441 PRO A N 1
ATOM 3512 C CA . PRO A 1 441 ? -19.881 -20.397 21.070 1.00 78.56 441 PRO A CA 1
ATOM 3513 C C . PRO A 1 441 ? -21.403 -20.274 20.863 1.00 78.56 441 PRO A C 1
ATOM 3515 O O . PRO A 1 441 ? -21.885 -19.248 20.387 1.00 78.56 441 PRO A O 1
ATOM 3518 N N . SER A 1 442 ? -22.175 -21.288 21.267 1.00 83.31 442 SER A N 1
ATOM 3519 C CA . SER A 1 442 ? -23.641 -21.286 21.231 1.00 83.31 442 SER A CA 1
ATOM 3520 C C . SER A 1 442 ? -24.307 -20.292 22.195 1.00 83.31 442 SER A C 1
ATOM 3522 O O . SER A 1 442 ? -25.415 -19.850 21.910 1.00 83.31 442 SER A O 1
ATOM 3524 N N . ARG A 1 443 ? -23.648 -19.911 23.297 1.00 89.31 443 ARG A N 1
ATOM 3525 C CA . ARG A 1 443 ? -24.192 -19.048 24.366 1.00 89.31 443 ARG A CA 1
ATOM 3526 C C . ARG A 1 443 ? -23.891 -17.559 24.194 1.00 89.31 443 ARG A C 1
ATOM 3528 O O . ARG A 1 443 ? -24.358 -16.746 24.981 1.00 89.31 443 ARG A O 1
ATOM 3535 N N . PHE A 1 444 ? -23.146 -17.164 23.161 1.00 91.81 444 PHE A N 1
ATOM 3536 C CA . PHE A 1 444 ? -22.863 -15.743 22.896 1.00 91.81 444 PHE A CA 1
ATOM 3537 C C . PHE A 1 444 ? -24.140 -14.924 22.674 1.00 91.81 444 PHE A C 1
ATOM 3539 O O . PHE A 1 444 ? -24.207 -13.765 23.075 1.00 91.81 444 PHE A O 1
ATOM 3546 N N . ARG A 1 445 ? -25.164 -15.548 22.079 1.00 92.12 445 ARG A N 1
ATOM 3547 C CA . ARG A 1 445 ? -26.466 -14.914 21.844 1.00 92.12 445 ARG A CA 1
ATOM 3548 C C . ARG A 1 445 ? -27.253 -14.647 23.126 1.00 92.12 445 ARG A C 1
ATOM 3550 O O . ARG A 1 445 ? -28.112 -13.772 23.098 1.00 92.12 445 ARG A O 1
ATOM 3557 N N . ASP A 1 446 ? -26.947 -15.362 24.210 1.00 93.81 446 ASP A N 1
ATOM 3558 C CA . ASP A 1 446 ? -27.587 -15.165 25.513 1.00 93.81 446 ASP A CA 1
ATOM 3559 C C . ASP A 1 446 ? -27.099 -13.864 26.168 1.00 93.81 446 ASP A C 1
ATOM 3561 O O . ASP A 1 446 ? -27.877 -13.187 26.833 1.00 93.81 446 ASP A O 1
ATOM 3565 N N . VAL A 1 447 ? -25.829 -13.501 25.934 1.00 93.81 447 VAL A N 1
ATOM 3566 C CA . VAL A 1 447 ? -25.234 -12.237 26.400 1.00 93.81 447 VAL A CA 1
ATOM 3567 C C . VAL A 1 447 ? -25.755 -11.071 25.562 1.00 93.81 447 VAL A C 1
ATOM 3569 O O . VAL A 1 447 ? -26.262 -10.078 26.079 1.00 93.81 447 VAL A O 1
ATOM 3572 N N . ASP A 1 448 ? -25.639 -11.185 24.236 1.00 94.06 448 ASP A N 1
ATOM 3573 C CA . ASP A 1 448 ? -26.200 -10.215 23.303 1.00 94.06 448 ASP A CA 1
ATOM 3574 C C . ASP A 1 448 ? -26.431 -10.873 21.930 1.00 94.06 448 ASP A C 1
ATOM 3576 O O . ASP A 1 448 ? -25.502 -11.454 21.359 1.00 94.06 448 ASP A O 1
ATOM 3580 N N . PRO A 1 449 ? -27.629 -10.756 21.329 1.00 93.62 449 PRO A N 1
ATOM 3581 C CA . PRO A 1 449 ? -27.935 -11.397 20.048 1.00 93.62 449 PRO A CA 1
ATOM 3582 C C . PRO A 1 449 ? -27.083 -10.879 18.877 1.00 93.62 449 PRO A C 1
ATOM 3584 O O . PRO A 1 449 ? -27.000 -11.539 17.839 1.00 93.62 449 PRO A O 1
ATOM 3587 N N . SER A 1 450 ? -26.463 -9.702 19.014 1.00 93.19 450 SER A N 1
ATOM 3588 C CA . SER A 1 450 ? -25.577 -9.119 18.001 1.00 93.19 450 SER A CA 1
ATOM 3589 C C . SER A 1 450 ? -24.137 -9.637 18.070 1.00 93.19 450 SER A C 1
ATOM 3591 O O . SER A 1 450 ? -23.390 -9.473 17.099 1.00 93.19 450 SER A O 1
ATOM 3593 N N . LEU A 1 451 ? -23.742 -10.287 19.172 1.00 93.44 451 LEU A N 1
ATOM 3594 C CA . LEU A 1 451 ? -22.410 -10.862 19.318 1.00 93.44 451 LEU A CA 1
ATOM 3595 C C . LEU A 1 451 ? -22.222 -12.038 18.358 1.00 93.44 451 LEU A C 1
ATOM 3597 O O . LEU A 1 451 ? -23.041 -12.954 18.267 1.00 93.44 451 LEU A O 1
ATOM 3601 N N . ARG A 1 452 ? -21.094 -12.020 17.647 1.00 93.19 452 ARG A N 1
ATOM 3602 C CA . ARG A 1 452 ? -20.674 -13.097 16.748 1.00 93.19 452 ARG A CA 1
ATOM 3603 C C . ARG A 1 452 ? -19.360 -13.666 17.268 1.00 93.19 452 ARG A C 1
ATOM 3605 O O . ARG A 1 452 ? -18.378 -12.930 17.247 1.00 93.19 452 ARG A O 1
ATOM 3612 N N . PRO A 1 453 ? -19.313 -14.921 17.738 1.00 94.56 453 PRO A N 1
ATOM 3613 C CA . PRO A 1 453 ? -18.070 -15.486 18.243 1.00 94.56 453 PRO A CA 1
ATOM 3614 C C . PRO A 1 453 ? -17.019 -15.553 17.133 1.00 94.56 453 PRO A C 1
ATOM 3616 O O . PRO A 1 453 ? -17.339 -15.675 15.947 1.00 94.56 453 PRO A O 1
ATOM 3619 N N . VAL A 1 454 ? -15.750 -15.498 17.529 1.00 94.75 454 VAL A N 1
ATOM 3620 C CA . VAL A 1 454 ? -14.624 -15.770 16.635 1.00 94.75 454 VAL A CA 1
ATOM 3621 C C . VAL A 1 454 ? -14.695 -17.233 16.219 1.00 94.75 454 VAL A C 1
ATOM 3623 O O . VAL A 1 454 ? -14.598 -18.134 17.049 1.00 94.75 454 VAL A O 1
ATOM 3626 N N . VAL A 1 455 ? -14.856 -17.472 14.922 1.00 95.25 455 VAL A N 1
ATOM 3627 C CA . VAL A 1 455 ? -14.893 -18.819 14.349 1.00 95.25 455 VAL A CA 1
ATOM 3628 C C . VAL A 1 455 ? -13.664 -19.041 13.480 1.00 95.25 455 VAL A C 1
ATOM 3630 O O . VAL A 1 455 ? -13.084 -18.099 12.934 1.00 95.25 455 VAL A O 1
ATOM 3633 N N . LEU A 1 456 ? -13.256 -20.302 13.329 1.00 94.69 456 LEU A N 1
ATOM 3634 C CA . LEU A 1 456 ? -12.100 -20.642 12.501 1.00 94.69 456 LEU A CA 1
ATOM 3635 C C . LEU A 1 456 ? -12.320 -20.209 11.044 1.00 94.69 456 LEU A C 1
ATOM 3637 O O . LEU A 1 456 ? -11.491 -19.502 10.473 1.00 94.69 456 LEU A O 1
ATOM 3641 N N . LEU A 1 457 ? -13.466 -20.591 10.475 1.00 94.62 457 LEU A N 1
ATOM 3642 C CA . LEU A 1 457 ? -13.884 -20.252 9.121 1.00 94.62 457 LEU A CA 1
ATOM 3643 C C . LEU A 1 457 ? -15.241 -19.549 9.188 1.00 94.62 457 LEU A C 1
ATOM 3645 O O . LEU A 1 457 ? -16.217 -20.124 9.661 1.00 94.62 457 LEU A O 1
ATOM 3649 N N . ALA A 1 458 ? -15.293 -18.307 8.718 1.00 90.31 458 ALA A N 1
ATOM 3650 C CA . ALA A 1 458 ? -16.541 -17.588 8.493 1.00 90.31 458 ALA A CA 1
ATOM 3651 C C . ALA A 1 458 ? -16.738 -17.407 6.990 1.00 90.31 458 ALA A C 1
ATOM 3653 O O . ALA A 1 458 ? -15.762 -17.328 6.238 1.00 90.31 458 ALA A O 1
ATOM 3654 N N . TRP A 1 459 ? -17.991 -17.288 6.555 1.00 85.25 459 TRP A N 1
ATOM 3655 C CA . TRP A 1 459 ? -18.261 -16.850 5.190 1.00 85.25 459 TRP A CA 1
ATOM 3656 C C . TRP A 1 459 ? -17.686 -15.437 4.978 1.00 85.25 459 TRP A C 1
ATOM 3658 O O . TRP A 1 459 ? -17.844 -14.605 5.876 1.00 85.25 459 TRP A O 1
ATOM 3668 N N . PRO A 1 460 ? -17.067 -15.125 3.821 1.00 77.94 460 PRO A N 1
ATOM 3669 C CA . PRO A 1 460 ? -16.348 -13.874 3.572 1.00 77.94 460 PRO A CA 1
ATOM 3670 C C . PRO A 1 460 ? -17.021 -12.565 4.010 1.00 77.94 460 PRO A C 1
ATOM 3672 O O . PRO A 1 460 ? -16.331 -11.612 4.373 1.00 77.94 460 PRO A O 1
ATOM 3675 N N . TRP A 1 461 ? -18.353 -12.510 3.998 1.00 77.31 461 TRP A N 1
ATOM 3676 C CA . TRP A 1 461 ? -19.161 -11.351 4.395 1.00 77.31 461 TRP A CA 1
ATOM 3677 C C . TRP A 1 461 ? -19.633 -11.358 5.854 1.00 77.31 461 TRP A C 1
ATOM 3679 O O . TRP A 1 461 ? -20.094 -10.331 6.351 1.00 77.31 461 TRP A O 1
ATOM 3689 N N . GLN A 1 462 ? -19.546 -12.482 6.567 1.00 79.19 462 GLN A N 1
ATOM 3690 C CA . GLN A 1 462 ? -20.059 -12.599 7.936 1.00 79.19 462 GLN A CA 1
ATOM 3691 C C . GLN A 1 462 ? -19.136 -11.960 8.987 1.00 79.19 462 GLN A C 1
ATOM 3693 O O . GLN A 1 462 ? -19.605 -11.660 10.089 1.00 79.19 462 GLN A O 1
ATOM 3698 N N . GLY A 1 463 ? -17.878 -11.669 8.632 1.00 77.69 463 GLY A N 1
ATOM 3699 C CA . GLY A 1 463 ? -16.866 -11.175 9.567 1.00 77.69 463 GLY A CA 1
ATOM 3700 C C . GLY A 1 463 ? -16.495 -12.222 10.627 1.00 77.69 463 GLY A C 1
ATOM 3701 O O . GLY A 1 463 ? -17.150 -13.248 10.762 1.00 77.69 463 GLY A O 1
ATOM 3702 N N . GLY A 1 464 ? -15.411 -11.990 11.372 1.00 80.25 464 GLY A N 1
ATOM 3703 C CA . GLY A 1 464 ? -15.030 -12.853 12.503 1.00 80.25 464 GLY A CA 1
ATOM 3704 C C . GLY A 1 464 ? -14.347 -14.182 12.147 1.00 80.25 464 GLY A C 1
ATOM 3705 O O . GLY A 1 464 ? -13.974 -14.918 13.056 1.00 80.25 464 GLY A O 1
ATOM 3706 N N . GLY A 1 465 ? -14.132 -14.477 10.860 1.00 93.62 465 GLY A N 1
ATOM 3707 C CA . GLY A 1 465 ? -13.346 -15.631 10.418 1.00 93.62 465 GLY A CA 1
ATOM 3708 C C . GLY A 1 465 ? -11.853 -15.417 10.660 1.00 93.62 465 GLY A C 1
ATOM 3709 O O . GLY A 1 465 ? -11.232 -14.552 10.029 1.00 93.62 465 GLY A O 1
ATOM 3710 N N . LEU A 1 466 ? -11.269 -16.213 11.555 1.00 94.44 466 LEU A N 1
ATOM 3711 C CA . LEU A 1 466 ? -9.850 -16.116 11.888 1.00 94.44 466 LEU A CA 1
ATOM 3712 C C . LEU A 1 466 ? -8.960 -16.557 10.718 1.00 94.44 466 LEU A C 1
ATOM 3714 O O . LEU A 1 466 ? -8.025 -15.839 10.370 1.00 94.44 466 LEU A O 1
ATOM 3718 N N . LEU A 1 467 ? -9.282 -17.670 10.049 1.00 93.75 467 LEU A N 1
ATOM 3719 C CA . LEU A 1 467 ? -8.505 -18.155 8.903 1.00 93.75 467 LEU A CA 1
ATOM 3720 C C . LEU A 1 467 ? -8.556 -17.177 7.727 1.00 93.75 467 LEU A C 1
ATOM 3722 O O . LEU A 1 467 ? -7.532 -16.922 7.110 1.00 93.75 467 LEU A O 1
ATOM 3726 N N . GLN A 1 468 ? -9.718 -16.576 7.454 1.00 93.50 468 GLN A N 1
ATOM 3727 C CA . GLN A 1 468 ? -9.848 -15.539 6.425 1.00 93.50 468 GLN A CA 1
ATOM 3728 C C . GLN A 1 468 ? -8.985 -14.317 6.765 1.00 93.50 468 GLN A C 1
ATOM 3730 O O . GLN A 1 468 ? -8.303 -13.781 5.899 1.00 93.50 468 GLN A O 1
ATOM 3735 N N . THR A 1 469 ? -8.993 -13.885 8.031 1.00 92.81 469 THR A N 1
ATOM 3736 C CA . THR A 1 469 ? -8.148 -12.778 8.496 1.00 92.81 469 THR A CA 1
ATOM 3737 C C . THR A 1 469 ? -6.666 -13.086 8.300 1.00 92.81 469 THR A C 1
ATOM 3739 O O . THR A 1 469 ? -5.947 -12.240 7.779 1.00 92.81 469 THR A O 1
ATOM 3742 N N . LEU A 1 470 ? -6.225 -14.286 8.683 1.00 92.75 470 LEU A N 1
ATOM 3743 C CA . LEU A 1 470 ? -4.841 -14.725 8.510 1.00 92.75 470 LEU A CA 1
ATOM 3744 C C . LEU A 1 470 ? -4.473 -14.898 7.032 1.00 92.75 470 LEU A C 1
ATOM 3746 O O . LEU A 1 470 ? -3.371 -14.541 6.645 1.00 92.75 470 LEU A O 1
ATOM 3750 N N . ALA A 1 471 ? -5.387 -15.390 6.195 1.00 94.44 471 ALA A N 1
ATOM 3751 C CA . ALA A 1 471 ? -5.162 -15.537 4.760 1.00 94.44 471 ALA A CA 1
ATOM 3752 C C . ALA A 1 471 ? -4.975 -14.178 4.072 1.00 94.44 471 ALA A C 1
ATOM 3754 O O . ALA A 1 471 ? -4.061 -14.032 3.269 1.00 94.44 471 ALA A O 1
ATOM 3755 N N . LEU A 1 472 ? -5.790 -13.174 4.421 1.00 94.12 472 LEU A N 1
ATOM 3756 C CA . LEU A 1 472 ? -5.607 -11.805 3.928 1.00 94.12 472 LEU A CA 1
ATOM 3757 C C . LEU A 1 472 ? -4.283 -11.198 4.408 1.00 94.12 472 LEU A C 1
ATOM 3759 O O . LEU A 1 472 ? -3.658 -10.476 3.648 1.00 94.12 472 LEU A O 1
ATOM 3763 N N . LEU A 1 473 ? -3.849 -11.523 5.629 1.00 92.94 473 LEU A N 1
ATOM 3764 C CA . LEU A 1 473 ? -2.548 -11.111 6.166 1.00 92.94 473 LEU A CA 1
ATOM 3765 C C . LEU A 1 473 ? -1.387 -11.710 5.365 1.00 92.94 473 LEU A C 1
ATOM 3767 O O . LEU A 1 473 ? -0.493 -11.007 4.928 1.00 92.94 473 LEU A O 1
ATOM 3771 N N . ILE A 1 474 ? -1.426 -13.027 5.147 1.00 93.06 474 ILE A N 1
ATOM 3772 C CA . ILE A 1 474 ? -0.398 -13.753 4.392 1.00 93.06 474 ILE A CA 1
ATOM 3773 C C . ILE A 1 474 ? -0.353 -13.256 2.946 1.00 93.06 474 ILE A C 1
ATOM 3775 O O . ILE A 1 474 ? 0.726 -13.153 2.368 1.00 93.06 474 ILE A O 1
ATOM 3779 N N . LEU A 1 475 ? -1.517 -12.947 2.370 1.00 94.81 475 LEU A N 1
ATOM 3780 C CA . LEU A 1 475 ? -1.606 -12.353 1.045 1.00 94.81 475 LEU A CA 1
ATOM 3781 C C . LEU A 1 475 ? -0.953 -10.964 1.008 1.00 94.81 475 LEU A C 1
ATOM 3783 O O . LEU A 1 475 ? -0.182 -10.718 0.089 1.00 94.81 475 LEU A O 1
ATOM 3787 N N . ASP A 1 476 ? -1.214 -10.100 1.993 1.00 94.75 476 ASP A N 1
ATOM 3788 C CA . ASP A 1 476 ? -0.603 -8.762 2.107 1.00 94.75 476 ASP A CA 1
ATOM 3789 C C . ASP A 1 476 ? 0.928 -8.862 2.191 1.00 94.75 476 ASP A C 1
ATOM 3791 O O . ASP A 1 476 ? 1.623 -8.327 1.331 1.00 94.75 476 ASP A O 1
ATOM 3795 N N . ILE A 1 477 ? 1.452 -9.697 3.099 1.00 92.69 477 ILE A N 1
ATOM 3796 C CA . ILE A 1 477 ? 2.894 -9.980 3.222 1.00 92.69 477 ILE A CA 1
ATOM 3797 C C . ILE A 1 477 ? 3.476 -10.478 1.891 1.00 92.69 477 ILE A C 1
ATOM 3799 O O . ILE A 1 477 ? 4.557 -10.065 1.471 1.00 92.69 477 ILE A O 1
ATOM 3803 N N . GLY A 1 478 ? 2.776 -11.392 1.211 1.00 93.44 478 GLY A N 1
ATOM 3804 C CA . GLY A 1 478 ? 3.209 -11.922 -0.080 1.00 93.44 478 GLY A CA 1
ATOM 3805 C C . GLY A 1 478 ? 3.289 -10.845 -1.164 1.00 93.44 478 GLY A C 1
ATOM 3806 O O . GLY A 1 478 ? 4.238 -10.836 -1.952 1.00 93.44 478 GLY A O 1
ATOM 3807 N N . LEU A 1 479 ? 2.326 -9.922 -1.190 1.00 94.19 479 LEU A N 1
ATOM 3808 C CA . LEU A 1 479 ? 2.296 -8.806 -2.132 1.00 94.19 479 LEU A CA 1
ATOM 3809 C C . LEU A 1 479 ? 3.347 -7.732 -1.797 1.00 94.19 479 LEU A C 1
ATOM 3811 O O . LEU A 1 479 ? 3.963 -7.185 -2.714 1.00 94.19 479 LEU A O 1
ATOM 3815 N N . ASP A 1 480 ? 3.647 -7.503 -0.520 1.00 93.88 480 ASP A N 1
ATOM 3816 C CA . ASP A 1 480 ? 4.729 -6.615 -0.083 1.00 93.88 480 ASP A CA 1
ATOM 3817 C C . ASP A 1 480 ? 6.109 -7.175 -0.454 1.00 93.88 480 ASP A C 1
ATOM 3819 O O . ASP A 1 480 ? 6.953 -6.462 -1.004 1.00 93.88 480 ASP A O 1
ATOM 3823 N N . VAL A 1 481 ? 6.337 -8.477 -0.243 1.00 92.69 481 VAL A N 1
ATOM 3824 C CA . VAL A 1 481 ? 7.561 -9.166 -0.692 1.00 92.69 481 VAL A CA 1
ATOM 3825 C C . VAL A 1 481 ? 7.687 -9.109 -2.213 1.00 92.69 481 VAL A C 1
ATOM 3827 O O . VAL A 1 481 ? 8.782 -8.885 -2.736 1.00 92.69 481 VAL A O 1
ATOM 3830 N N . LYS A 1 482 ? 6.574 -9.267 -2.937 1.00 92.19 482 LYS A N 1
ATOM 3831 C CA . LYS A 1 482 ? 6.551 -9.127 -4.394 1.00 92.19 482 LYS A CA 1
ATOM 3832 C C . LYS A 1 482 ? 6.910 -7.706 -4.828 1.00 92.19 482 LYS A C 1
ATOM 3834 O O . LYS A 1 482 ? 7.729 -7.546 -5.729 1.00 92.19 482 LYS A O 1
ATOM 3839 N N . THR A 1 483 ? 6.367 -6.691 -4.161 1.00 92.50 483 THR A N 1
ATOM 3840 C CA . THR A 1 483 ? 6.698 -5.285 -4.422 1.00 92.50 483 THR A CA 1
ATOM 3841 C C . THR A 1 483 ? 8.178 -5.016 -4.152 1.00 92.50 483 THR A C 1
ATOM 3843 O O . THR A 1 483 ? 8.860 -4.440 -4.997 1.00 92.50 483 THR A O 1
ATOM 3846 N N . LEU A 1 484 ? 8.7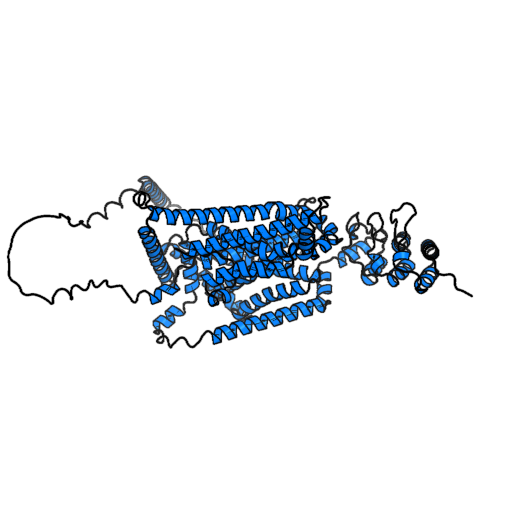24 -5.504 -3.032 1.00 94.25 484 LEU A N 1
ATOM 3847 C CA . LEU A 1 484 ? 10.154 -5.414 -2.722 1.00 94.25 484 LEU A CA 1
ATOM 3848 C C . LEU A 1 484 ? 11.021 -6.077 -3.806 1.00 94.25 484 LEU A C 1
ATOM 3850 O O . LEU A 1 484 ? 12.021 -5.498 -4.230 1.00 94.25 484 LEU A O 1
ATOM 3854 N N . SER A 1 485 ? 10.628 -7.264 -4.275 1.00 91.94 485 SER A N 1
ATOM 3855 C CA . SER A 1 485 ? 11.295 -7.973 -5.373 1.00 91.94 485 SER A CA 1
ATOM 3856 C C . SER A 1 485 ? 11.281 -7.162 -6.674 1.00 91.94 485 SER A C 1
ATOM 3858 O O . SER A 1 485 ? 12.321 -7.053 -7.329 1.00 91.94 485 SER A O 1
ATOM 3860 N N . ASP A 1 486 ? 10.157 -6.527 -7.015 1.00 90.00 486 ASP A N 1
ATOM 3861 C CA . ASP A 1 486 ? 10.046 -5.673 -8.202 1.00 90.00 486 ASP A CA 1
ATOM 3862 C C . ASP A 1 486 ? 10.957 -4.441 -8.095 1.00 90.00 486 ASP A C 1
ATOM 3864 O O . ASP A 1 486 ? 11.705 -4.137 -9.026 1.00 90.00 486 ASP A O 1
ATOM 3868 N N . VAL A 1 487 ? 10.975 -3.773 -6.935 1.00 91.38 487 VAL A N 1
ATOM 3869 C CA . VAL A 1 487 ? 11.838 -2.603 -6.693 1.00 91.38 487 VAL A CA 1
ATOM 3870 C C . VAL A 1 487 ? 13.327 -2.971 -6.760 1.00 91.38 487 VAL A C 1
ATOM 3872 O O . VAL A 1 487 ? 14.124 -2.220 -7.328 1.00 91.38 487 VAL A O 1
ATOM 3875 N N . LEU A 1 488 ? 13.713 -4.125 -6.206 1.00 91.88 488 LEU A N 1
ATOM 3876 C CA . LEU A 1 488 ? 15.085 -4.637 -6.280 1.00 91.88 488 LEU A CA 1
ATOM 3877 C C . LEU A 1 488 ? 15.480 -5.003 -7.712 1.00 91.88 488 LEU A C 1
ATOM 3879 O O . LEU A 1 488 ? 16.571 -4.650 -8.152 1.00 91.88 488 LEU A O 1
ATOM 3883 N N . SER A 1 489 ? 14.581 -5.649 -8.455 1.00 86.81 489 SER A N 1
ATOM 3884 C CA . SER A 1 489 ? 14.805 -6.020 -9.858 1.00 86.81 489 SER A CA 1
ATOM 3885 C C . SER A 1 489 ? 14.971 -4.790 -10.752 1.00 86.81 489 SER A C 1
ATOM 3887 O O . SER A 1 489 ? 15.764 -4.800 -11.691 1.00 86.81 489 SER A O 1
ATOM 3889 N N . ALA A 1 490 ? 14.277 -3.700 -10.423 1.00 85.56 490 ALA A N 1
ATOM 3890 C CA . ALA A 1 490 ? 14.435 -2.400 -11.063 1.00 85.56 490 ALA A CA 1
ATOM 3891 C C . ALA A 1 490 ? 15.665 -1.606 -10.558 1.00 85.56 490 ALA A C 1
ATOM 3893 O O . ALA A 1 490 ? 15.870 -0.466 -10.965 1.00 85.56 490 ALA A O 1
ATOM 3894 N N . LYS A 1 491 ? 16.505 -2.194 -9.690 1.00 89.19 491 LYS A N 1
ATOM 3895 C CA . LYS A 1 491 ? 17.735 -1.599 -9.125 1.00 89.19 491 LYS A CA 1
ATOM 3896 C C . LYS A 1 491 ? 17.510 -0.295 -8.353 1.00 89.19 491 LYS A C 1
ATOM 3898 O O . LYS A 1 491 ? 18.419 0.518 -8.181 1.00 89.19 491 LYS A O 1
ATOM 3903 N N . HIS A 1 492 ? 16.312 -0.100 -7.809 1.00 89.25 492 HIS A N 1
ATOM 3904 C CA . HIS A 1 492 ? 15.984 1.051 -6.971 1.00 89.25 492 HIS A CA 1
ATOM 3905 C C . HIS A 1 492 ? 16.298 0.768 -5.494 1.00 89.25 492 HIS A C 1
ATOM 3907 O O . HIS A 1 492 ? 15.417 0.768 -4.630 1.00 89.25 492 HIS A O 1
ATOM 3913 N N . TYR A 1 493 ? 17.580 0.545 -5.184 1.00 93.62 493 TYR A N 1
ATOM 3914 C CA . TYR A 1 493 ? 18.033 0.046 -3.876 1.00 93.62 493 TYR A CA 1
ATOM 3915 C C . TYR A 1 493 ? 17.622 0.918 -2.681 1.00 93.62 493 TYR A C 1
ATOM 3917 O O . TYR A 1 493 ? 17.379 0.396 -1.594 1.00 93.62 493 TYR A O 1
ATOM 3925 N N . ALA A 1 494 ? 17.508 2.238 -2.860 1.00 91.06 494 ALA A N 1
ATOM 3926 C CA . ALA A 1 494 ? 17.053 3.133 -1.796 1.00 91.06 494 ALA A CA 1
ATOM 3927 C C . ALA A 1 494 ? 15.611 2.807 -1.365 1.00 91.06 494 ALA A C 1
ATOM 3929 O O . ALA A 1 494 ? 15.347 2.617 -0.180 1.00 91.06 494 ALA A O 1
ATOM 3930 N N . PHE A 1 495 ? 14.690 2.661 -2.320 1.00 90.69 495 PHE A N 1
ATOM 3931 C CA . PHE A 1 495 ? 13.291 2.327 -2.036 1.00 90.69 495 PHE A CA 1
ATOM 3932 C C . PHE A 1 495 ? 13.125 0.879 -1.579 1.00 90.69 495 PHE A C 1
ATOM 3934 O O . PHE A 1 495 ? 12.324 0.607 -0.682 1.00 90.69 495 PHE A O 1
ATOM 3941 N N . ALA A 1 496 ? 13.935 -0.033 -2.121 1.00 94.38 496 ALA A N 1
ATOM 3942 C CA . ALA A 1 496 ? 14.002 -1.401 -1.626 1.00 94.38 496 ALA A CA 1
ATOM 3943 C C . ALA A 1 496 ? 14.431 -1.436 -0.152 1.00 94.38 496 ALA A C 1
ATOM 3945 O O . ALA A 1 496 ? 13.807 -2.132 0.640 1.00 94.38 496 ALA A O 1
ATOM 3946 N N . SER A 1 497 ? 15.416 -0.621 0.246 1.00 95.69 497 SER A N 1
ATOM 3947 C CA . SER A 1 497 ? 15.859 -0.516 1.644 1.00 95.69 497 SER A CA 1
ATOM 3948 C C . SER A 1 497 ? 14.734 -0.040 2.565 1.00 95.69 497 SER A C 1
ATOM 3950 O O . SER A 1 497 ? 14.552 -0.591 3.646 1.00 95.69 497 SER A O 1
ATOM 3952 N N . VAL A 1 498 ? 13.952 0.967 2.153 1.00 94.50 498 VAL A N 1
ATOM 3953 C CA . VAL A 1 498 ? 12.835 1.476 2.971 1.00 94.50 498 VAL A CA 1
ATOM 3954 C C . VAL A 1 498 ? 11.724 0.428 3.095 1.00 94.50 498 VAL A C 1
ATOM 3956 O O . VAL A 1 498 ? 11.248 0.176 4.201 1.00 94.50 498 VAL A O 1
ATOM 3959 N N . THR A 1 499 ? 11.352 -0.223 1.991 1.00 93.88 499 THR A N 1
ATOM 3960 C CA . THR A 1 499 ? 10.335 -1.291 1.985 1.00 93.88 499 THR A CA 1
ATOM 3961 C C . THR A 1 499 ? 10.781 -2.463 2.858 1.00 93.88 499 THR A C 1
ATOM 3963 O O . THR A 1 499 ? 10.061 -2.883 3.761 1.00 93.88 499 THR A O 1
ATOM 3966 N N . ALA A 1 500 ? 12.019 -2.929 2.669 1.00 96.25 500 ALA A N 1
ATOM 3967 C CA . ALA A 1 500 ? 12.610 -3.993 3.468 1.00 96.25 500 ALA A CA 1
ATOM 3968 C C . ALA A 1 500 ? 12.695 -3.616 4.950 1.00 96.25 500 ALA A C 1
ATOM 3970 O O . ALA A 1 500 ? 12.474 -4.474 5.801 1.00 96.25 500 ALA A O 1
ATOM 3971 N N . PHE A 1 501 ? 12.971 -2.351 5.284 1.00 96.75 501 PHE A N 1
ATOM 3972 C CA . PHE A 1 501 ? 12.986 -1.880 6.669 1.00 96.75 501 PHE A CA 1
ATOM 3973 C C . PHE A 1 501 ? 11.601 -2.006 7.310 1.00 96.75 501 PHE A C 1
ATOM 3975 O O . PHE A 1 501 ? 11.508 -2.485 8.438 1.00 96.75 501 PHE A O 1
ATOM 3982 N N . ILE A 1 502 ? 10.535 -1.612 6.606 1.00 94.75 502 ILE A N 1
ATOM 3983 C CA . ILE A 1 502 ? 9.161 -1.677 7.124 1.00 94.75 502 ILE A CA 1
ATOM 3984 C C . ILE A 1 502 ? 8.739 -3.130 7.350 1.00 94.75 502 ILE A C 1
ATOM 3986 O O . ILE A 1 502 ? 8.394 -3.475 8.483 1.00 94.75 502 ILE A O 1
ATOM 3990 N N . VAL A 1 503 ? 8.870 -3.974 6.321 1.00 94.00 503 VAL A N 1
ATOM 3991 C CA . VAL A 1 503 ? 8.504 -5.399 6.378 1.00 94.00 503 VAL A CA 1
ATOM 3992 C C . VAL A 1 503 ? 9.332 -6.127 7.440 1.00 94.00 503 VAL A C 1
ATOM 3994 O O . VAL A 1 503 ? 8.804 -6.838 8.295 1.00 94.00 503 VAL A O 1
ATOM 3997 N N . THR A 1 504 ? 10.651 -5.897 7.477 1.00 95.12 504 THR A N 1
ATOM 3998 C CA . THR A 1 504 ? 11.522 -6.536 8.477 1.00 95.12 504 THR A CA 1
ATOM 3999 C C . THR A 1 504 ? 11.205 -6.051 9.888 1.00 95.12 504 THR A C 1
ATOM 4001 O O . THR A 1 504 ? 11.224 -6.847 10.826 1.00 95.12 504 THR A O 1
ATOM 4004 N N . ARG A 1 505 ? 10.893 -4.763 10.079 1.00 95.06 505 ARG A N 1
ATOM 4005 C CA . ARG A 1 505 ? 10.506 -4.227 11.392 1.00 95.06 505 ARG A CA 1
ATOM 4006 C C . ARG A 1 505 ? 9.231 -4.895 11.895 1.00 95.06 505 ARG A C 1
ATOM 4008 O O . ARG A 1 505 ? 9.194 -5.270 13.068 1.00 95.06 505 ARG A O 1
ATOM 4015 N N . SER A 1 506 ? 8.221 -5.044 11.041 1.00 92.62 506 SER A N 1
ATOM 4016 C CA . SER A 1 506 ? 6.979 -5.720 11.416 1.00 92.62 506 SER A CA 1
ATOM 4017 C C . SER A 1 506 ? 7.217 -7.188 11.748 1.00 92.62 506 SER A C 1
ATOM 4019 O O . SER A 1 506 ? 6.904 -7.629 12.856 1.00 92.62 506 SER A O 1
ATOM 4021 N N . ALA A 1 507 ? 7.920 -7.915 10.874 1.00 92.19 507 ALA A N 1
ATOM 4022 C CA . ALA A 1 507 ? 8.277 -9.310 11.106 1.00 92.19 507 ALA A CA 1
ATOM 4023 C C . ALA A 1 507 ? 9.051 -9.498 12.425 1.00 92.19 507 ALA A C 1
ATOM 4025 O O . ALA A 1 507 ? 8.733 -10.385 13.217 1.00 92.19 507 ALA A O 1
ATOM 4026 N N . LEU A 1 508 ? 10.032 -8.637 12.723 1.00 94.12 508 LEU A N 1
ATOM 4027 C CA . LEU A 1 508 ? 10.785 -8.686 13.981 1.00 94.12 508 LEU A CA 1
ATOM 4028 C C . LEU A 1 508 ? 9.905 -8.424 15.203 1.00 94.12 508 LEU A C 1
ATOM 4030 O O . LEU A 1 508 ? 10.104 -9.070 16.232 1.00 94.12 508 LEU A O 1
ATOM 4034 N N . LYS A 1 509 ? 8.933 -7.511 15.112 1.00 92.12 509 LYS A N 1
ATOM 4035 C CA . LYS A 1 509 ? 7.959 -7.281 16.185 1.00 92.12 509 LYS A CA 1
ATOM 4036 C C . LYS A 1 509 ? 7.031 -8.471 16.390 1.00 92.12 509 LYS A C 1
ATOM 4038 O O . LYS A 1 509 ? 6.801 -8.872 17.527 1.00 92.12 509 LYS A O 1
ATOM 4043 N N . GLN A 1 510 ? 6.564 -9.083 15.313 1.00 90.50 510 GLN A N 1
ATOM 4044 C CA . GLN A 1 510 ? 5.739 -10.282 15.380 1.00 90.50 510 GLN A CA 1
ATOM 4045 C C . GLN A 1 510 ? 6.501 -11.469 15.977 1.00 90.50 510 GLN A C 1
ATOM 4047 O O . GLN A 1 510 ? 5.972 -12.167 16.840 1.00 90.50 510 GLN A O 1
ATOM 4052 N N . LEU A 1 511 ? 7.766 -11.666 15.590 1.00 90.75 511 LEU A N 1
ATOM 4053 C CA . LEU A 1 511 ? 8.660 -12.663 16.193 1.00 90.75 511 LEU A CA 1
ATOM 4054 C C . LEU A 1 511 ? 8.958 -12.351 17.665 1.00 90.75 511 LEU A C 1
ATOM 4056 O O . LEU A 1 511 ? 9.231 -13.246 18.459 1.00 90.75 511 LEU A O 1
ATOM 4060 N N . ALA A 1 512 ? 8.908 -11.078 18.044 1.00 90.69 512 ALA A N 1
ATOM 4061 C CA . ALA A 1 512 ? 9.064 -10.631 19.416 1.00 90.69 512 ALA A CA 1
ATOM 4062 C C . ALA A 1 512 ? 7.861 -10.983 20.309 1.00 90.69 512 ALA A C 1
ATOM 4064 O O . ALA A 1 512 ? 8.076 -11.194 21.504 1.00 90.69 512 ALA A O 1
ATOM 4065 N N . VAL A 1 513 ? 6.646 -11.029 19.749 1.00 87.69 513 VAL A N 1
ATOM 4066 C CA . VAL A 1 513 ? 5.414 -11.473 20.431 1.00 87.69 513 VAL A CA 1
ATOM 4067 C C . VAL A 1 513 ? 5.322 -13.004 20.420 1.00 87.69 513 VAL A C 1
ATOM 4069 O O . VAL A 1 513 ? 5.056 -13.622 21.447 1.00 87.69 513 VAL A O 1
ATOM 4072 N N . LEU A 1 514 ? 5.609 -13.632 19.274 1.00 86.50 514 LEU A N 1
ATOM 4073 C CA . LEU A 1 514 ? 5.523 -15.079 19.058 1.00 86.50 514 LEU A CA 1
ATOM 4074 C C . LEU A 1 514 ? 6.864 -15.629 18.539 1.00 86.50 514 LEU A C 1
ATOM 4076 O O . LEU A 1 514 ? 7.057 -15.745 17.324 1.00 86.50 514 LEU A O 1
ATOM 4080 N N . PRO A 1 515 ? 7.803 -15.978 19.436 1.00 87.19 515 PRO A N 1
ATOM 4081 C CA . PRO A 1 515 ? 9.146 -16.370 19.039 1.00 87.19 515 PRO A CA 1
ATOM 4082 C C . PRO A 1 515 ? 9.192 -17.685 18.250 1.00 87.19 515 PRO A C 1
ATOM 4084 O O . PRO A 1 515 ? 8.416 -18.609 18.524 1.00 87.19 515 PRO A O 1
ATOM 4087 N N . PRO A 1 516 ? 10.146 -17.817 17.304 1.00 84.44 516 PRO A N 1
ATOM 4088 C CA . PRO A 1 516 ? 10.128 -18.862 16.291 1.00 84.44 516 PRO A CA 1
ATOM 4089 C C . PRO A 1 516 ? 10.183 -20.289 16.830 1.00 84.44 516 PRO A C 1
ATOM 4091 O O . PRO A 1 516 ? 9.533 -21.182 16.291 1.00 84.44 516 PRO A O 1
ATOM 4094 N N . TRP A 1 517 ? 10.897 -20.499 17.933 1.00 87.44 517 TRP A N 1
ATOM 4095 C CA . TRP A 1 517 ? 11.032 -21.810 18.570 1.00 87.44 517 TRP A CA 1
ATOM 4096 C C . TRP A 1 517 ? 9.732 -22.318 19.215 1.00 87.44 517 TRP A C 1
ATOM 4098 O O . TRP A 1 517 ? 9.553 -23.526 19.325 1.00 87.44 517 TRP A O 1
ATOM 4108 N N . ASN A 1 518 ? 8.798 -21.425 19.565 1.00 85.75 518 ASN A N 1
ATOM 4109 C CA . ASN A 1 518 ? 7.491 -21.784 20.132 1.00 85.75 518 ASN A CA 1
ATOM 4110 C C . ASN A 1 518 ? 6.344 -21.673 19.116 1.00 85.75 518 ASN A C 1
ATOM 4112 O O . ASN A 1 518 ? 5.209 -22.017 19.442 1.00 85.75 518 ASN A O 1
ATOM 4116 N N . LEU A 1 519 ? 6.619 -21.218 17.887 1.00 78.44 519 LEU A N 1
ATOM 4117 C CA . LEU A 1 519 ? 5.605 -20.831 16.902 1.00 78.44 519 LEU A CA 1
ATOM 4118 C C . LEU A 1 519 ? 4.538 -21.891 16.678 1.00 78.44 519 LEU A C 1
ATOM 4120 O O . LEU A 1 519 ? 3.354 -21.574 16.686 1.00 78.44 519 LEU A O 1
ATOM 4124 N N . ARG A 1 520 ? 4.942 -23.142 16.444 1.00 84.94 520 ARG A N 1
ATOM 4125 C CA . ARG A 1 520 ? 3.990 -24.170 16.017 1.00 84.94 520 ARG A CA 1
ATOM 4126 C C . ARG A 1 520 ? 3.020 -24.537 17.135 1.00 84.94 520 ARG A C 1
ATOM 4128 O O . ARG A 1 520 ? 1.828 -24.625 16.879 1.00 84.94 520 ARG A O 1
ATOM 4135 N N . GLN A 1 521 ? 3.518 -24.725 18.355 1.00 88.88 521 GLN A N 1
ATOM 4136 C CA . GLN A 1 521 ? 2.678 -25.096 19.495 1.00 88.88 521 GLN A CA 1
ATOM 4137 C C . GLN A 1 521 ? 1.899 -23.889 20.023 1.00 88.88 521 GLN A C 1
ATOM 4139 O O . GLN A 1 521 ? 0.675 -23.949 20.060 1.00 88.88 521 GLN A O 1
ATOM 4144 N N . ALA A 1 522 ? 2.571 -22.768 20.300 1.00 86.31 522 ALA A N 1
ATOM 4145 C CA . ALA A 1 522 ? 1.928 -21.586 20.868 1.00 86.31 522 ALA A CA 1
ATOM 4146 C C . ALA A 1 522 ? 0.894 -20.954 19.921 1.00 86.31 522 ALA A C 1
ATOM 4148 O O . ALA A 1 522 ? -0.164 -20.543 20.383 1.00 86.31 522 ALA A O 1
ATOM 4149 N N . ARG A 1 523 ? 1.133 -20.915 18.594 1.00 86.31 523 ARG A N 1
ATOM 4150 C CA . ARG A 1 523 ? 0.123 -20.391 17.650 1.00 86.31 523 ARG A CA 1
ATOM 4151 C C . ARG A 1 523 ? -1.077 -21.309 17.532 1.00 86.31 523 ARG A C 1
ATOM 4153 O O . ARG A 1 523 ? -2.200 -20.820 17.535 1.00 86.31 523 ARG A O 1
ATOM 4160 N N . LEU A 1 524 ? -0.858 -22.617 17.389 1.00 91.69 524 LEU A N 1
ATOM 4161 C CA . LEU A 1 524 ? -1.974 -23.557 17.288 1.00 91.69 524 LEU A CA 1
ATOM 4162 C C . LEU A 1 524 ? -2.800 -23.557 18.573 1.00 91.69 524 LEU A C 1
ATOM 4164 O O . LEU A 1 524 ? -4.020 -23.631 18.490 1.00 91.69 524 LEU A O 1
ATOM 4168 N N . GLU A 1 525 ? -2.156 -23.413 19.731 1.00 93.88 525 GLU A N 1
ATOM 4169 C CA . GLU A 1 525 ? -2.824 -23.258 21.019 1.00 93.88 525 GLU A CA 1
ATOM 4170 C C . GLU A 1 525 ? -3.598 -21.940 21.099 1.00 93.88 525 GLU A C 1
ATOM 4172 O O . GLU A 1 525 ? -4.807 -21.988 21.286 1.00 93.88 525 GLU A O 1
ATOM 4177 N N . ALA A 1 526 ? -2.982 -20.786 20.824 1.00 92.94 526 ALA A N 1
ATOM 4178 C CA . ALA A 1 526 ? -3.674 -19.495 20.840 1.00 92.94 526 ALA A CA 1
ATOM 4179 C C . ALA A 1 526 ? -4.852 -19.443 19.846 1.00 92.94 526 ALA A C 1
ATOM 4181 O O . ALA A 1 526 ? -5.914 -18.911 20.169 1.00 92.94 526 ALA A O 1
ATOM 4182 N N . ILE A 1 527 ? -4.708 -20.036 18.652 1.00 94.69 527 ILE A N 1
ATOM 4183 C CA . ILE A 1 527 ? -5.791 -20.179 17.664 1.00 94.69 527 ILE A CA 1
ATOM 4184 C C . ILE A 1 527 ? -6.887 -21.101 18.204 1.00 94.69 527 ILE A C 1
ATOM 4186 O O . ILE A 1 527 ? -8.064 -20.748 18.148 1.00 94.69 527 ILE A O 1
ATOM 4190 N N . ARG A 1 528 ? -6.520 -22.277 18.728 1.00 95.38 528 ARG A N 1
ATOM 4191 C CA . ARG A 1 528 ? -7.467 -23.259 19.269 1.00 95.38 528 ARG A CA 1
ATOM 4192 C C . ARG A 1 528 ? -8.236 -22.691 20.454 1.00 95.38 528 ARG A C 1
ATOM 4194 O O . ARG A 1 528 ? -9.446 -22.874 20.513 1.00 95.38 528 ARG A O 1
ATOM 4201 N N . GLU A 1 529 ? -7.564 -22.003 21.366 1.00 94.06 529 GLU A N 1
ATOM 4202 C CA . GLU A 1 529 ? -8.177 -21.332 22.508 1.00 94.06 529 GLU A CA 1
ATOM 4203 C C . GLU A 1 529 ? -9.072 -20.183 22.053 1.00 94.06 529 GLU A C 1
ATOM 4205 O O . GLU A 1 529 ? -10.197 -20.069 22.535 1.00 94.06 529 GLU A O 1
ATOM 4210 N N . SER A 1 530 ? -8.625 -19.385 21.077 1.00 95.00 530 SER A N 1
ATOM 4211 C CA . SER A 1 530 ? -9.425 -18.271 20.565 1.00 95.00 530 SER A CA 1
ATOM 4212 C C . SER A 1 530 ? -10.712 -18.743 19.891 1.00 95.00 530 SER A C 1
ATOM 4214 O O . SER A 1 530 ? -11.786 -18.195 20.127 1.00 95.00 530 SER A O 1
ATOM 4216 N N . VAL A 1 531 ? -10.625 -19.798 19.076 1.00 95.19 531 VAL A N 1
ATOM 4217 C CA . VAL A 1 531 ? -11.789 -20.422 18.429 1.00 95.19 531 VAL A CA 1
ATOM 4218 C C . VAL A 1 531 ? -12.657 -21.153 19.455 1.00 95.19 531 VAL A C 1
ATOM 4220 O O . VAL A 1 531 ? -13.879 -21.069 19.392 1.00 95.19 531 VAL A O 1
ATOM 4223 N N . GLY A 1 532 ? -12.042 -21.849 20.415 1.00 93.94 532 GLY A N 1
ATOM 4224 C CA . GLY A 1 532 ? -12.746 -22.600 21.453 1.00 93.94 532 GLY A CA 1
ATOM 4225 C C . GLY A 1 532 ? -13.561 -21.703 22.382 1.00 93.94 532 GLY A C 1
ATOM 4226 O O . GLY A 1 532 ? -14.699 -22.038 22.703 1.00 93.94 532 GLY A O 1
ATOM 4227 N N . ARG A 1 533 ? -13.007 -20.547 22.767 1.00 92.56 533 ARG A N 1
ATOM 4228 C CA . ARG A 1 533 ? -13.702 -19.531 23.572 1.00 92.56 533 ARG A CA 1
ATOM 4229 C C . ARG A 1 533 ? -14.566 -18.582 22.745 1.00 92.56 533 ARG A C 1
ATOM 4231 O O . ARG A 1 533 ? -15.380 -17.874 23.319 1.00 92.56 533 ARG A O 1
ATOM 4238 N N . GLY A 1 534 ? -14.377 -18.510 21.427 1.00 93.88 534 GLY A N 1
ATOM 4239 C CA . GLY A 1 534 ? -15.028 -17.510 20.576 1.00 93.88 534 GLY A CA 1
ATOM 4240 C C . GLY A 1 534 ? -14.526 -16.074 20.795 1.00 93.88 534 GLY A C 1
ATOM 4241 O O . GLY A 1 534 ? -15.190 -15.131 20.363 1.00 93.88 534 GLY A O 1
ATOM 4242 N N . LEU A 1 535 ? -13.370 -15.896 21.444 1.00 94.94 535 LEU A N 1
ATOM 4243 C CA . LEU A 1 535 ? -12.742 -14.612 21.781 1.00 94.94 535 LEU A CA 1
ATOM 4244 C C . LEU A 1 535 ? -11.289 -14.620 21.303 1.00 94.94 535 LEU A C 1
ATOM 4246 O O . LEU A 1 535 ? -10.605 -15.616 21.482 1.00 94.94 535 LEU A O 1
ATOM 4250 N N . LEU A 1 536 ? -10.781 -13.528 20.728 1.00 94.94 536 LEU A N 1
ATOM 4251 C CA . LEU A 1 536 ? -9.360 -13.459 20.354 1.00 94.94 536 LEU A CA 1
ATOM 4252 C C . LEU A 1 536 ? -8.479 -13.339 21.601 1.00 94.94 536 LEU A C 1
ATOM 4254 O O . LEU A 1 536 ? -8.702 -12.449 22.422 1.00 94.94 536 LEU A O 1
ATOM 4258 N N . ARG A 1 537 ? -7.459 -14.192 21.703 1.00 94.69 537 ARG A N 1
ATOM 4259 C CA . ARG A 1 537 ? -6.388 -14.039 22.693 1.00 94.69 537 ARG A CA 1
ATOM 4260 C C . ARG A 1 537 ? -5.541 -12.798 22.378 1.00 94.69 537 ARG A C 1
ATOM 4262 O O . ARG A 1 537 ? -5.391 -12.428 21.212 1.00 94.69 537 ARG A O 1
ATOM 4269 N N . GLU A 1 538 ? -5.026 -12.140 23.410 1.00 92.88 538 GLU A N 1
ATOM 4270 C CA . GLU A 1 538 ? -4.312 -10.860 23.327 1.00 92.88 538 GLU A CA 1
ATOM 4271 C C . GLU A 1 538 ? -3.056 -10.934 22.454 1.00 92.88 538 GLU A C 1
ATOM 4273 O O . GLU A 1 538 ? -2.861 -10.078 21.602 1.00 92.88 538 GLU A O 1
ATOM 4278 N N . ASP A 1 539 ? -2.263 -11.999 22.556 1.00 92.50 539 ASP A N 1
ATOM 4279 C CA . ASP A 1 539 ? -1.076 -12.213 21.718 1.00 92.50 539 ASP A CA 1
ATOM 4280 C C . ASP A 1 539 ? -1.412 -12.367 20.225 1.00 92.50 539 ASP A C 1
ATOM 4282 O O . ASP A 1 539 ? -0.717 -11.834 19.358 1.00 92.50 539 ASP A O 1
ATOM 4286 N N . LEU A 1 540 ? -2.504 -13.066 19.906 1.00 93.44 540 LEU A N 1
ATOM 4287 C CA . LEU A 1 540 ? -3.004 -13.191 18.539 1.00 93.44 540 LEU A CA 1
ATOM 4288 C C . LEU A 1 540 ? -3.584 -11.864 18.030 1.00 93.44 540 LEU A C 1
ATOM 4290 O O . LEU A 1 540 ? -3.435 -11.538 16.851 1.00 93.44 540 LEU A O 1
ATOM 4294 N N . LEU A 1 541 ? -4.236 -11.095 18.905 1.00 93.69 541 LEU A N 1
ATOM 4295 C CA . LEU A 1 541 ? -4.736 -9.763 18.585 1.00 93.69 541 LEU A CA 1
ATOM 4296 C C . LEU A 1 541 ? -3.578 -8.801 18.299 1.00 93.69 541 LEU A C 1
ATOM 4298 O O . LEU A 1 541 ? -3.598 -8.160 17.254 1.00 93.69 541 LEU A O 1
ATOM 4302 N N . GLU A 1 542 ? -2.559 -8.750 19.159 1.00 90.81 542 GLU A N 1
ATOM 4303 C CA . GLU A 1 542 ? -1.347 -7.949 18.963 1.00 90.81 542 GLU A CA 1
ATOM 4304 C C . GLU A 1 542 ? -0.623 -8.330 17.671 1.00 90.81 542 GLU A C 1
ATOM 4306 O O . GLU A 1 542 ? -0.233 -7.448 16.907 1.00 90.81 542 GLU A O 1
ATOM 4311 N N . PHE A 1 543 ? -0.509 -9.631 17.383 1.00 91.56 543 PHE A N 1
ATOM 4312 C CA . PHE A 1 543 ? 0.059 -10.127 16.131 1.00 91.56 543 PHE A CA 1
ATOM 4313 C C . PHE A 1 543 ? -0.711 -9.608 14.904 1.00 91.56 543 PHE A C 1
ATOM 4315 O O . PHE A 1 543 ? -0.110 -9.051 13.990 1.00 91.56 543 PHE A O 1
ATOM 4322 N N . ILE A 1 544 ? -2.043 -9.750 14.889 1.00 92.88 544 ILE A N 1
ATOM 4323 C CA . ILE A 1 544 ? -2.892 -9.283 13.777 1.00 92.88 544 ILE A CA 1
ATOM 4324 C C . ILE A 1 544 ? -2.866 -7.755 13.665 1.00 92.88 544 ILE A C 1
ATOM 4326 O O . ILE A 1 544 ? -2.977 -7.205 12.569 1.00 92.88 544 ILE A O 1
ATOM 4330 N N . GLU A 1 545 ? -2.804 -7.053 14.791 1.00 91.12 545 GLU A N 1
ATOM 4331 C CA . GLU A 1 545 ? -2.814 -5.598 14.804 1.00 91.12 545 GLU A CA 1
ATOM 4332 C C . GLU A 1 545 ? -1.493 -4.994 14.360 1.00 91.12 545 GLU A C 1
ATOM 4334 O O . GLU A 1 545 ? -1.541 -3.976 13.681 1.00 91.12 545 GLU A O 1
ATOM 4339 N N . GLU A 1 546 ? -0.345 -5.594 14.677 1.00 88.69 546 GLU A N 1
ATOM 4340 C CA . GLU A 1 546 ? 0.948 -5.047 14.252 1.00 88.69 546 GLU A CA 1
ATOM 4341 C C . GLU A 1 546 ? 1.075 -4.951 12.729 1.00 88.69 546 GLU A C 1
ATOM 4343 O O . GLU A 1 546 ? 1.509 -3.913 12.231 1.00 88.69 546 GLU A O 1
ATOM 4348 N N . GLU A 1 547 ? 0.589 -5.951 11.992 1.00 90.12 547 GLU A N 1
ATOM 4349 C CA . GLU A 1 547 ? 0.554 -5.893 10.526 1.00 90.12 547 GLU A CA 1
ATOM 4350 C C . GLU A 1 547 ? -0.391 -4.787 10.022 1.00 90.12 547 GLU A C 1
ATOM 4352 O O . GLU A 1 547 ? -0.056 -3.943 9.191 1.00 90.12 547 GLU A O 1
ATOM 4357 N N . ARG A 1 548 ? -1.602 -4.726 10.592 1.00 92.44 548 ARG A N 1
ATOM 4358 C CA . ARG A 1 548 ? -2.645 -3.770 10.179 1.00 92.44 548 ARG A CA 1
ATOM 4359 C C . ARG A 1 548 ? -2.351 -2.327 10.600 1.00 92.44 548 ARG A C 1
ATOM 4361 O O . ARG A 1 548 ? -3.131 -1.436 10.263 1.00 92.44 548 ARG A O 1
ATOM 4368 N N . ARG A 1 549 ? -1.295 -2.106 11.391 1.00 90.19 549 ARG A N 1
ATOM 4369 C CA . ARG A 1 549 ? -0.896 -0.829 11.995 1.00 90.19 549 ARG A CA 1
ATOM 4370 C C . ARG A 1 549 ? -0.132 0.037 10.995 1.00 90.19 549 ARG A C 1
ATOM 4372 O O . ARG A 1 549 ? -0.681 0.512 10.007 1.00 90.19 549 ARG A O 1
ATOM 4379 N N . SER A 1 550 ? 1.121 0.343 11.317 1.00 84.81 550 SER A N 1
ATOM 4380 C CA . SER A 1 550 ? 1.969 1.247 10.557 1.00 84.81 550 SER A CA 1
ATOM 4381 C C . SER A 1 550 ? 2.508 0.585 9.299 1.00 84.81 550 SER A C 1
ATOM 4383 O O . SER A 1 550 ? 2.738 1.293 8.329 1.00 84.81 550 SER A O 1
ATOM 4385 N N . GLU A 1 551 ? 2.704 -0.736 9.312 1.00 91.69 551 GLU A N 1
ATOM 4386 C CA . GLU A 1 551 ? 3.195 -1.477 8.148 1.00 91.69 551 GLU A CA 1
ATOM 4387 C C . GLU A 1 551 ? 2.239 -1.331 6.972 1.00 91.69 551 GLU A C 1
ATOM 4389 O O . GLU A 1 551 ? 2.615 -0.678 6.005 1.00 91.69 551 GLU A O 1
ATOM 4394 N N . ALA A 1 552 ? 0.990 -1.792 7.107 1.00 93.38 552 ALA A N 1
ATOM 4395 C CA . ALA A 1 552 ? 0.003 -1.708 6.033 1.00 93.38 552 ALA A CA 1
ATOM 4396 C C . ALA A 1 552 ? -0.121 -0.289 5.443 1.00 93.38 552 ALA A C 1
ATOM 4398 O O . ALA A 1 552 ? -0.258 -0.116 4.234 1.00 93.38 552 ALA A O 1
ATOM 4399 N N . PHE A 1 553 ? -0.027 0.755 6.276 1.00 93.44 553 PHE A N 1
ATOM 4400 C CA . PHE A 1 553 ? -0.042 2.136 5.792 1.00 93.44 553 PHE A CA 1
ATOM 4401 C C . PHE A 1 553 ? 1.241 2.532 5.038 1.00 93.44 553 PHE A C 1
ATOM 4403 O O . PHE A 1 553 ? 1.160 3.087 3.940 1.00 93.44 553 PHE A O 1
ATOM 4410 N N . PHE A 1 554 ? 2.426 2.297 5.610 1.00 93.50 554 PHE A N 1
ATOM 4411 C CA . PHE A 1 554 ? 3.683 2.712 4.982 1.00 93.50 554 PHE A CA 1
ATOM 4412 C C . PHE A 1 554 ? 4.021 1.859 3.751 1.00 93.50 554 PHE A C 1
ATOM 4414 O O . PHE A 1 554 ? 4.472 2.419 2.751 1.00 93.50 554 PHE A O 1
ATOM 4421 N N . CYS A 1 555 ? 3.734 0.555 3.779 1.00 93.81 555 CYS A N 1
ATOM 4422 C CA . CYS A 1 555 ? 3.814 -0.332 2.619 1.00 93.81 555 CYS A CA 1
ATOM 4423 C C . CYS A 1 555 ? 2.862 0.123 1.512 1.00 93.81 555 CYS A C 1
ATOM 4425 O O . CYS A 1 555 ? 3.298 0.248 0.372 1.00 93.81 555 CYS A O 1
ATOM 4427 N N . ALA A 1 556 ? 1.617 0.501 1.827 1.00 95.44 556 ALA A N 1
ATOM 4428 C CA . ALA A 1 556 ? 0.702 1.073 0.837 1.00 95.44 556 ALA A CA 1
ATOM 4429 C C . ALA A 1 556 ? 1.254 2.362 0.198 1.00 95.44 556 ALA A C 1
ATOM 4431 O O . ALA A 1 556 ? 1.183 2.525 -1.019 1.00 95.44 556 ALA A O 1
ATOM 4432 N N . CYS A 1 557 ? 1.836 3.270 0.993 1.00 94.94 557 CYS A N 1
ATOM 4433 C CA . CYS A 1 557 ? 2.441 4.508 0.482 1.00 94.94 557 CYS A CA 1
ATOM 4434 C C . CYS A 1 557 ? 3.616 4.239 -0.458 1.00 94.94 557 CYS A C 1
ATOM 4436 O O . CYS A 1 557 ? 3.699 4.844 -1.528 1.00 94.94 557 CYS A O 1
ATOM 4438 N N . ILE A 1 558 ? 4.511 3.326 -0.077 1.00 93.69 558 ILE A N 1
ATOM 4439 C CA . ILE A 1 558 ? 5.665 2.984 -0.908 1.00 93.69 558 ILE A CA 1
ATOM 4440 C C . ILE A 1 558 ? 5.233 2.200 -2.135 1.00 93.69 558 ILE A C 1
ATOM 4442 O O . ILE A 1 558 ? 5.739 2.483 -3.208 1.00 93.69 558 ILE A O 1
ATOM 4446 N N . THR A 1 559 ? 4.270 1.290 -2.015 1.00 94.62 559 THR A N 1
ATOM 4447 C CA . THR A 1 559 ? 3.705 0.558 -3.153 1.00 94.62 559 THR A CA 1
ATOM 4448 C C . THR A 1 559 ? 3.081 1.524 -4.153 1.00 94.62 559 THR A C 1
ATOM 4450 O O . THR A 1 559 ? 3.391 1.450 -5.335 1.00 94.62 559 THR A O 1
ATOM 4453 N N . ALA A 1 560 ? 2.282 2.495 -3.695 1.00 94.44 560 ALA A N 1
ATOM 4454 C CA . ALA A 1 560 ? 1.713 3.535 -4.553 1.00 94.44 560 ALA A CA 1
ATOM 4455 C C . ALA A 1 560 ? 2.788 4.372 -5.266 1.00 94.44 560 ALA A C 1
ATOM 4457 O O . ALA A 1 560 ? 2.643 4.683 -6.446 1.00 94.44 560 ALA A O 1
ATOM 4458 N N . TYR A 1 561 ? 3.869 4.725 -4.566 1.00 91.81 561 TYR A N 1
ATOM 4459 C CA . TYR A 1 561 ? 4.994 5.441 -5.164 1.00 91.81 561 TYR A CA 1
ATOM 4460 C C . TYR A 1 561 ? 5.790 4.566 -6.146 1.00 91.81 561 TYR A C 1
ATOM 4462 O O . TYR A 1 561 ? 6.104 5.003 -7.247 1.00 91.81 561 TYR A O 1
ATOM 4470 N N . ALA A 1 562 ? 6.091 3.323 -5.776 1.00 91.31 562 ALA A N 1
ATOM 4471 C CA . ALA A 1 562 ? 6.884 2.394 -6.570 1.00 91.31 562 ALA A CA 1
ATOM 4472 C C . ALA A 1 562 ? 6.162 1.912 -7.826 1.00 91.31 562 ALA A C 1
ATOM 4474 O O . ALA A 1 562 ? 6.813 1.523 -8.793 1.00 91.31 562 ALA A O 1
ATOM 4475 N N . MET A 1 563 ? 4.832 1.992 -7.831 1.00 90.62 563 MET A N 1
ATOM 4476 C CA . MET A 1 563 ? 3.975 1.417 -8.856 1.00 90.62 563 MET A CA 1
ATOM 4477 C C . MET A 1 563 ? 4.371 1.784 -10.288 1.00 90.62 563 MET A C 1
ATOM 4479 O O . MET A 1 563 ? 4.368 0.921 -11.158 1.00 90.62 563 MET A O 1
ATOM 4483 N N . LEU A 1 564 ? 4.747 3.040 -10.546 1.00 84.31 564 LEU A N 1
ATOM 4484 C CA . LEU A 1 564 ? 5.043 3.491 -11.911 1.00 84.31 564 LEU A CA 1
ATOM 4485 C C . LEU A 1 564 ? 6.366 2.992 -12.473 1.00 84.31 564 LEU A C 1
ATOM 4487 O O . LEU A 1 564 ? 6.466 2.752 -13.671 1.00 84.31 564 LEU A O 1
ATOM 4491 N N . TYR A 1 565 ? 7.389 2.879 -11.636 1.00 83.88 565 TYR A N 1
ATOM 4492 C CA . TYR A 1 565 ? 8.736 2.569 -12.108 1.00 83.88 565 TYR A CA 1
ATOM 4493 C C . TYR A 1 565 ? 9.156 1.131 -11.783 1.00 83.88 565 TYR A C 1
ATOM 4495 O O . TYR A 1 565 ? 10.058 0.601 -12.426 1.00 83.88 565 TYR A O 1
ATOM 4503 N N . ALA A 1 566 ? 8.510 0.485 -10.807 1.00 88.75 566 ALA A N 1
ATOM 4504 C CA . ALA A 1 566 ? 8.774 -0.904 -10.452 1.00 88.75 566 ALA A CA 1
ATOM 4505 C C . ALA A 1 566 ? 7.905 -1.888 -11.248 1.00 88.75 566 ALA A C 1
ATOM 4507 O O . ALA A 1 566 ? 8.381 -2.976 -11.569 1.00 88.75 566 ALA A O 1
ATOM 4508 N N . ALA A 1 567 ? 6.657 -1.534 -11.584 1.00 90.94 567 ALA A N 1
ATOM 4509 C CA . ALA A 1 567 ? 5.840 -2.374 -12.455 1.00 90.94 567 ALA A CA 1
ATOM 4510 C C . ALA A 1 567 ? 6.351 -2.278 -13.897 1.00 90.94 567 ALA A C 1
ATOM 4512 O O . ALA A 1 567 ? 6.289 -1.227 -14.526 1.00 90.94 567 ALA A O 1
ATOM 4513 N N . GLN A 1 568 ? 6.831 -3.393 -14.432 1.00 87.31 568 GLN A N 1
ATOM 4514 C CA . GLN A 1 568 ? 7.295 -3.524 -15.814 1.00 87.31 568 GLN A CA 1
ATOM 4515 C C . GLN A 1 568 ? 6.205 -4.077 -16.740 1.00 87.31 568 GLN A C 1
ATOM 4517 O O . GLN A 1 568 ? 6.317 -3.961 -17.957 1.00 87.31 568 GLN A O 1
ATOM 4522 N N . THR A 1 569 ? 5.152 -4.673 -16.177 1.00 89.44 569 THR A N 1
ATOM 4523 C CA . THR A 1 569 ? 4.058 -5.306 -16.924 1.00 89.44 569 THR A CA 1
ATOM 4524 C C . THR A 1 569 ? 2.689 -4.895 -16.386 1.00 89.44 569 THR A C 1
ATOM 4526 O O . THR A 1 569 ? 2.541 -4.530 -15.216 1.00 89.44 569 THR A O 1
ATOM 4529 N N . ALA A 1 570 ? 1.658 -5.010 -17.225 1.00 93.19 570 ALA A N 1
ATOM 4530 C CA . ALA A 1 570 ? 0.263 -4.819 -16.834 1.00 93.19 570 ALA A CA 1
ATOM 4531 C C . ALA A 1 570 ? -0.151 -5.734 -15.666 1.00 93.19 570 ALA A C 1
ATOM 4533 O O . ALA A 1 570 ? -0.825 -5.281 -14.742 1.00 93.19 570 ALA A O 1
ATOM 4534 N N . GLY A 1 571 ? 0.291 -6.997 -15.661 1.00 92.56 571 GLY A N 1
ATOM 4535 C CA . GLY A 1 571 ? 0.035 -7.926 -14.555 1.00 92.56 571 GLY A CA 1
ATOM 4536 C C . GLY A 1 571 ? 0.643 -7.451 -13.236 1.00 92.56 571 GLY A C 1
ATOM 4537 O O . GLY A 1 571 ? -0.057 -7.373 -12.224 1.00 92.56 571 GLY A O 1
ATOM 4538 N N . GLN A 1 572 ? 1.908 -7.016 -13.255 1.00 92.12 572 GLN A N 1
ATOM 4539 C CA . GLN A 1 572 ? 2.555 -6.422 -12.083 1.00 92.12 572 GLN A CA 1
ATOM 4540 C C . GLN A 1 572 ? 1.800 -5.185 -11.584 1.00 92.12 572 GLN A C 1
ATOM 4542 O O . GLN A 1 572 ? 1.537 -5.081 -10.386 1.00 92.12 572 GLN A O 1
ATOM 4547 N N . LEU A 1 573 ? 1.364 -4.309 -12.493 1.00 93.75 573 LEU A N 1
ATOM 4548 C CA . LEU A 1 573 ? 0.575 -3.126 -12.153 1.00 93.75 573 LEU A CA 1
ATOM 4549 C C . LEU A 1 573 ? -0.733 -3.496 -11.430 1.00 93.75 573 LEU A C 1
ATOM 4551 O O . LEU A 1 573 ? -1.048 -2.915 -10.391 1.00 93.75 573 LEU A O 1
ATOM 4555 N N . VAL A 1 574 ? -1.470 -4.501 -11.921 1.00 94.75 574 VAL A N 1
ATOM 4556 C CA . VAL A 1 574 ? -2.697 -4.992 -11.265 1.00 94.75 574 VAL A CA 1
ATOM 4557 C C . VAL A 1 574 ? -2.395 -5.595 -9.900 1.00 94.75 574 VAL A C 1
ATOM 4559 O O . VAL A 1 574 ? -3.118 -5.312 -8.947 1.00 94.75 574 VAL A O 1
ATOM 4562 N N . THR A 1 575 ? -1.335 -6.398 -9.770 1.00 93.69 575 THR A N 1
ATOM 4563 C CA . THR A 1 575 ? -0.975 -6.999 -8.474 1.00 93.69 575 THR A CA 1
ATOM 4564 C C . THR A 1 575 ? -0.581 -5.951 -7.437 1.00 93.69 575 THR A C 1
ATOM 4566 O O . THR A 1 575 ? -1.038 -6.032 -6.299 1.00 93.69 575 THR A O 1
ATOM 4569 N N . GLN A 1 576 ? 0.178 -4.924 -7.825 1.00 94.00 576 GLN A N 1
ATOM 4570 C CA . GLN A 1 576 ? 0.563 -3.823 -6.939 1.00 94.00 576 GLN A CA 1
ATOM 4571 C C . GLN A 1 576 ? -0.638 -2.941 -6.581 1.00 94.00 576 GLN A C 1
ATOM 4573 O O . GLN A 1 576 ? -0.766 -2.506 -5.437 1.00 94.00 576 GLN A O 1
ATOM 4578 N N . PHE A 1 577 ? -1.572 -2.725 -7.512 1.00 94.31 577 PHE A N 1
ATOM 4579 C CA . PHE A 1 577 ? -2.838 -2.066 -7.196 1.00 94.31 577 PHE A CA 1
ATOM 4580 C C . PHE A 1 577 ? -3.690 -2.909 -6.234 1.00 94.31 577 PHE A C 1
ATOM 4582 O O . PHE A 1 577 ? -4.244 -2.381 -5.273 1.00 94.31 577 PHE A O 1
ATOM 4589 N N . GLY A 1 578 ? -3.743 -4.227 -6.432 1.00 94.44 578 GLY A N 1
ATOM 4590 C CA . GLY A 1 578 ? -4.379 -5.167 -5.510 1.00 94.44 578 GLY A CA 1
ATOM 4591 C C . GLY A 1 578 ? -3.769 -5.114 -4.108 1.00 94.44 578 GLY A C 1
ATOM 4592 O O . GLY A 1 578 ? -4.516 -5.028 -3.135 1.00 94.44 578 GLY A O 1
ATOM 4593 N N . SER A 1 579 ? -2.435 -5.074 -4.018 1.00 95.12 579 SER A N 1
ATOM 4594 C CA . SER A 1 579 ? -1.681 -4.872 -2.772 1.00 95.12 579 SER A CA 1
ATOM 4595 C C . SER A 1 579 ? -2.109 -3.584 -2.088 1.00 95.12 579 SER A C 1
ATOM 4597 O O . SER A 1 579 ? -2.612 -3.608 -0.974 1.00 95.12 579 SER A O 1
ATOM 4599 N N . LEU A 1 580 ? -2.040 -2.463 -2.807 1.00 95.25 580 LEU A N 1
ATOM 4600 C CA . LEU A 1 580 ? -2.446 -1.153 -2.317 1.00 95.25 580 LEU A CA 1
ATOM 4601 C C . LEU A 1 580 ? -3.878 -1.154 -1.744 1.00 95.25 580 LEU A C 1
ATOM 4603 O O . LEU A 1 580 ? -4.125 -0.614 -0.660 1.00 95.25 580 LEU A O 1
ATOM 4607 N N . LEU A 1 581 ? -4.839 -1.748 -2.458 1.00 94.56 581 LEU A N 1
ATOM 4608 C CA . LEU A 1 581 ? -6.227 -1.830 -1.998 1.00 94.56 581 LEU A CA 1
ATOM 4609 C C . LEU A 1 581 ? -6.379 -2.736 -0.768 1.00 94.56 581 LEU A C 1
ATOM 4611 O O . LEU A 1 581 ? -7.148 -2.403 0.138 1.00 94.56 581 LEU A O 1
ATOM 4615 N N . LEU A 1 582 ? -5.656 -3.856 -0.723 1.00 95.12 582 LEU A N 1
ATOM 4616 C CA . LEU A 1 582 ? -5.679 -4.789 0.399 1.00 95.12 582 LEU A CA 1
ATOM 4617 C C . LEU A 1 582 ? -5.086 -4.156 1.661 1.00 95.12 582 LEU A C 1
ATOM 4619 O O . LEU A 1 582 ? -5.769 -4.125 2.688 1.00 95.12 582 LEU A O 1
ATOM 4623 N N . SER A 1 583 ? -3.886 -3.580 1.581 1.00 95.62 583 SER A N 1
ATOM 4624 C CA . SER A 1 583 ? -3.217 -2.960 2.727 1.00 95.62 583 SER A CA 1
ATOM 4625 C C . SER A 1 583 ? -4.033 -1.775 3.261 1.00 95.62 583 SER A C 1
ATOM 4627 O O . SER A 1 583 ? -4.254 -1.649 4.467 1.00 95.62 583 SER A O 1
ATOM 4629 N N . THR A 1 584 ? -4.605 -0.940 2.379 1.00 95.31 584 THR A N 1
ATOM 4630 C CA . THR A 1 584 ? -5.499 0.157 2.807 1.00 95.31 584 THR A CA 1
ATOM 4631 C C . THR A 1 584 ? -6.794 -0.346 3.440 1.00 95.31 584 THR A C 1
ATOM 4633 O O . THR A 1 584 ? -7.294 0.271 4.383 1.00 95.31 584 THR A O 1
ATOM 4636 N N . TRP A 1 585 ? -7.352 -1.465 2.970 1.00 95.00 585 TRP A N 1
ATOM 4637 C CA . TRP A 1 585 ? -8.534 -2.088 3.569 1.00 95.00 585 TRP A CA 1
ATOM 4638 C C . TRP A 1 585 ? -8.247 -2.671 4.957 1.00 95.00 585 TRP A C 1
ATOM 4640 O O . TRP A 1 585 ? -9.027 -2.473 5.897 1.00 95.00 585 TRP A O 1
ATOM 4650 N N . LEU A 1 586 ? -7.116 -3.362 5.107 1.00 94.12 586 LEU A N 1
ATOM 4651 C CA . LEU A 1 586 ? -6.646 -3.901 6.380 1.00 94.12 586 LEU A CA 1
ATOM 4652 C C . LEU A 1 586 ? -6.388 -2.778 7.392 1.00 94.12 586 LEU A C 1
ATOM 4654 O O . LEU A 1 586 ? -6.897 -2.837 8.520 1.00 94.12 586 LEU A O 1
ATOM 4658 N N . PHE A 1 587 ? -5.712 -1.715 6.954 1.00 95.31 587 PHE A N 1
ATOM 4659 C CA . PHE A 1 587 ? -5.480 -0.512 7.744 1.00 95.31 587 PHE A CA 1
ATOM 4660 C C . PHE A 1 587 ? -6.790 0.185 8.143 1.00 95.31 587 PHE A C 1
ATOM 4662 O O . PHE A 1 587 ? -6.972 0.536 9.308 1.00 95.31 587 PHE A O 1
ATOM 4669 N N . ALA A 1 588 ? -7.766 0.307 7.239 1.00 94.62 588 ALA A N 1
ATOM 4670 C CA . ALA A 1 588 ? -9.081 0.866 7.561 1.00 94.62 588 ALA A CA 1
ATOM 4671 C C . ALA A 1 588 ? -9.807 0.066 8.654 1.00 94.62 588 ALA A C 1
ATOM 4673 O O . ALA A 1 588 ? -10.465 0.637 9.527 1.00 94.62 588 ALA A O 1
ATOM 4674 N N . GLY A 1 589 ? -9.669 -1.263 8.635 1.00 92.94 589 GLY A N 1
ATOM 4675 C CA . GLY A 1 589 ? -10.175 -2.137 9.689 1.00 92.94 589 GLY A CA 1
ATOM 4676 C C . GLY A 1 589 ? -9.565 -1.829 11.059 1.00 92.94 589 GLY A C 1
ATOM 4677 O O . GLY A 1 589 ? -10.292 -1.823 12.054 1.00 92.94 589 GLY A O 1
ATOM 4678 N N . TYR A 1 590 ? -8.265 -1.540 11.109 1.00 93.50 590 TYR A N 1
ATOM 4679 C CA . TYR A 1 590 ? -7.572 -1.099 12.321 1.00 93.50 590 TYR A CA 1
ATOM 4680 C C . TYR A 1 590 ? -7.965 0.326 12.738 1.00 93.50 590 TYR A C 1
ATOM 4682 O O . TYR A 1 590 ? -8.278 0.569 13.903 1.00 93.50 590 TYR A O 1
ATOM 4690 N N . ALA A 1 591 ? -8.068 1.251 11.784 1.00 93.25 591 ALA A N 1
ATOM 4691 C CA . ALA A 1 591 ? -8.480 2.629 12.020 1.00 93.25 591 ALA A CA 1
ATOM 4692 C C . ALA A 1 591 ? -9.873 2.731 12.658 1.00 93.25 591 ALA A C 1
ATOM 4694 O O . ALA A 1 591 ? -10.055 3.507 13.594 1.00 93.25 591 ALA A O 1
ATOM 4695 N N . VAL A 1 592 ? -10.840 1.918 12.210 1.00 93.44 592 VAL A N 1
ATOM 4696 C CA . VAL A 1 592 ? -12.169 1.834 12.846 1.00 93.44 592 VAL A CA 1
ATOM 4697 C C . VAL A 1 592 ? -12.046 1.411 14.307 1.00 93.44 592 VAL A C 1
ATOM 4699 O O . VAL A 1 592 ? -12.712 1.983 15.166 1.00 93.44 592 VAL A O 1
ATOM 4702 N N . ARG A 1 593 ? -11.183 0.436 14.615 1.00 91.06 593 ARG A N 1
ATOM 4703 C CA . ARG A 1 593 ? -11.011 -0.055 15.989 1.00 91.06 593 ARG A CA 1
ATOM 4704 C C . ARG A 1 593 ? -10.518 1.044 16.919 1.00 91.06 593 ARG A C 1
ATOM 4706 O O . ARG A 1 593 ? -11.139 1.279 17.946 1.00 91.06 593 ARG A O 1
ATOM 4713 N N . ILE A 1 594 ? -9.469 1.750 16.515 1.00 89.31 594 ILE A N 1
ATOM 4714 C CA . ILE A 1 594 ? -8.872 2.796 17.348 1.00 89.31 594 ILE A CA 1
ATOM 4715 C C . ILE A 1 594 ? -9.719 4.062 17.390 1.00 89.31 594 ILE A C 1
ATOM 4717 O O . ILE A 1 594 ? -9.920 4.644 18.446 1.00 89.31 594 ILE A O 1
ATOM 4721 N N . CYS A 1 595 ? -10.217 4.535 16.250 1.00 88.62 595 CYS A N 1
ATOM 4722 C CA . CYS A 1 595 ? -10.838 5.858 16.202 1.00 88.62 595 CYS A CA 1
ATOM 4723 C C . CYS A 1 595 ? -12.341 5.852 16.465 1.00 88.62 595 CYS A C 1
ATOM 4725 O O . CYS A 1 595 ? -12.867 6.882 16.892 1.00 88.62 595 CYS A O 1
ATOM 4727 N N . ASP A 1 596 ? -13.025 4.745 16.165 1.00 89.25 596 ASP A N 1
ATOM 4728 C CA . ASP A 1 596 ? -14.488 4.682 16.178 1.00 89.25 596 ASP A CA 1
ATOM 4729 C C . ASP A 1 596 ? -15.046 3.686 17.203 1.00 89.25 596 ASP A C 1
ATOM 4731 O O . ASP A 1 596 ? -16.169 3.881 17.671 1.00 89.25 596 ASP A O 1
ATOM 4735 N N . LEU A 1 597 ? -14.287 2.640 17.560 1.00 87.50 597 LEU A N 1
ATOM 4736 C CA . LEU A 1 597 ? -14.700 1.613 18.527 1.00 87.50 597 LEU A CA 1
ATOM 4737 C C . LEU A 1 597 ? -14.091 1.782 19.924 1.00 87.50 597 LEU A C 1
ATOM 4739 O O . LEU A 1 597 ? -14.486 1.038 20.823 1.00 87.50 597 LEU A O 1
ATOM 4743 N N . GLU A 1 598 ? -13.193 2.753 20.136 1.00 72.50 598 GLU A N 1
ATOM 4744 C CA . GLU A 1 598 ? -12.796 3.197 21.477 1.00 72.50 598 GLU A CA 1
ATOM 4745 C C . GLU A 1 598 ? -14.030 3.760 22.206 1.00 72.50 598 GLU A C 1
ATOM 4747 O O . GLU A 1 598 ? -14.315 4.960 22.216 1.00 72.50 598 GLU A O 1
ATOM 4752 N N . LEU A 1 599 ? -14.782 2.872 22.860 1.00 55.59 599 LEU A N 1
ATOM 4753 C CA . LEU A 1 599 ? -15.374 3.218 24.139 1.00 55.59 599 LEU A CA 1
ATOM 4754 C C . LEU A 1 599 ? -14.190 3.648 25.005 1.00 55.59 599 LEU A C 1
ATOM 4756 O O . LEU A 1 599 ? -13.201 2.930 25.090 1.00 55.59 599 LEU A O 1
ATOM 4760 N N . ASP A 1 600 ? -14.257 4.853 25.549 1.00 55.09 600 ASP A N 1
ATOM 4761 C CA . ASP A 1 600 ? -13.231 5.511 26.362 1.00 55.09 600 ASP A CA 1
ATOM 4762 C C . ASP A 1 600 ? -13.042 4.732 27.689 1.00 55.09 600 ASP A C 1
ATOM 4764 O O . ASP A 1 600 ? -13.444 5.190 28.757 1.00 55.09 600 ASP A O 1
ATOM 4768 N N . MET A 1 601 ? -12.565 3.481 27.603 1.00 51.28 601 MET A N 1
ATOM 4769 C CA . MET A 1 601 ? -12.592 2.483 28.680 1.00 51.28 601 MET A CA 1
ATOM 4770 C C . MET A 1 601 ? -11.552 2.776 29.766 1.00 51.28 601 MET A C 1
ATOM 4772 O O . MET A 1 601 ? -11.745 2.404 30.921 1.00 51.28 601 MET A O 1
ATOM 4776 N N . ASP A 1 602 ? -10.494 3.509 29.420 1.00 54.34 602 ASP A N 1
ATOM 4777 C CA . ASP A 1 602 ? -9.442 3.903 30.360 1.00 54.34 602 ASP A CA 1
ATOM 4778 C C . ASP A 1 602 ? -9.934 4.925 31.405 1.00 54.34 602 ASP A C 1
ATOM 4780 O O . ASP A 1 602 ? -9.357 5.021 32.485 1.00 54.34 602 ASP A O 1
ATOM 4784 N N . ASN A 1 603 ? -11.049 5.622 31.141 1.00 53.94 603 ASN A N 1
ATOM 4785 C CA . ASN A 1 603 ? -11.660 6.575 32.080 1.00 53.94 603 ASN A CA 1
ATOM 4786 C C . ASN A 1 603 ? -12.642 5.927 33.078 1.00 53.94 603 ASN A C 1
ATOM 4788 O O . ASN A 1 603 ? -13.184 6.617 33.939 1.00 53.94 603 ASN A O 1
ATOM 4792 N N . PHE A 1 604 ? -12.896 4.614 33.006 1.00 51.97 604 PHE A N 1
ATOM 4793 C CA . PHE A 1 604 ? -13.870 3.967 33.902 1.00 51.97 604 PHE A CA 1
ATOM 4794 C C . PHE A 1 604 ? -13.369 3.796 35.340 1.00 51.97 604 PHE A C 1
ATOM 4796 O O . PHE A 1 604 ? -14.184 3.620 36.241 1.00 51.97 604 PHE A O 1
ATOM 4803 N N . GLY A 1 605 ? -12.055 3.868 35.571 1.00 49.66 605 GLY A N 1
ATOM 4804 C CA . GLY A 1 605 ? -11.470 3.676 36.901 1.00 49.66 605 GLY A CA 1
ATOM 4805 C C . GLY A 1 605 ? -11.285 4.954 37.723 1.00 49.66 605 GLY A C 1
ATOM 4806 O O . GLY A 1 605 ? -11.135 4.868 38.938 1.00 49.66 605 GLY A O 1
ATOM 4807 N N . THR A 1 606 ? -11.274 6.137 37.100 1.00 49.38 606 THR A N 1
ATOM 4808 C CA . THR A 1 606 ? -10.873 7.383 37.785 1.00 49.38 606 THR A CA 1
ATOM 4809 C C . THR A 1 606 ? -12.033 8.298 38.159 1.00 49.38 606 THR A C 1
ATOM 4811 O O . THR A 1 606 ? -11.936 8.991 39.168 1.00 49.38 606 THR A O 1
ATOM 4814 N N . ASP A 1 607 ? -13.147 8.268 37.424 1.00 48.38 607 ASP A N 1
ATOM 4815 C CA . ASP A 1 607 ? -14.239 9.233 37.633 1.00 48.38 607 ASP A CA 1
ATOM 4816 C C . ASP A 1 607 ? -15.344 8.717 38.575 1.00 48.38 607 ASP A C 1
ATOM 4818 O O . ASP A 1 607 ? -16.185 9.488 39.033 1.00 48.38 607 ASP A O 1
ATOM 4822 N N . ALA A 1 608 ? -15.336 7.427 38.934 1.00 47.31 608 ALA A N 1
ATOM 4823 C CA . ALA A 1 608 ? -16.302 6.851 39.879 1.00 47.31 608 ALA A CA 1
ATOM 4824 C C . ALA A 1 608 ? -16.030 7.226 41.354 1.00 47.31 608 ALA A C 1
ATOM 4826 O O . ALA A 1 608 ? -16.871 6.972 42.215 1.00 47.31 608 ALA A O 1
ATOM 4827 N N . ALA A 1 609 ? -14.885 7.851 41.658 1.00 43.75 609 ALA A N 1
ATOM 4828 C CA . ALA A 1 609 ? -14.492 8.221 43.021 1.00 43.75 609 ALA A CA 1
ATOM 4829 C C . ALA A 1 609 ? -14.945 9.625 43.465 1.00 43.75 609 ALA A C 1
ATOM 4831 O O . ALA A 1 609 ? -14.612 10.048 44.569 1.00 43.75 609 ALA A O 1
ATOM 4832 N N . CYS A 1 610 ? -15.724 10.343 42.656 1.00 37.75 610 CYS A N 1
ATOM 4833 C CA . CYS A 1 610 ? -16.410 11.540 43.129 1.00 37.75 610 CYS A CA 1
ATOM 4834 C C . CYS A 1 610 ? -17.818 11.582 42.533 1.00 37.75 610 CYS A C 1
ATOM 4836 O O . CYS A 1 610 ? -18.028 12.191 41.482 1.00 37.75 610 CYS A O 1
ATOM 4838 N N . PRO A 1 611 ? -18.825 10.954 43.171 1.00 42.94 611 PRO A N 1
ATOM 4839 C CA . PRO A 1 611 ? -20.141 11.532 43.045 1.00 42.94 611 PRO A CA 1
ATOM 4840 C C . PRO A 1 611 ? -19.990 12.964 43.559 1.00 42.94 611 PRO A C 1
ATOM 4842 O O . PRO A 1 611 ? -19.697 13.172 44.737 1.00 42.94 611 PRO A O 1
ATOM 4845 N N . ASP A 1 612 ? -20.186 13.945 42.678 1.00 39.72 612 ASP A N 1
ATOM 4846 C CA . ASP A 1 612 ? -20.742 15.227 43.082 1.00 39.72 612 ASP A CA 1
ATOM 4847 C C . ASP A 1 612 ? -22.077 14.900 43.762 1.00 39.72 612 ASP A C 1
ATOM 4849 O O . ASP A 1 612 ? -23.168 14.973 43.193 1.00 39.72 612 ASP A O 1
ATOM 4853 N N . VAL A 1 613 ? -21.975 14.507 45.031 1.00 41.03 613 VAL A N 1
ATOM 4854 C CA . VAL A 1 613 ? -22.903 14.914 46.052 1.00 41.03 613 VAL A CA 1
ATOM 4855 C C . VAL A 1 613 ? -22.847 16.425 45.950 1.00 41.03 613 VAL A C 1
ATOM 4857 O O . VAL A 1 613 ? -22.026 17.103 46.561 1.00 41.03 613 VAL A O 1
ATOM 4860 N N . VAL A 1 614 ? -23.745 16.949 45.124 1.00 41.56 614 VAL A N 1
ATOM 4861 C CA . VAL A 1 614 ? -24.396 18.223 45.349 1.00 41.56 614 VAL A CA 1
ATOM 4862 C C . VAL A 1 614 ? -25.039 18.092 46.732 1.00 41.56 614 VAL A C 1
ATOM 4864 O O . VAL A 1 614 ? -26.243 17.916 46.887 1.00 41.56 614 VAL A O 1
ATOM 4867 N N . SER A 1 615 ? -24.207 18.128 47.776 1.00 39.03 615 SER A N 1
ATOM 4868 C CA . SER A 1 615 ? -24.598 18.605 49.079 1.00 39.03 615 SER A CA 1
ATOM 4869 C C . SER A 1 615 ? -24.855 20.073 48.819 1.00 39.03 615 SER A C 1
ATOM 4871 O O . SER A 1 615 ? -23.965 20.918 48.931 1.00 39.03 615 SER A O 1
ATOM 4873 N N . ILE A 1 616 ? -26.085 20.370 48.400 1.00 42.91 616 ILE A N 1
ATOM 4874 C CA . ILE A 1 616 ? -26.701 21.629 48.776 1.00 42.91 616 ILE A CA 1
ATOM 4875 C C . ILE A 1 616 ? -26.462 21.694 50.277 1.00 42.91 616 ILE A C 1
ATOM 4877 O O . ILE A 1 616 ? -26.996 20.903 51.053 1.00 42.91 616 ILE A O 1
ATOM 4881 N N . ARG A 1 617 ? -25.529 22.560 50.643 1.00 40.66 617 ARG A N 1
ATOM 4882 C CA . ARG A 1 617 ? -25.125 22.860 52.000 1.00 40.66 617 ARG A CA 1
ATOM 4883 C C . ARG A 1 617 ? -26.316 23.578 52.636 1.00 40.66 617 ARG A C 1
ATOM 4885 O O . ARG A 1 617 ? -26.363 24.797 52.682 1.00 40.66 617 ARG A O 1
ATOM 4892 N N . ILE A 1 618 ? -27.331 22.812 53.041 1.00 45.41 618 ILE A N 1
ATOM 4893 C CA . ILE A 1 618 ? -28.477 23.309 53.819 1.00 45.41 618 ILE A CA 1
ATOM 4894 C C . ILE A 1 618 ? -28.043 23.617 55.268 1.00 45.41 618 ILE A C 1
ATOM 4896 O O . ILE A 1 618 ? -28.756 24.295 56.000 1.00 45.41 618 ILE A O 1
ATOM 4900 N N . ASP A 1 619 ? -26.822 23.246 55.661 1.00 41.84 619 ASP A N 1
ATOM 4901 C CA . ASP A 1 619 ? -26.301 23.496 57.009 1.00 41.84 619 ASP A CA 1
ATOM 4902 C C . ASP A 1 619 ? -25.694 24.899 57.226 1.00 41.84 619 ASP A C 1
ATOM 4904 O O . ASP A 1 619 ? -25.285 25.212 58.342 1.00 41.84 619 ASP A O 1
ATOM 4908 N N . GLU A 1 620 ? -25.686 25.787 56.222 1.00 43.66 620 GLU A N 1
ATOM 4909 C CA . GLU A 1 620 ? -25.255 27.194 56.388 1.00 43.66 620 GLU A CA 1
ATOM 4910 C C . GLU A 1 620 ? -26.411 28.212 56.498 1.00 43.66 620 GLU A C 1
ATOM 4912 O O . GLU A 1 620 ? -26.159 29.408 56.571 1.00 43.66 620 GLU A O 1
ATOM 4917 N N . LEU A 1 621 ? -27.671 27.766 56.616 1.00 44.00 621 LEU A N 1
ATOM 4918 C CA . LEU A 1 621 ? -28.830 28.637 56.915 1.00 44.00 621 LEU A CA 1
ATOM 4919 C C . LEU A 1 621 ? -29.450 28.404 58.307 1.00 44.00 621 LEU A C 1
ATOM 4921 O O . LEU A 1 621 ? -30.601 28.759 58.546 1.00 44.00 621 LEU A O 1
ATOM 4925 N N . LYS A 1 622 ? -28.697 27.820 59.250 1.00 43.19 622 LYS A N 1
ATOM 4926 C CA . LYS A 1 622 ? -29.149 27.622 60.645 1.00 43.19 622 LYS A CA 1
ATOM 4927 C C . LYS A 1 622 ? -28.322 28.349 61.708 1.00 43.19 622 LYS A C 1
ATOM 4929 O O . LYS A 1 622 ? -28.418 28.034 62.892 1.00 43.19 622 LYS A O 1
ATOM 4934 N N . LYS A 1 623 ? -27.539 29.342 61.297 1.00 48.78 623 LYS A N 1
ATOM 4935 C CA . LYS A 1 623 ? -26.920 30.324 62.187 1.00 48.78 623 LYS A CA 1
ATOM 4936 C C . LYS A 1 623 ? -27.265 31.703 61.660 1.00 48.78 623 LYS A C 1
ATOM 4938 O O . LYS A 1 623 ? -26.591 32.182 60.762 1.00 48.78 623 LYS A O 1
ATOM 4943 N N . ASP A 1 624 ? -28.391 32.228 62.121 1.00 44.44 624 ASP A N 1
ATOM 4944 C CA . ASP A 1 624 ? -28.545 33.608 62.585 1.00 44.44 624 ASP A CA 1
ATOM 4945 C C . ASP A 1 624 ? -30.038 33.910 62.759 1.00 44.44 624 ASP A C 1
ATOM 4947 O O . ASP A 1 624 ? -30.833 33.715 61.843 1.00 44.44 624 ASP A O 1
ATOM 4951 N N . GLY A 1 625 ? -30.392 34.406 63.946 1.00 42.19 625 GLY A N 1
ATOM 4952 C CA . GLY A 1 625 ? -31.601 35.199 64.156 1.00 42.19 625 GLY A CA 1
ATOM 4953 C C . GLY A 1 625 ? -32.789 34.470 64.769 1.00 42.19 625 GLY A C 1
ATOM 4954 O O . GLY A 1 625 ? -33.714 34.078 64.064 1.00 42.19 625 GLY A O 1
ATOM 4955 N N . ASP A 1 626 ? -32.787 34.387 66.100 1.00 50.16 626 ASP A N 1
ATOM 4956 C CA . ASP A 1 626 ? -34.008 34.601 66.877 1.00 50.16 626 ASP A CA 1
ATOM 4957 C C . ASP A 1 626 ? -34.595 35.966 66.481 1.00 50.16 626 ASP A C 1
ATOM 4959 O O . ASP A 1 626 ? -33.885 36.960 66.582 1.00 50.16 626 ASP A O 1
ATOM 4963 N N . ASP A 1 627 ? -35.845 36.008 66.018 1.00 46.94 627 ASP A N 1
ATOM 4964 C CA . ASP A 1 627 ? -36.748 37.149 66.208 1.00 46.94 627 ASP A CA 1
ATOM 4965 C C . ASP A 1 627 ? -38.205 36.757 65.893 1.00 46.94 627 ASP A C 1
ATOM 4967 O O . ASP A 1 627 ? -38.514 35.925 65.035 1.00 46.94 627 ASP A O 1
ATOM 4971 N N . GLU A 1 628 ? -39.100 37.339 66.681 1.00 43.81 628 GLU A N 1
ATOM 4972 C CA . GLU A 1 628 ? -40.517 37.031 66.850 1.00 43.81 628 GLU A CA 1
ATOM 4973 C C . GLU A 1 628 ? -41.413 37.447 65.658 1.00 43.81 628 GLU A C 1
ATOM 4975 O O . GLU A 1 628 ? -41.390 38.607 65.271 1.00 43.81 628 GLU A O 1
ATOM 4980 N N . LEU A 1 629 ? -42.311 36.534 65.221 1.00 37.88 629 LEU A N 1
ATOM 4981 C CA . LEU A 1 629 ? -43.689 36.742 64.675 1.00 37.88 629 LEU A CA 1
ATOM 4982 C C . LEU A 1 629 ? -43.902 37.722 63.468 1.00 37.88 629 LEU A C 1
ATOM 4984 O O . LEU A 1 629 ? -43.015 38.485 63.120 1.00 37.88 629 LEU A O 1
ATOM 4988 N N . PRO A 1 630 ? -45.081 37.772 62.783 1.00 47.78 630 PRO A N 1
ATOM 4989 C CA . PRO A 1 630 ? -46.327 37.022 62.954 1.00 47.78 630 PRO A CA 1
ATOM 4990 C C . PRO A 1 630 ? -46.857 36.315 61.683 1.00 47.78 630 PRO A C 1
ATOM 4992 O O . PRO A 1 630 ? -46.459 36.551 60.544 1.00 47.78 630 PRO A O 1
ATOM 4995 N N . ALA A 1 631 ? -47.862 35.470 61.909 1.00 45.22 631 ALA A N 1
ATOM 4996 C CA . ALA A 1 631 ? -48.726 34.889 60.892 1.00 45.22 631 ALA A CA 1
ATOM 4997 C C . ALA A 1 631 ? -49.474 35.959 60.074 1.00 45.22 631 ALA A C 1
ATOM 4999 O O . ALA A 1 631 ? -50.144 36.807 60.653 1.00 45.22 631 ALA A O 1
ATOM 5000 N N . THR A 1 632 ? -49.449 35.867 58.740 1.00 34.75 632 THR A N 1
ATOM 5001 C CA . THR A 1 632 ? -50.605 36.144 57.862 1.00 34.75 632 THR A CA 1
ATOM 5002 C C . THR A 1 632 ? -50.348 35.716 56.406 1.00 34.75 632 THR A C 1
ATOM 5004 O O . THR A 1 632 ? -49.340 36.047 55.802 1.00 34.75 632 THR A O 1
ATOM 5007 N N . ALA A 1 633 ? -51.343 35.008 55.863 1.00 32.94 633 ALA A N 1
ATOM 5008 C CA . ALA A 1 633 ? -51.867 35.073 54.495 1.00 32.94 633 ALA A CA 1
ATOM 5009 C C . ALA A 1 633 ? -50.986 34.768 53.250 1.00 32.94 633 ALA A C 1
ATOM 5011 O O . ALA A 1 633 ? -50.167 35.559 52.804 1.00 32.94 633 ALA A O 1
ATOM 5012 N N . ALA A 1 634 ? -51.442 33.714 52.556 1.00 33.25 634 ALA A N 1
ATOM 5013 C CA . ALA A 1 634 ? -51.787 33.686 51.126 1.00 33.25 634 ALA A CA 1
ATOM 5014 C C . ALA A 1 634 ? -50.735 33.274 50.066 1.00 33.25 634 ALA A C 1
ATOM 5016 O O . ALA A 1 634 ? -49.898 34.043 49.619 1.00 33.25 634 ALA A O 1
ATOM 5017 N N . SER A 1 635 ? -50.987 32.078 49.514 1.00 37.09 635 SER A N 1
ATOM 5018 C CA . SER A 1 635 ? -51.204 31.830 48.077 1.00 37.09 635 SER A CA 1
ATOM 5019 C C . SER A 1 635 ? -50.133 32.295 47.078 1.00 37.09 635 SER A C 1
ATOM 5021 O O . SER A 1 635 ? -50.212 33.408 46.562 1.00 37.09 635 SER A O 1
ATOM 5023 N N . ARG A 1 636 ? -49.315 31.347 46.599 1.00 35.22 636 ARG A N 1
ATOM 5024 C CA . ARG A 1 636 ? -49.222 30.962 45.170 1.00 35.22 636 ARG A CA 1
ATOM 5025 C C . ARG A 1 636 ? -48.069 29.983 44.963 1.00 35.22 636 ARG A C 1
ATOM 5027 O O . ARG A 1 636 ? -46.914 30.365 45.084 1.00 35.22 636 ARG A O 1
ATOM 5034 N N . ASN A 1 637 ? -48.408 28.741 44.629 1.00 31.41 637 ASN A N 1
ATOM 5035 C CA . ASN A 1 637 ? -47.879 27.982 43.486 1.00 31.41 637 ASN A CA 1
ATOM 5036 C C . ASN A 1 637 ? -48.184 26.502 43.708 1.00 31.41 637 ASN A C 1
ATOM 5038 O O . ASN A 1 637 ? -47.480 25.787 44.414 1.00 31.41 637 ASN A O 1
ATOM 5042 N N . GLY A 1 638 ? -49.290 26.064 43.106 1.00 40.59 638 GLY A N 1
ATOM 5043 C CA . GLY A 1 638 ? -49.621 24.656 42.994 1.00 40.59 638 GLY A CA 1
ATOM 5044 C C . GLY A 1 638 ? -48.631 23.972 42.060 1.00 40.59 638 GLY A C 1
ATOM 5045 O O . GLY A 1 638 ? -48.721 24.117 40.845 1.00 40.59 638 GLY A O 1
ATOM 5046 N N . LEU A 1 639 ? -47.717 23.204 42.637 1.00 32.25 639 LEU A N 1
ATOM 5047 C CA . LEU A 1 639 ? -47.033 22.116 41.957 1.00 32.25 639 LEU A CA 1
ATOM 5048 C C . LEU A 1 639 ? -47.564 20.826 42.573 1.00 32.25 639 LEU A C 1
ATOM 5050 O O . LEU A 1 639 ? -47.297 20.514 43.732 1.00 32.25 639 LEU A O 1
ATOM 5054 N N . LYS A 1 640 ? -48.396 20.120 41.800 1.00 35.00 640 LYS A N 1
ATOM 5055 C CA . LYS A 1 640 ? -48.792 18.748 42.118 1.00 35.00 640 LYS A CA 1
ATOM 5056 C C . LYS A 1 640 ? -47.537 17.865 42.104 1.00 35.00 640 LYS A C 1
ATOM 5058 O O . LYS A 1 640 ? -46.725 18.021 41.190 1.00 35.00 640 LYS A O 1
ATOM 5063 N N . PRO A 1 641 ? -47.389 16.925 43.049 1.00 31.30 641 PRO A N 1
ATOM 5064 C CA . PRO A 1 641 ? -46.382 15.884 42.928 1.00 31.30 641 PRO A CA 1
ATOM 5065 C C . PRO A 1 641 ? -46.686 15.039 41.685 1.00 31.30 641 PRO A C 1
ATOM 5067 O O . PRO A 1 641 ? -47.828 14.636 41.456 1.00 31.30 641 PRO A O 1
ATOM 5070 N N . ILE A 1 642 ? -45.662 14.831 40.859 1.00 34.31 642 ILE A N 1
ATOM 5071 C CA . ILE A 1 642 ? -45.694 13.895 39.736 1.00 34.31 642 ILE A CA 1
ATOM 5072 C C . ILE A 1 642 ? -45.696 12.492 40.338 1.00 34.31 642 ILE A C 1
ATOM 5074 O O . ILE A 1 642 ? -44.737 12.083 40.990 1.00 34.31 642 ILE A O 1
ATOM 5078 N N . ASP A 1 643 ? -46.812 11.801 40.148 1.00 28.78 643 ASP A N 1
ATOM 5079 C CA . ASP A 1 643 ? -47.020 10.417 40.541 1.00 28.78 643 ASP A CA 1
ATOM 5080 C C . ASP A 1 643 ? -46.220 9.498 39.601 1.00 28.78 643 ASP A C 1
ATOM 5082 O O . ASP A 1 643 ? -46.383 9.536 38.379 1.00 28.78 643 ASP A O 1
ATOM 5086 N N . PHE A 1 644 ? -45.312 8.699 40.161 1.00 35.31 644 PHE A N 1
ATOM 5087 C CA . PHE A 1 644 ? -44.376 7.836 39.426 1.00 35.31 644 PHE A CA 1
ATOM 5088 C C . PHE A 1 644 ? -44.981 6.472 39.036 1.00 35.31 644 PHE A C 1
ATOM 5090 O O . PHE A 1 644 ? -44.256 5.523 38.754 1.00 35.31 644 PHE A O 1
ATOM 5097 N N . ALA A 1 645 ? -46.310 6.368 38.966 1.00 32.34 645 ALA A N 1
ATOM 5098 C CA . ALA A 1 645 ? -47.024 5.120 38.686 1.00 32.34 645 ALA A CA 1
ATOM 5099 C C . ALA A 1 645 ? -47.374 4.876 37.197 1.00 32.34 645 ALA A C 1
ATOM 5101 O O . ALA A 1 645 ? -48.137 3.968 36.892 1.00 32.34 645 ALA A O 1
ATOM 5102 N N . SER A 1 646 ? -46.850 5.655 36.241 1.00 32.66 646 SER A N 1
ATOM 5103 C CA . SER A 1 646 ? -47.299 5.593 34.826 1.00 32.66 646 SER A CA 1
ATOM 5104 C C . SER A 1 646 ? -46.286 5.034 33.812 1.00 32.66 646 SER A C 1
ATOM 5106 O O . SER A 1 646 ? -46.491 5.172 32.609 1.00 32.66 646 SER A O 1
ATOM 5108 N N . VAL A 1 647 ? -45.198 4.387 34.243 1.00 33.72 647 VAL A N 1
ATOM 5109 C CA . VAL A 1 647 ? -44.184 3.834 33.310 1.00 33.72 647 VAL A CA 1
ATOM 5110 C C . VAL A 1 647 ? -44.504 2.397 32.849 1.00 33.72 647 VAL A C 1
ATOM 5112 O O . VAL A 1 647 ? -43.856 1.877 31.945 1.00 33.72 647 VAL A O 1
ATOM 5115 N N . GLU A 1 648 ? -45.568 1.772 33.359 1.00 35.19 648 GLU A N 1
ATOM 5116 C CA . GLU A 1 648 ? -45.992 0.426 32.928 1.00 35.19 648 GLU A CA 1
ATOM 5117 C C . GLU A 1 648 ? -46.947 0.394 31.720 1.00 35.19 648 GLU A C 1
ATOM 5119 O O . GLU A 1 648 ? -47.256 -0.682 31.219 1.00 35.19 648 GLU A O 1
ATOM 5124 N N . TYR A 1 649 ? -47.356 1.546 31.175 1.00 33.41 649 TYR A N 1
ATOM 5125 C CA . TYR A 1 649 ? -48.371 1.604 30.108 1.00 33.41 649 TYR A CA 1
ATOM 5126 C C . TYR A 1 649 ? -47.822 1.712 28.668 1.00 33.41 649 TYR A C 1
ATOM 5128 O O . TYR A 1 649 ? -48.582 1.908 27.729 1.00 33.41 649 TYR A O 1
ATOM 5136 N N . LEU A 1 650 ? -46.506 1.566 28.458 1.00 30.45 650 LEU A N 1
ATOM 5137 C CA . LEU A 1 650 ? -45.880 1.597 27.117 1.00 30.45 650 LEU A CA 1
ATOM 5138 C C . LEU A 1 650 ? -45.138 0.298 26.759 1.00 30.45 650 LEU A C 1
ATOM 5140 O O . LEU A 1 650 ? -44.182 0.308 25.985 1.00 30.45 650 LEU A O 1
ATOM 5144 N N . LYS A 1 651 ? -45.583 -0.833 27.320 1.00 32.25 651 LYS A N 1
ATOM 5145 C CA . LYS A 1 651 ? -45.115 -2.182 26.950 1.00 32.25 651 LYS A CA 1
ATOM 5146 C C . LYS A 1 651 ? -46.178 -3.064 26.280 1.00 32.25 651 LYS A C 1
ATOM 5148 O O . LYS A 1 651 ? -45.841 -4.181 25.905 1.00 32.25 651 LYS A O 1
ATOM 5153 N N . SER A 1 652 ? -47.417 -2.596 26.095 1.00 33.66 652 SER A N 1
ATOM 5154 C CA . SER A 1 652 ? -48.519 -3.429 25.576 1.00 33.66 652 SER A CA 1
ATOM 5155 C C . SER A 1 652 ? -48.980 -3.130 24.145 1.00 33.66 652 SER A C 1
ATOM 5157 O O . SER A 1 652 ? -49.906 -3.780 23.681 1.00 33.66 652 SER A O 1
ATOM 5159 N N . GLU A 1 653 ? -48.352 -2.217 23.407 1.00 34.38 653 GLU A N 1
ATOM 5160 C CA . GLU A 1 653 ? -48.644 -2.025 21.978 1.00 34.38 653 GLU A CA 1
ATOM 5161 C C . GLU A 1 653 ? -47.373 -2.265 21.172 1.00 34.38 653 GLU A C 1
ATOM 5163 O O . GLU A 1 653 ? -46.611 -1.337 20.950 1.00 34.38 653 GLU A O 1
ATOM 5168 N N . PHE A 1 654 ? -47.094 -3.530 20.853 1.00 37.12 654 PHE A N 1
ATOM 5169 C CA . PHE A 1 654 ? -46.369 -4.029 19.669 1.00 37.12 654 PHE A CA 1
ATOM 5170 C C . PHE A 1 654 ? -46.023 -5.510 19.907 1.00 37.12 654 PHE A C 1
ATOM 5172 O O . PHE A 1 654 ? -44.865 -5.902 20.026 1.00 37.12 654 PHE A O 1
ATOM 5179 N N . VAL A 1 655 ? -47.059 -6.342 19.996 1.00 37.16 655 VAL A N 1
ATOM 5180 C CA . VAL A 1 655 ? -46.967 -7.775 19.698 1.00 37.16 655 VAL A CA 1
ATOM 5181 C C . VAL A 1 655 ? -48.043 -8.012 18.649 1.00 37.16 655 VAL A C 1
ATOM 5183 O O . VAL A 1 655 ? -49.226 -7.895 18.946 1.00 37.16 655 VAL A O 1
ATOM 5186 N N . SER A 1 656 ? -47.633 -8.216 17.398 1.00 42.31 656 SER A N 1
ATOM 5187 C CA . SER A 1 656 ? -48.547 -8.612 16.328 1.00 42.31 656 SER A CA 1
ATOM 5188 C C . SER A 1 656 ? -49.087 -10.005 16.645 1.00 42.31 656 SER A C 1
ATOM 5190 O O . SER A 1 656 ? -48.291 -10.928 16.840 1.00 42.31 656 SER A O 1
ATOM 5192 N N . GLU A 1 657 ? -50.412 -10.151 16.682 1.00 41.38 657 GLU A N 1
ATOM 5193 C CA . GLU A 1 657 ? -51.112 -11.429 16.896 1.00 41.38 657 GLU A CA 1
ATOM 5194 C C . GLU A 1 657 ? -50.651 -12.530 15.918 1.00 41.38 657 GLU A C 1
ATOM 5196 O O . GLU A 1 657 ? -50.607 -13.696 16.301 1.00 41.38 657 GLU A O 1
ATOM 5201 N N . ASP A 1 658 ? -50.143 -12.167 14.736 1.00 44.44 658 ASP A N 1
ATOM 5202 C CA . ASP A 1 658 ? -49.668 -13.110 13.712 1.00 44.44 658 ASP A CA 1
ATOM 5203 C C . ASP A 1 658 ? -48.467 -13.984 14.141 1.00 44.44 658 ASP A C 1
ATOM 5205 O O . ASP A 1 658 ? -48.269 -15.075 13.611 1.00 44.44 658 ASP A O 1
ATOM 5209 N N . ALA A 1 659 ? -47.664 -13.556 15.124 1.00 45.12 659 ALA A N 1
ATOM 5210 C CA . ALA A 1 659 ? -46.478 -14.312 15.550 1.00 45.12 659 ALA A CA 1
ATOM 5211 C C . ALA A 1 659 ? -46.802 -15.479 16.504 1.00 45.12 659 ALA A C 1
ATOM 5213 O O . ALA A 1 659 ? -45.985 -16.386 16.668 1.00 45.12 659 ALA A O 1
ATOM 5214 N N . ASN A 1 660 ? -47.976 -15.466 17.144 1.00 53.91 660 ASN A N 1
ATOM 5215 C CA . ASN A 1 660 ? -48.392 -16.535 18.056 1.00 53.91 660 ASN A CA 1
ATOM 5216 C C . ASN A 1 660 ? -49.050 -17.705 17.309 1.00 53.91 660 ASN A C 1
ATOM 5218 O O . ASN A 1 660 ? -48.908 -18.855 17.732 1.00 53.91 660 ASN A O 1
ATOM 5222 N N . ASP A 1 661 ? -49.692 -17.426 16.174 1.00 59.81 661 ASP A N 1
ATOM 5223 C CA . ASP A 1 661 ? -50.335 -18.444 15.343 1.00 59.81 661 ASP A CA 1
ATOM 5224 C C . ASP A 1 661 ? -49.302 -19.295 14.585 1.00 59.81 661 ASP A C 1
ATOM 5226 O O . ASP A 1 661 ? -49.441 -20.519 14.519 1.00 59.81 661 ASP A O 1
ATOM 5230 N N . GLU A 1 662 ? -48.200 -18.698 14.110 1.00 61.66 662 GLU A N 1
ATOM 5231 C CA . GLU A 1 662 ? -47.084 -19.455 13.516 1.00 61.66 662 GLU A CA 1
ATOM 5232 C C . GLU A 1 662 ? -46.355 -20.325 14.553 1.00 61.66 662 GLU A C 1
ATOM 5234 O O . GLU A 1 662 ? -45.940 -21.446 14.245 1.00 61.66 662 GLU A O 1
ATOM 5239 N N . LEU A 1 663 ? -46.245 -19.860 15.804 1.00 57.75 663 LEU A N 1
ATOM 5240 C CA . LEU A 1 663 ? -45.620 -20.631 16.880 1.00 57.75 663 LEU A CA 1
ATOM 5241 C C . LEU A 1 663 ? -46.501 -21.815 17.314 1.00 57.75 663 LEU A C 1
ATOM 5243 O O . LEU A 1 663 ? -45.985 -22.905 17.558 1.00 57.75 663 LEU A O 1
ATOM 5247 N N . GLN A 1 664 ? -47.828 -21.641 17.349 1.00 68.00 664 GLN A N 1
ATOM 5248 C CA . GLN A 1 664 ? -48.764 -22.738 17.619 1.00 68.00 664 GLN A CA 1
ATOM 5249 C C . GLN A 1 664 ? -48.836 -23.751 16.467 1.00 68.00 664 GLN A C 1
ATOM 5251 O O . GLN A 1 664 ? -48.910 -24.953 16.732 1.00 68.00 664 GLN A O 1
ATOM 5256 N N . GLN A 1 665 ? -48.743 -23.311 15.207 1.00 72.19 665 GLN A N 1
ATOM 5257 C CA . GLN A 1 665 ? -48.673 -24.221 14.057 1.00 72.19 665 GLN A CA 1
ATOM 5258 C C . GLN A 1 665 ? -47.352 -25.003 14.011 1.00 72.19 665 GLN A C 1
ATOM 5260 O O . GLN A 1 665 ? -47.360 -26.200 13.719 1.00 72.19 665 GLN A O 1
ATOM 5265 N N . ALA A 1 666 ? -46.226 -24.377 14.370 1.00 64.06 666 ALA A N 1
ATOM 5266 C CA . ALA A 1 666 ? -44.937 -25.061 14.474 1.00 64.06 666 ALA A CA 1
ATOM 5267 C C . ALA A 1 666 ? -44.917 -26.100 15.611 1.00 64.06 666 ALA A C 1
ATOM 5269 O O . ALA A 1 666 ? -44.367 -27.189 15.438 1.00 64.06 666 ALA A O 1
ATOM 5270 N N . GLN A 1 667 ? -45.566 -25.806 16.744 1.00 65.31 667 GLN A N 1
ATOM 5271 C CA . GLN A 1 667 ? -45.699 -26.749 17.858 1.00 65.31 667 GLN A CA 1
ATOM 5272 C C . GLN A 1 667 ? -46.605 -27.941 17.489 1.00 65.31 667 GLN A C 1
ATOM 5274 O O . GLN A 1 667 ? -46.263 -29.085 17.777 1.00 65.31 667 GLN A O 1
ATOM 5279 N N . GLN A 1 668 ? -47.711 -27.702 16.769 1.00 67.31 668 GLN A N 1
ATOM 5280 C CA . GLN A 1 668 ? -48.600 -28.768 16.284 1.00 67.31 668 GLN A CA 1
ATOM 5281 C C . GLN A 1 668 ? -47.954 -29.658 15.210 1.00 67.31 668 GLN A C 1
ATOM 5283 O O . GLN A 1 668 ? -48.248 -30.851 15.157 1.00 67.31 668 GLN A O 1
ATOM 5288 N N . ALA A 1 669 ? -47.052 -29.119 14.383 1.00 62.50 669 ALA A N 1
ATOM 5289 C CA . ALA A 1 669 ? -46.290 -29.908 13.414 1.00 62.50 669 ALA A CA 1
ATOM 5290 C C . ALA A 1 669 ? -45.228 -30.805 14.082 1.00 62.50 669 ALA A C 1
ATOM 5292 O O . ALA A 1 669 ? -44.951 -31.902 13.597 1.00 62.50 669 ALA A O 1
ATOM 5293 N N . LEU A 1 670 ? -44.663 -30.366 15.212 1.00 57.38 670 LEU A N 1
ATOM 5294 C CA . LEU A 1 670 ? -43.704 -31.139 16.008 1.00 57.38 670 LEU A CA 1
ATOM 5295 C C . LEU A 1 670 ? -44.363 -32.308 16.753 1.00 57.38 670 LEU A C 1
ATOM 5297 O O . LEU A 1 670 ? -43.779 -33.389 16.816 1.00 57.38 670 LEU A O 1
ATOM 5301 N N . ASP A 1 671 ? -45.598 -32.136 17.227 1.00 57.97 671 ASP A N 1
ATOM 5302 C CA . ASP A 1 671 ? -46.332 -33.195 17.934 1.00 57.97 671 ASP A CA 1
ATOM 5303 C C . ASP A 1 671 ? -46.930 -34.263 16.992 1.00 57.97 671 ASP A C 1
ATOM 5305 O O . ASP A 1 671 ? -47.245 -35.370 17.428 1.00 57.97 671 ASP A O 1
ATOM 5309 N N . GLN A 1 672 ? -47.044 -33.985 15.686 1.00 55.31 672 GLN A N 1
ATOM 5310 C CA . GLN A 1 672 ? -47.571 -34.936 14.690 1.00 55.31 672 GLN A CA 1
ATOM 5311 C C . GLN A 1 672 ? -46.494 -35.795 13.995 1.00 55.31 672 GLN A C 1
ATOM 5313 O O . GLN A 1 672 ? -46.834 -36.709 13.245 1.00 55.31 672 GLN A O 1
ATOM 5318 N N . GLY A 1 673 ? -45.202 -35.555 14.250 1.00 41.78 673 GLY A N 1
ATOM 5319 C CA . GLY A 1 673 ? -44.090 -36.233 13.562 1.00 41.78 673 GLY A CA 1
ATOM 5320 C C . GLY A 1 673 ? -43.576 -37.533 14.199 1.00 41.78 673 GLY A C 1
ATOM 5321 O O . GLY A 1 673 ? -42.614 -38.116 13.704 1.00 41.78 673 GLY A O 1
ATOM 5322 N N . GLY A 1 674 ? -44.165 -37.998 15.302 1.00 40.62 674 GLY A N 1
ATOM 5323 C CA . GLY A 1 674 ? -43.631 -39.110 16.092 1.00 40.62 674 GLY A CA 1
ATOM 5324 C C . GLY A 1 674 ? -44.273 -40.470 15.815 1.00 40.62 674 GLY A C 1
ATOM 5325 O O . GLY A 1 674 ? -44.948 -40.984 16.698 1.00 40.62 674 GLY A O 1
ATOM 5326 N N . SER A 1 675 ? -44.069 -41.068 14.635 1.00 39.72 675 SER A N 1
ATOM 5327 C CA . SER A 1 675 ? -44.232 -42.524 14.436 1.00 39.72 675 SER A CA 1
ATOM 5328 C C . SER A 1 675 ? -43.756 -42.978 13.049 1.00 39.72 675 SER A C 1
ATOM 5330 O O . SER A 1 675 ? -44.517 -42.932 12.086 1.00 39.72 675 SER A O 1
ATOM 5332 N N . SER A 1 676 ? -42.522 -43.477 12.950 1.00 35.41 676 SER A N 1
ATOM 5333 C CA . SER A 1 676 ? -42.228 -44.668 12.140 1.00 35.41 676 SER A CA 1
ATOM 5334 C C . SER A 1 676 ? -40.826 -45.190 12.443 1.00 35.41 676 SER A C 1
ATOM 5336 O O . SER A 1 676 ? -39.829 -44.485 12.298 1.00 35.41 676 SER A O 1
ATOM 5338 N N . ASN A 1 677 ? -40.819 -46.445 12.866 1.00 37.78 677 ASN A N 1
ATOM 5339 C CA . ASN A 1 677 ? -39.699 -47.306 13.191 1.00 37.78 677 ASN A CA 1
ATOM 5340 C C . ASN A 1 677 ? -38.797 -47.676 11.994 1.00 37.78 677 ASN A C 1
ATOM 5342 O O . ASN A 1 677 ? -39.230 -47.669 10.845 1.00 37.78 677 ASN A O 1
ATOM 5346 N N . ASP A 1 678 ? -37.600 -48.133 12.372 1.00 36.09 678 ASP A N 1
ATOM 5347 C CA . ASP A 1 678 ? -36.753 -49.162 11.752 1.00 36.09 678 ASP A CA 1
ATOM 5348 C C . ASP A 1 678 ? -36.084 -48.896 10.394 1.00 36.09 678 ASP A C 1
ATOM 5350 O O . ASP A 1 678 ? -36.672 -48.997 9.320 1.00 36.09 678 ASP A O 1
ATOM 5354 N N . SER A 1 679 ? -34.759 -48.735 10.439 1.00 33.44 679 SER A N 1
ATOM 5355 C CA . SER A 1 679 ? -33.849 -49.572 9.639 1.00 33.44 679 SER A CA 1
ATOM 5356 C C . SER A 1 679 ? -32.416 -49.477 10.168 1.00 33.44 679 SER A C 1
ATOM 5358 O O . SER A 1 679 ? -31.748 -48.448 10.074 1.00 33.44 679 SER A O 1
ATOM 5360 N N . GLU A 1 680 ? -31.954 -50.593 10.726 1.00 37.06 680 GLU A N 1
ATOM 5361 C CA . GLU A 1 680 ? -30.545 -50.928 10.903 1.00 37.06 680 GLU A CA 1
ATOM 5362 C C . GLU A 1 680 ? -29.805 -50.834 9.562 1.00 37.06 680 GLU A C 1
ATOM 5364 O O . GLU A 1 680 ? -30.274 -51.379 8.565 1.00 37.06 680 GLU A O 1
ATOM 5369 N N . LEU A 1 681 ? -28.615 -50.228 9.543 1.00 32.91 681 LEU A N 1
ATOM 5370 C CA . LEU A 1 681 ? -27.598 -50.552 8.543 1.00 32.91 681 LEU A CA 1
ATOM 5371 C C . LEU A 1 681 ? -26.196 -50.336 9.120 1.00 32.91 681 LEU A C 1
ATOM 5373 O O . LEU A 1 681 ? -25.767 -49.239 9.473 1.00 32.91 681 LEU A O 1
ATOM 5377 N N . SER A 1 682 ? -25.522 -51.471 9.239 1.00 29.80 682 SER A N 1
ATOM 5378 C CA . SER A 1 682 ? -24.163 -51.725 9.691 1.00 29.80 682 SER A CA 1
ATOM 5379 C C . SER A 1 682 ? -23.094 -50.963 8.900 1.00 29.80 682 SER A C 1
ATOM 5381 O O . SER A 1 682 ? -23.029 -51.071 7.676 1.00 29.80 682 SER A O 1
ATOM 5383 N N . PHE A 1 683 ? -22.182 -50.298 9.611 1.00 29.33 683 PHE A N 1
ATOM 5384 C CA . PHE A 1 683 ? -20.910 -49.816 9.069 1.00 29.33 683 PHE A CA 1
ATOM 5385 C C . PHE A 1 683 ? -19.880 -50.957 9.086 1.00 29.33 683 PHE A C 1
ATOM 5387 O O . PHE A 1 683 ? -19.437 -51.382 10.154 1.00 29.33 683 PHE A O 1
ATOM 5394 N N . GLN A 1 684 ? -19.498 -51.450 7.906 1.00 30.36 684 GLN A N 1
ATOM 5395 C CA . GLN A 1 684 ? -18.331 -52.312 7.710 1.00 30.36 684 GLN A CA 1
ATOM 5396 C C . GLN A 1 684 ? -17.173 -51.530 7.080 1.00 30.36 684 GLN A C 1
ATOM 5398 O O . GLN A 1 684 ? -17.356 -50.575 6.330 1.00 30.36 684 GLN A O 1
ATOM 5403 N N . GLN A 1 685 ? -15.979 -51.964 7.470 1.00 31.91 685 GLN A N 1
ATOM 5404 C CA . GLN A 1 685 ? -14.654 -51.412 7.217 1.00 31.91 685 GLN A CA 1
ATOM 5405 C C . GLN A 1 685 ? -14.312 -51.271 5.725 1.00 31.91 685 GLN A C 1
ATOM 5407 O O . GLN A 1 685 ? -14.594 -52.160 4.927 1.00 31.91 685 GLN A O 1
ATOM 5412 N N . ALA A 1 686 ? -13.609 -50.190 5.384 1.00 32.03 686 ALA A N 1
ATOM 5413 C CA . ALA A 1 686 ? -12.896 -50.040 4.118 1.00 32.03 686 ALA A CA 1
ATOM 5414 C C . ALA A 1 686 ? -11.455 -50.566 4.260 1.00 32.03 686 ALA A C 1
ATOM 5416 O O . ALA A 1 686 ? -10.798 -50.211 5.244 1.00 32.03 686 ALA A O 1
ATOM 5417 N N . PRO A 1 687 ? -10.936 -51.354 3.300 1.00 44.38 687 PRO A N 1
ATOM 5418 C CA . PRO A 1 687 ? -9.515 -51.623 3.196 1.00 44.38 687 PRO A CA 1
ATOM 5419 C C . PRO A 1 687 ? -8.840 -50.823 2.074 1.00 44.38 687 PRO A C 1
ATOM 5421 O O . PRO A 1 687 ? -9.460 -50.296 1.151 1.00 44.38 687 PRO A O 1
ATOM 5424 N N . GLU A 1 688 ? -7.527 -50.764 2.240 1.00 34.31 688 GLU A N 1
ATOM 5425 C CA . GLU A 1 688 ? -6.496 -50.117 1.447 1.00 34.31 688 GLU A CA 1
ATOM 5426 C C . GLU A 1 688 ? -6.335 -50.671 0.018 1.00 34.31 688 GLU A C 1
ATOM 5428 O O . GLU A 1 688 ? -6.806 -51.755 -0.324 1.00 34.31 688 GLU A O 1
ATOM 5433 N N . SER A 1 689 ? -5.494 -49.948 -0.730 1.00 32.28 689 SER A N 1
ATOM 5434 C CA . SER A 1 689 ? -4.732 -50.321 -1.932 1.00 32.28 689 SER A CA 1
ATOM 5435 C C . SER A 1 689 ? -5.322 -49.925 -3.290 1.00 32.28 689 SER A C 1
ATOM 5437 O O . SER A 1 689 ? -6.308 -50.466 -3.774 1.00 32.28 689 SER A O 1
ATOM 5439 N N . PHE A 1 690 ? -4.621 -48.999 -3.948 1.00 32.31 690 PHE A N 1
ATOM 5440 C CA . PHE A 1 690 ? -4.569 -48.914 -5.402 1.00 32.31 690 PHE A CA 1
ATOM 5441 C C . PHE A 1 690 ? -3.099 -48.906 -5.811 1.00 32.31 690 PHE A C 1
ATOM 5443 O O . PHE A 1 690 ? -2.359 -47.972 -5.503 1.00 32.31 690 PHE A O 1
ATOM 5450 N N . ALA A 1 691 ? -2.701 -49.996 -6.460 1.00 33.84 691 ALA A N 1
ATOM 5451 C CA . ALA A 1 691 ? -1.462 -50.129 -7.197 1.00 33.84 691 ALA A CA 1
ATOM 5452 C C . ALA A 1 691 ? -1.740 -49.964 -8.697 1.00 33.84 691 ALA A C 1
ATOM 5454 O O . ALA A 1 691 ? -2.848 -50.202 -9.179 1.00 33.84 691 ALA A O 1
ATOM 5455 N N . GLU A 1 692 ? -0.681 -49.531 -9.369 1.00 39.59 692 GLU A N 1
ATOM 5456 C CA . GLU A 1 692 ? -0.416 -49.440 -10.801 1.00 39.59 692 GLU A CA 1
ATOM 5457 C C . GLU A 1 692 ? -1.173 -50.432 -11.694 1.00 39.59 692 GLU A C 1
ATOM 5459 O O . GLU A 1 692 ? -1.266 -51.618 -11.387 1.00 39.59 692 GLU A O 1
ATOM 5464 N N . ASN A 1 693 ? -1.586 -49.964 -12.877 1.00 36.62 693 ASN A N 1
ATOM 5465 C CA . ASN A 1 693 ? -1.331 -50.710 -14.106 1.00 36.62 693 ASN A CA 1
ATOM 5466 C C . ASN A 1 693 ? -1.421 -49.842 -15.364 1.00 36.62 693 ASN A C 1
ATOM 5468 O O . ASN A 1 693 ? -2.140 -48.850 -15.451 1.00 36.62 693 ASN A O 1
ATOM 5472 N N . SER A 1 694 ? -0.622 -50.276 -16.321 1.00 42.81 694 SER A N 1
ATOM 5473 C CA . SER A 1 694 ? -0.167 -49.623 -17.534 1.00 42.81 694 SER A CA 1
ATOM 5474 C C . SER A 1 694 ? -0.677 -50.345 -18.794 1.00 42.81 694 SER A C 1
ATOM 5476 O O . SER A 1 694 ? -0.876 -51.557 -18.734 1.00 42.81 694 SER A O 1
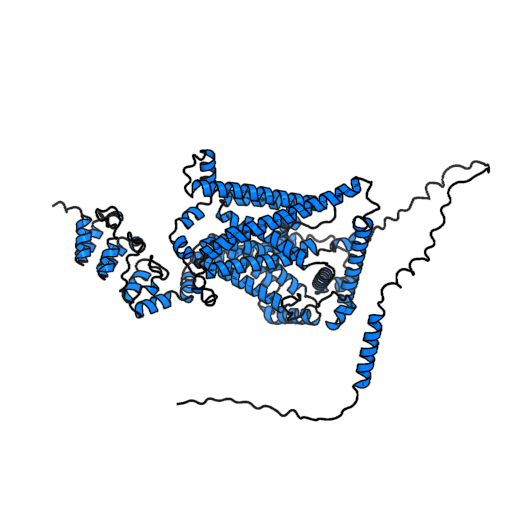ATOM 5478 N N . VAL A 1 695 ? -0.683 -49.618 -19.930 1.00 38.47 695 VAL A N 1
ATOM 5479 C CA . VAL A 1 695 ? -0.571 -50.085 -21.348 1.00 38.47 695 VAL A CA 1
ATOM 5480 C C . VAL A 1 695 ? -1.867 -50.635 -21.996 1.00 38.47 695 VAL A C 1
ATOM 5482 O O . VAL A 1 695 ? -2.662 -51.252 -21.286 1.00 38.47 695 VAL A O 1
ATOM 5485 N N . PRO A 1 696 ? -2.104 -50.473 -23.327 1.00 56.28 696 PRO A N 1
ATOM 5486 C CA . PRO A 1 696 ? -1.212 -50.015 -24.415 1.00 56.28 696 PRO A CA 1
ATOM 5487 C C . PRO A 1 696 ? -1.496 -48.658 -25.052 1.00 56.28 696 PRO A C 1
ATOM 5489 O O . PRO A 1 696 ? -2.682 -48.303 -25.227 1.00 56.28 696 PRO A O 1
#

pLDDT: mean 80.51, std 17.97, range [28.78, 97.44]

Foldseek 3Di:
DDDDQQALVQLLVCLLVLPLVSNLVSLVSVRDDPVSQFDDDPPRFSAAGSLLSSQQVVNQSSNLSCLVSPLVLQCDAGSQQDGSHDLADDLVSLCCCVPVRVDDLQDAGPVGGSLVSNPHVNNNVNSVVCVDPVNLVVVCVPDVLNVVLLVVLLVVLVVVLVVVVVVVVVVVPPPPPPPPPDPVVVVVVPPLQLVLLLLLLLVLLDDCLVVLLVLLLLLLLLLLCQLAVLCQFWPCVPRVVLLCCLQVVLLCVLPNPVVCVVFVCSSRDQFPDPPDSNLSSLVSVLVSLVVSVVVSVLLVVLCCCPPVDDPPPDPPVSVVCNVNTTDVVNVCLCPDPLVVLQQAFFQCVDPVVVVPDRPHGLVNVVCCVPVPVSVVSSVVSSVVSVVVSVVVVCLVVVVVVVPCVPPDPVSPPVVVVVVLVVSVVLSVQLSVCLSPPLDFQVCNVVSPVSRHFQACDDDPPPDNHPVVLVVLLVLLLVLLVVLLSLCVSLVVSVLNSVSSSLSSSLVVVLCVLPPPVCNPPVVVVQSCSSNRSSTHRNSNVCNSLSCLGVSLSVSLSSLSNSLSRSDSHSNNNVSSVVSNSSSSSSNSSNSCCPRPSPPVVVCPPPPVPDDPPPPPVPVVPPDDDDDDDDDDDDDDDDDDDDDPPPPPPPPPPDDPPVVVVVVVVVVVVVVPPPDDDDDDDDDDDDDDDDDDDDDD

InterPro domains:
  IPR036770 Ankyrin repeat-containing domain superfamily [G3DSA:1.25.40.20] (2-87)
  IPR036770 Ankyrin repeat-containing domain superfamily [SSF48403] (11-93)

Radius of gyration: 36.66 Å; chains: 1; bounding box: 106×90×114 Å